Protein AF-0000000080591276 (afdb_homodimer)

Radius of gyration: 22.49 Å; Cα contacts (8 Å, |Δi|>4): 857; chains: 2; bounding box: 49×74×56 Å

Structure (mmCIF, N/CA/C/O backbone):
data_AF-0000000080591276-model_v1
#
loop_
_entity.id
_entity.type
_entity.pdbx_description
1 polymer 'LysR substrate-binding domain-containing protein'
#
loop_
_atom_site.group_PDB
_atom_site.id
_atom_site.type_symbol
_atom_site.label_atom_id
_atom_site.label_alt_id
_atom_site.label_comp_id
_atom_site.label_asym_id
_atom_site.label_entity_id
_atom_site.label_seq_id
_atom_site.pdbx_PDB_ins_code
_atom_site.Cartn_x
_atom_site.Cartn_y
_atom_site.Cartn_z
_atom_site.occupancy
_atom_site.B_iso_or_equiv
_atom_site.auth_seq_id
_atom_site.auth_comp_id
_atom_site.auth_asym_id
_atom_site.auth_atom_id
_atom_site.pdbx_PDB_model_num
ATOM 1 N N . MET A 1 1 ? 21.453 -31.016 -29.891 1 27.06 1 MET A N 1
ATOM 2 C CA . MET A 1 1 ? 20.25 -30.438 -30.469 1 27.06 1 MET A CA 1
ATOM 3 C C . MET A 1 1 ? 19.031 -30.781 -29.609 1 27.06 1 MET A C 1
ATOM 5 O O . MET A 1 1 ? 17.984 -30.141 -29.734 1 27.06 1 MET A O 1
ATOM 9 N N . HIS A 1 2 ? 18.906 -32.062 -28.938 1 30.5 2 HIS A N 1
ATOM 10 C CA . HIS A 1 2 ? 17.75 -32.781 -28.391 1 30.5 2 HIS A CA 1
ATOM 11 C C . HIS A 1 2 ? 17.281 -32.125 -27.109 1 30.5 2 HIS A C 1
ATOM 13 O O . HIS A 1 2 ? 16.094 -32.25 -26.75 1 30.5 2 HIS A O 1
ATOM 19 N N . ALA A 1 3 ? 18.156 -31.688 -26.234 1 31.67 3 ALA A N 1
ATOM 20 C CA . ALA A 1 3 ? 17.844 -31.484 -24.828 1 31.67 3 ALA A CA 1
ATOM 21 C C . ALA A 1 3 ? 16.922 -30.281 -24.641 1 31.67 3 ALA A C 1
ATOM 23 O O . ALA A 1 3 ? 16.656 -29.875 -23.5 1 31.67 3 ALA A O 1
ATOM 24 N N . LEU A 1 4 ? 16.703 -29.516 -25.75 1 29.95 4 LEU A N 1
ATOM 25 C CA . LEU A 1 4 ? 16.109 -28.188 -25.625 1 29.95 4 LEU A CA 1
ATOM 26 C C . LEU A 1 4 ? 14.656 -28.266 -25.188 1 29.95 4 LEU A C 1
ATOM 28 O O . LEU A 1 4 ? 14.07 -27.266 -24.766 1 29.95 4 LEU A O 1
ATOM 32 N N . LEU A 1 5 ? 13.93 -29.312 -25.734 1 32.25 5 LEU A N 1
ATOM 33 C CA . LEU A 1 5 ? 12.469 -29.297 -25.828 1 32.25 5 LEU A CA 1
ATOM 34 C C . LEU A 1 5 ? 11.836 -29.547 -24.469 1 32.25 5 LEU A C 1
ATOM 36 O O . LEU A 1 5 ? 10.617 -29.609 -24.344 1 32.25 5 LEU A O 1
ATOM 40 N N . ASN A 1 6 ? 12.562 -30.234 -23.562 1 34.38 6 ASN A N 1
ATOM 41 C CA . ASN A 1 6 ? 11.781 -30.797 -22.469 1 34.38 6 ASN A CA 1
ATOM 42 C C . ASN A 1 6 ? 11.195 -29.703 -21.578 1 34.38 6 ASN A C 1
ATOM 44 O O . ASN A 1 6 ? 10.75 -29.969 -20.469 1 34.38 6 ASN A O 1
ATOM 48 N N . VAL A 1 7 ? 11.523 -28.469 -21.844 1 35.28 7 VAL A N 1
ATOM 49 C CA . VAL A 1 7 ? 11.242 -27.5 -20.781 1 35.28 7 VAL A CA 1
ATOM 50 C C . VAL A 1 7 ? 9.734 -27.391 -20.562 1 35.28 7 VAL A C 1
ATOM 52 O O . VAL A 1 7 ? 9.289 -27.062 -19.469 1 35.28 7 VAL A O 1
ATOM 55 N N . ALA A 1 8 ? 8.992 -27.234 -21.688 1 40.03 8 ALA A N 1
ATOM 56 C CA . ALA A 1 8 ? 7.652 -26.672 -21.531 1 40.03 8 ALA A CA 1
ATOM 57 C C . ALA A 1 8 ? 6.699 -27.703 -20.938 1 40.03 8 ALA A C 1
ATOM 59 O O . ALA A 1 8 ? 5.719 -28.094 -21.562 1 40.03 8 ALA A O 1
ATOM 60 N N . ARG A 1 9 ? 7.035 -28.844 -20.484 1 42.91 9 ARG A N 1
ATOM 61 C CA . ARG A 1 9 ? 5.988 -29.688 -19.938 1 42.91 9 ARG A CA 1
ATOM 62 C C . ARG A 1 9 ? 5.113 -28.906 -18.953 1 42.91 9 ARG A C 1
ATOM 64 O O . ARG A 1 9 ? 5.555 -28.562 -17.859 1 42.91 9 ARG A O 1
ATOM 71 N N . GLY A 1 10 ? 4.32 -27.938 -19.281 1 44.28 10 GLY A N 1
ATOM 72 C CA . GLY A 1 10 ? 3.246 -27.188 -18.656 1 44.28 10 GLY A CA 1
ATOM 73 C C . GLY A 1 10 ? 2.523 -27.969 -17.578 1 44.28 10 GLY A C 1
ATOM 74 O O . GLY A 1 10 ? 2.26 -29.156 -17.734 1 44.28 10 GLY A O 1
ATOM 75 N N . ALA A 1 11 ? 2.736 -27.719 -16.172 1 50.25 11 ALA A N 1
ATOM 76 C CA . ALA A 1 11 ? 2.252 -28.297 -14.922 1 50.25 11 ALA A CA 1
ATOM 77 C C . ALA A 1 11 ? 0.77 -28.641 -15.016 1 50.25 11 ALA A C 1
ATOM 79 O O . ALA A 1 11 ? -0.084 -27.859 -14.57 1 50.25 11 ALA A O 1
ATOM 80 N N . THR A 1 12 ? 0.236 -29.078 -15.992 1 57.47 12 THR A N 1
ATOM 81 C CA . THR A 1 12 ? -1.148 -29.516 -16.172 1 57.47 12 THR A CA 1
ATOM 82 C C . THR A 1 12 ? -1.621 -30.328 -14.969 1 57.47 12 THR A C 1
ATOM 84 O O . THR A 1 12 ? -2.822 -30.422 -14.703 1 57.47 12 THR A O 1
ATOM 87 N N . GLY A 1 13 ? -0.803 -30.469 -13.953 1 77.5 13 GLY A N 1
ATOM 88 C CA . GLY A 1 13 ? -1.211 -31.297 -12.828 1 77.5 13 GLY A CA 1
ATOM 89 C C . GLY A 1 13 ? -0.917 -30.641 -11.484 1 77.5 13 GLY A C 1
ATOM 90 O O . GLY A 1 13 ? -1.394 -31.109 -10.445 1 77.5 13 GLY A O 1
ATOM 91 N N . VAL A 1 14 ? -0.357 -29.5 -11.492 1 87.69 14 VAL A N 1
ATOM 92 C CA . VAL A 1 14 ? 0.043 -28.891 -10.227 1 87.69 14 VAL A CA 1
ATOM 93 C C . VAL A 1 14 ? -1.098 -28.047 -9.68 1 87.69 14 VAL A C 1
ATOM 95 O O . VAL A 1 14 ? -1.644 -27.188 -10.383 1 87.69 14 VAL A O 1
ATOM 98 N N . ALA A 1 15 ? -1.523 -28.438 -8.531 1 90.75 15 ALA A N 1
ATOM 99 C CA . ALA A 1 15 ? -2.623 -27.703 -7.898 1 90.75 15 ALA A CA 1
ATOM 100 C C . ALA A 1 15 ? -2.357 -27.484 -6.414 1 90.75 15 ALA A C 1
ATOM 102 O O . ALA A 1 15 ? -1.621 -28.25 -5.789 1 90.75 15 ALA A O 1
ATOM 103 N N . GLY A 1 16 ? -2.842 -26.391 -5.879 1 91.69 16 GLY A N 1
ATOM 104 C CA . GLY A 1 16 ? -2.721 -26.078 -4.461 1 91.69 16 GLY A CA 1
ATOM 105 C C . GLY A 1 16 ? -2.592 -24.594 -4.176 1 91.69 16 GLY A C 1
ATOM 106 O O . GLY A 1 16 ? -2.564 -23.781 -5.102 1 91.69 16 GLY A O 1
ATOM 107 N N . VAL A 1 17 ? -2.572 -24.266 -2.957 1 91.81 17 VAL A N 1
ATOM 108 C CA . VAL A 1 17 ? -2.418 -22.875 -2.51 1 91.81 17 VAL A CA 1
ATOM 109 C C . VAL A 1 17 ? -0.953 -22.609 -2.178 1 91.81 17 VAL A C 1
ATOM 111 O O . VAL A 1 17 ? -0.3 -23.406 -1.509 1 91.81 17 VAL A O 1
ATOM 114 N N . VAL A 1 18 ? -0.468 -21.547 -2.752 1 93.12 18 VAL A N 1
ATOM 115 C CA . VAL A 1 18 ? 0.885 -21.125 -2.414 1 93.12 18 VAL A CA 1
ATOM 116 C C . VAL A 1 18 ? 0.835 -19.766 -1.711 1 93.12 18 VAL A C 1
ATOM 118 O O . VAL A 1 18 ? 0.332 -18.797 -2.27 1 93.12 18 VAL A O 1
ATOM 121 N N . ARG A 1 19 ? 1.356 -19.719 -0.489 1 92.94 19 ARG A N 1
ATOM 122 C CA . ARG A 1 19 ? 1.413 -18.484 0.296 1 92.94 19 ARG A CA 1
ATOM 123 C C . ARG A 1 19 ? 2.762 -17.797 0.132 1 92.94 19 ARG A C 1
ATOM 125 O O . ARG A 1 19 ? 3.807 -18.375 0.428 1 92.94 19 ARG A O 1
ATOM 132 N N . ILE A 1 20 ? 2.652 -16.562 -0.371 1 93.38 20 ILE A N 1
ATOM 133 C CA . ILE A 1 20 ? 3.85 -15.758 -0.596 1 93.38 20 ILE A CA 1
ATOM 134 C C . ILE A 1 20 ? 3.826 -14.531 0.315 1 93.38 20 ILE A C 1
ATOM 136 O O . ILE A 1 20 ? 2.842 -13.789 0.342 1 93.38 20 ILE A O 1
ATOM 140 N N . SER A 1 21 ? 4.867 -14.32 1.095 1 93 21 SER A N 1
ATOM 141 C CA . SER A 1 21 ? 4.984 -13.148 1.953 1 93 21 SER A CA 1
ATOM 142 C C . SER A 1 21 ? 6.094 -12.219 1.472 1 93 21 SER A C 1
ATOM 144 O O . SER A 1 21 ? 7.195 -12.68 1.149 1 93 21 SER A O 1
ATOM 146 N N . ALA A 1 22 ? 5.816 -10.984 1.364 1 93.5 22 ALA A N 1
ATOM 147 C CA . ALA A 1 22 ? 6.77 -9.953 0.949 1 93.5 22 ALA A CA 1
ATOM 148 C C . ALA A 1 22 ? 6.359 -8.586 1.479 1 93.5 22 ALA A C 1
ATOM 150 O O . ALA A 1 22 ? 5.207 -8.375 1.854 1 93.5 22 ALA A O 1
ATOM 151 N N . PRO A 1 23 ? 7.324 -7.68 1.527 1 92.5 23 PRO A N 1
ATOM 152 C CA . PRO A 1 23 ? 6.938 -6.32 1.9 1 92.5 23 PRO A CA 1
ATOM 153 C C . PRO A 1 23 ? 5.816 -5.762 1.024 1 92.5 23 PRO A C 1
ATOM 155 O O . PRO A 1 23 ? 5.742 -6.086 -0.164 1 92.5 23 PRO A O 1
ATOM 158 N N . PRO A 1 24 ? 5.023 -4.871 1.563 1 93.31 24 PRO A N 1
ATOM 159 C CA . PRO A 1 24 ? 3.836 -4.379 0.859 1 93.31 24 PRO A CA 1
ATOM 160 C C . PRO A 1 24 ? 4.172 -3.734 -0.484 1 93.31 24 PRO A C 1
ATOM 162 O O . PRO A 1 24 ? 3.486 -3.982 -1.48 1 93.31 24 PRO A O 1
ATOM 165 N N . ALA A 1 25 ? 5.18 -2.977 -0.542 1 94.88 25 ALA A N 1
ATOM 166 C CA . ALA A 1 25 ? 5.539 -2.322 -1.798 1 94.88 25 ALA A CA 1
ATOM 167 C C . ALA A 1 25 ? 5.934 -3.348 -2.857 1 94.88 25 ALA A C 1
ATOM 169 O O . ALA A 1 25 ? 5.66 -3.16 -4.043 1 94.88 25 ALA A O 1
ATOM 170 N N . LEU A 1 26 ? 6.566 -4.426 -2.457 1 95 26 LEU A N 1
ATOM 171 C CA . LEU A 1 26 ? 6.961 -5.477 -3.389 1 95 26 LEU A CA 1
ATOM 172 C C . LEU A 1 26 ? 5.746 -6.234 -3.904 1 95 26 LEU A C 1
ATOM 174 O O . LEU A 1 26 ? 5.637 -6.5 -5.105 1 95 26 LEU A O 1
ATOM 178 N N . THR A 1 27 ? 4.852 -6.578 -2.979 1 95.94 27 THR A N 1
ATOM 179 C CA . THR A 1 27 ? 3.662 -7.316 -3.393 1 95.94 27 THR A CA 1
ATOM 180 C C . THR A 1 27 ? 2.826 -6.492 -4.367 1 95.94 27 THR A C 1
ATOM 182 O O . THR A 1 27 ? 2.418 -6.988 -5.418 1 95.94 27 THR A O 1
ATOM 185 N N . ALA A 1 28 ? 2.68 -5.23 -4.102 1 96.12 28 ALA A N 1
ATOM 186 C CA . ALA A 1 28 ? 1.771 -4.395 -4.879 1 96.12 28 ALA A CA 1
ATOM 187 C C . ALA A 1 28 ? 2.42 -3.947 -6.184 1 96.12 28 ALA A C 1
ATOM 189 O O . ALA A 1 28 ? 1.781 -3.963 -7.238 1 96.12 28 ALA A O 1
ATOM 190 N N . CYS A 1 29 ? 3.701 -3.633 -6.172 1 95 29 CYS A N 1
ATOM 191 C CA . CYS A 1 29 ? 4.309 -2.951 -7.309 1 95 29 CYS A CA 1
ATOM 192 C C . CYS A 1 29 ? 5.02 -3.941 -8.219 1 95 29 CYS A C 1
ATOM 194 O O . CYS A 1 29 ? 5.227 -3.664 -9.406 1 95 29 CYS A O 1
ATOM 196 N N . LEU A 1 30 ? 5.422 -5.043 -7.656 1 93.94 30 LEU A N 1
ATOM 197 C CA . LEU A 1 30 ? 6.258 -5.922 -8.469 1 93.94 30 LEU A CA 1
ATOM 198 C C . LEU A 1 30 ? 5.559 -7.254 -8.719 1 93.94 30 LEU A C 1
ATOM 200 O O . LEU A 1 30 ? 5.43 -7.68 -9.867 1 93.94 30 LEU A O 1
ATOM 204 N N . LEU A 1 31 ? 4.992 -7.922 -7.715 1 96.44 31 LEU A N 1
ATOM 205 C CA . LEU A 1 31 ? 4.469 -9.273 -7.852 1 96.44 31 LEU A CA 1
ATOM 206 C C . LEU A 1 31 ? 3.064 -9.258 -8.445 1 96.44 31 LEU A C 1
ATOM 208 O O . LEU A 1 31 ? 2.82 -9.859 -9.492 1 96.44 31 LEU A O 1
ATOM 212 N N . ALA A 1 32 ? 2.195 -8.5 -7.883 1 96.94 32 ALA A N 1
ATOM 213 C CA . ALA A 1 32 ? 0.774 -8.547 -8.219 1 96.94 32 ALA A CA 1
ATOM 214 C C . ALA A 1 32 ? 0.545 -8.195 -9.688 1 96.94 32 ALA A C 1
ATOM 216 O O . ALA A 1 32 ? -0.157 -8.914 -10.398 1 96.94 32 ALA A O 1
ATOM 217 N N . PRO A 1 33 ? 1.196 -7.172 -10.203 1 94 33 PRO A N 1
ATOM 218 C CA . PRO A 1 33 ? 0.93 -6.793 -11.586 1 94 33 PRO A CA 1
ATOM 219 C C . PRO A 1 33 ? 1.429 -7.836 -12.586 1 94 33 PRO A C 1
ATOM 221 O O . PRO A 1 33 ? 1.057 -7.797 -13.766 1 94 33 PRO A O 1
ATOM 224 N N . ARG A 1 34 ? 2.252 -8.75 -12.125 1 94.12 34 ARG A N 1
ATOM 225 C CA . ARG A 1 34 ? 2.91 -9.68 -13.031 1 94.12 34 ARG A CA 1
ATOM 226 C C . ARG A 1 34 ? 2.375 -11.102 -12.852 1 94.12 34 ARG A C 1
ATOM 228 O O . ARG A 1 34 ? 2.936 -12.055 -13.391 1 94.12 34 ARG A O 1
ATOM 235 N N . LEU A 1 35 ? 1.322 -11.258 -12.125 1 96.19 35 LEU A N 1
ATOM 236 C CA . LEU A 1 35 ? 0.866 -12.586 -11.734 1 96.19 35 LEU A CA 1
ATOM 237 C C . LEU A 1 35 ? 0.011 -13.211 -12.836 1 96.19 35 LEU A C 1
ATOM 239 O O . LEU A 1 35 ? -0.238 -14.414 -12.82 1 96.19 35 LEU A O 1
ATOM 243 N N . ARG A 1 36 ? -0.411 -12.469 -13.773 1 94 36 ARG A N 1
ATOM 244 C CA . ARG A 1 36 ? -1.352 -12.977 -14.766 1 94 36 ARG A CA 1
ATOM 245 C C . ARG A 1 36 ? -0.753 -14.148 -15.531 1 94 36 ARG A C 1
ATOM 247 O O . ARG A 1 36 ? -1.368 -15.219 -15.633 1 94 36 ARG A O 1
ATOM 254 N N . ALA A 1 37 ? 0.475 -13.977 -16.078 1 93.25 37 ALA A N 1
ATOM 255 C CA . ALA A 1 37 ? 1.102 -15.008 -16.906 1 93.25 37 ALA A CA 1
ATOM 256 C C . ALA A 1 37 ? 1.361 -16.281 -16.094 1 93.25 37 ALA A C 1
ATOM 258 O O . ALA A 1 37 ? 0.974 -17.375 -16.5 1 93.25 37 ALA A O 1
ATOM 259 N N . PRO A 1 38 ? 1.932 -16.156 -14.906 1 93.88 38 PRO A N 1
ATOM 260 C CA . PRO A 1 38 ? 2.105 -17.344 -14.07 1 93.88 38 PRO A CA 1
ATOM 261 C C . PRO A 1 38 ? 0.787 -18.062 -13.789 1 93.88 38 PRO A C 1
ATOM 263 O O . PRO A 1 38 ? 0.737 -19.297 -13.789 1 93.88 38 PRO A O 1
ATOM 266 N N . LEU A 1 39 ? -0.26 -17.328 -13.508 1 91.81 39 LEU A N 1
ATOM 267 C CA . LEU A 1 39 ? -1.552 -17.922 -13.18 1 91.81 39 LEU A CA 1
ATOM 268 C C . LEU A 1 39 ? -2.127 -18.656 -14.383 1 91.81 39 LEU A C 1
ATOM 270 O O . LEU A 1 39 ? -2.814 -19.672 -14.227 1 91.81 39 LEU A O 1
ATOM 274 N N . LEU A 1 40 ? -1.864 -18.203 -15.562 1 91.25 40 LEU A N 1
ATOM 275 C CA . LEU A 1 40 ? -2.311 -18.875 -16.781 1 91.25 40 LEU A CA 1
ATOM 276 C C . LEU A 1 40 ? -1.552 -20.172 -17 1 91.25 40 LEU A C 1
ATOM 278 O O . LEU A 1 40 ? -2.121 -21.156 -17.469 1 91.25 40 LEU A O 1
ATOM 282 N N . ARG A 1 41 ? -0.291 -20.156 -16.578 1 93.88 41 ARG A N 1
ATOM 283 C CA . ARG A 1 41 ? 0.559 -21.328 -16.75 1 93.88 41 ARG A CA 1
ATOM 284 C C . ARG A 1 41 ? 0.298 -22.375 -15.672 1 93.88 41 ARG A C 1
ATOM 286 O O . ARG A 1 41 ? 0.617 -23.547 -15.844 1 93.88 41 ARG A O 1
ATOM 293 N N . LEU A 1 42 ? -0.245 -21.922 -14.57 1 94.12 42 LEU A N 1
ATOM 294 C CA . LEU A 1 42 ? -0.529 -22.781 -13.438 1 94.12 42 LEU A CA 1
ATOM 295 C C . LEU A 1 42 ? -1.99 -22.672 -13.016 1 94.12 42 LEU A C 1
ATOM 297 O O . LEU A 1 42 ? -2.287 -22.234 -11.898 1 94.12 42 LEU A O 1
ATOM 301 N N . PRO A 1 43 ? -2.93 -23.125 -13.758 1 90 43 PRO A N 1
ATOM 302 C CA . PRO A 1 43 ? -4.355 -22.891 -13.539 1 90 43 PRO A CA 1
ATOM 303 C C . PRO A 1 43 ? -4.879 -23.547 -12.258 1 90 43 PRO A C 1
ATOM 305 O O . PRO A 1 43 ? -5.93 -23.156 -11.75 1 90 43 PRO A O 1
ATOM 308 N N . GLY A 1 44 ? -4.195 -24.5 -11.789 1 90 44 GLY A N 1
ATOM 309 C CA . GLY A 1 44 ? -4.633 -25.172 -10.57 1 90 44 GLY A CA 1
ATOM 310 C C . GLY A 1 44 ? -4.09 -24.531 -9.312 1 90 44 GLY A C 1
ATOM 311 O O . GLY A 1 44 ? -4.422 -24.969 -8.203 1 90 44 GLY A O 1
ATOM 312 N N . VAL A 1 45 ? -3.311 -23.484 -9.453 1 93.25 45 VAL A N 1
ATOM 313 C CA . VAL A 1 45 ? -2.623 -22.875 -8.312 1 93.25 45 VAL A CA 1
ATOM 314 C C . VAL A 1 45 ? -3.357 -21.609 -7.875 1 93.25 45 VAL A C 1
ATOM 316 O O . VAL A 1 45 ? -3.762 -20.797 -8.711 1 93.25 45 VAL A O 1
ATOM 319 N N . ASP A 1 46 ? -3.605 -21.531 -6.57 1 92.19 46 ASP A N 1
ATOM 320 C CA . ASP A 1 46 ? -4.098 -20.297 -5.945 1 92.19 46 ASP A CA 1
ATOM 321 C C . ASP A 1 46 ? -2.98 -19.578 -5.195 1 92.19 46 ASP A C 1
ATOM 323 O O . ASP A 1 46 ? -2.234 -20.203 -4.434 1 92.19 46 ASP A O 1
ATOM 327 N N . ILE A 1 47 ? -2.918 -18.281 -5.449 1 95.62 47 ILE A N 1
ATOM 328 C CA . ILE A 1 47 ? -1.845 -17.516 -4.82 1 95.62 47 ILE A CA 1
ATOM 329 C C . ILE A 1 47 ? -2.404 -16.703 -3.658 1 95.62 47 ILE A C 1
ATOM 331 O O . ILE A 1 47 ? -3.408 -16 -3.811 1 95.62 47 ILE A O 1
ATOM 335 N N . ASP A 1 48 ? -1.831 -16.844 -2.51 1 94.19 48 ASP A N 1
ATOM 336 C CA . ASP A 1 48 ? -2.07 -15.992 -1.351 1 94.19 48 ASP A CA 1
ATOM 337 C C . ASP A 1 48 ? -0.888 -15.062 -1.102 1 94.19 48 ASP A C 1
ATOM 339 O O . ASP A 1 48 ? 0.136 -15.484 -0.559 1 94.19 48 ASP A O 1
ATOM 343 N N . LEU A 1 49 ? -1.068 -13.812 -1.529 1 94.88 49 LEU A N 1
ATOM 344 C CA . LEU A 1 49 ? -0.009 -12.812 -1.433 1 94.88 49 LEU A CA 1
ATOM 345 C C . LEU A 1 49 ? -0.159 -11.984 -0.162 1 94.88 49 LEU A C 1
ATOM 347 O O . LEU A 1 49 ? -1.05 -11.133 -0.072 1 94.88 49 LEU A O 1
ATOM 351 N N . ARG A 1 50 ? 0.752 -12.156 0.746 1 92.44 50 ARG A N 1
ATOM 352 C CA . ARG A 1 50 ? 0.702 -11.461 2.029 1 92.44 50 ARG A CA 1
ATOM 353 C C . ARG A 1 50 ? 1.687 -10.297 2.059 1 92.44 50 ARG A C 1
ATOM 355 O O . ARG A 1 50 ? 2.896 -10.5 1.938 1 92.44 50 ARG A O 1
ATOM 362 N N . ALA A 1 51 ? 1.116 -9.125 2.229 1 91.94 51 ALA A N 1
ATOM 363 C CA . ALA A 1 51 ? 1.926 -7.914 2.307 1 91.94 51 ALA A CA 1
ATOM 364 C C . ALA A 1 51 ? 2.43 -7.684 3.727 1 91.94 51 ALA A C 1
ATOM 366 O O . ALA A 1 51 ? 1.805 -6.957 4.504 1 91.94 51 ALA A O 1
ATOM 367 N N . GLU A 1 52 ? 3.561 -8.211 4.012 1 86.5 52 GLU A N 1
ATOM 368 C CA . GLU A 1 52 ? 4.164 -8.148 5.34 1 86.5 52 GLU A CA 1
ATOM 369 C C . GLU A 1 52 ? 5.672 -7.953 5.25 1 86.5 52 GLU A C 1
ATOM 371 O O . GLU A 1 52 ? 6.352 -8.656 4.496 1 86.5 52 GLU A O 1
ATOM 376 N N . ALA A 1 53 ? 6.129 -6.992 6.043 1 75.5 53 ALA A N 1
ATOM 377 C CA . ALA A 1 53 ? 7.555 -6.68 5.984 1 75.5 53 ALA A CA 1
ATOM 378 C C . ALA A 1 53 ? 8.359 -7.621 6.879 1 75.5 53 ALA A C 1
ATOM 380 O O . ALA A 1 53 ? 9.531 -7.891 6.609 1 75.5 53 ALA A O 1
ATOM 381 N N . ARG A 1 54 ? 7.777 -7.973 8.023 1 66.94 54 ARG A N 1
ATOM 382 C CA . ARG A 1 54 ? 8.578 -8.664 9.023 1 66.94 54 ARG A CA 1
ATOM 383 C C . ARG A 1 54 ? 8.711 -10.148 8.695 1 66.94 54 ARG A C 1
ATOM 385 O O . ARG A 1 54 ? 7.797 -10.742 8.117 1 66.94 54 ARG A O 1
ATOM 392 N N . THR A 1 55 ? 9.945 -10.609 8.812 1 56.81 55 THR A N 1
ATOM 393 C CA . THR A 1 55 ? 10.32 -12 8.602 1 56.81 55 THR A CA 1
ATOM 394 C C . THR A 1 55 ? 9.672 -12.898 9.648 1 56.81 55 THR A C 1
ATOM 396 O O . THR A 1 55 ? 9.617 -14.125 9.484 1 56.81 55 THR A O 1
ATOM 399 N N . THR A 1 56 ? 9.328 -12.211 10.727 1 51.88 56 THR A N 1
ATOM 400 C CA . THR A 1 56 ? 8.852 -13.031 11.836 1 51.88 56 THR A CA 1
ATOM 401 C C . THR A 1 56 ? 7.836 -14.055 11.344 1 51.88 56 THR A C 1
ATOM 403 O O . THR A 1 56 ? 7.77 -15.172 11.867 1 51.88 56 THR A O 1
ATOM 406 N N . ASP A 1 57 ? 7.094 -13.703 10.391 1 52.22 57 ASP A N 1
ATOM 407 C CA . ASP A 1 57 ? 6.055 -14.609 9.914 1 52.22 57 ASP A CA 1
ATOM 408 C C . ASP A 1 57 ? 6.664 -15.82 9.211 1 52.22 57 ASP A C 1
ATOM 410 O O . ASP A 1 57 ? 6.129 -16.922 9.289 1 52.22 57 ASP A O 1
ATOM 414 N N . LEU A 1 58 ? 7.789 -15.656 8.453 1 52.44 58 LEU A N 1
ATOM 415 C CA . LEU A 1 58 ? 8.375 -16.797 7.766 1 52.44 58 LEU A CA 1
ATOM 416 C C . LEU A 1 58 ? 8.719 -17.906 8.75 1 52.44 58 LEU A C 1
ATOM 418 O O . LEU A 1 58 ? 8.508 -19.094 8.461 1 52.44 58 LEU A O 1
ATOM 422 N N . MET A 1 59 ? 9.133 -17.391 9.914 1 53.94 59 MET A N 1
ATOM 423 C CA . MET A 1 59 ? 9.625 -18.359 10.883 1 53.94 59 MET A CA 1
ATOM 424 C C . MET A 1 59 ? 8.477 -19.219 11.406 1 53.94 59 MET A C 1
ATOM 426 O O . MET A 1 59 ? 8.672 -20.391 11.734 1 53.94 59 MET A O 1
ATOM 430 N N . ARG A 1 60 ? 7.359 -18.656 11.359 1 55.28 60 ARG A N 1
ATOM 431 C CA . ARG A 1 60 ? 6.266 -19.406 11.969 1 55.28 60 ARG A CA 1
ATOM 432 C C . ARG A 1 60 ? 5.492 -20.188 10.922 1 55.28 60 ARG A C 1
ATOM 434 O O . ARG A 1 60 ? 4.371 -20.641 11.18 1 55.28 60 ARG A O 1
ATOM 441 N N . ARG A 1 61 ? 6.219 -20.516 9.812 1 58.56 61 ARG A N 1
ATOM 442 C CA . ARG A 1 61 ? 5.676 -21.359 8.742 1 58.56 61 ARG A CA 1
ATOM 443 C C . ARG A 1 61 ? 4.355 -20.797 8.227 1 58.56 61 ARG A C 1
ATOM 445 O O . ARG A 1 61 ? 3.42 -21.547 7.953 1 58.56 61 ARG A O 1
ATOM 452 N N . GLN A 1 62 ? 4.402 -19.422 8.219 1 72.19 62 GLN A N 1
ATOM 453 C CA . GLN A 1 62 ? 3.16 -18.766 7.812 1 72.19 62 GLN A CA 1
ATOM 454 C C . GLN A 1 62 ? 3.199 -18.375 6.344 1 72.19 62 GLN A C 1
ATOM 456 O O . GLN A 1 62 ? 2.193 -17.922 5.789 1 72.19 62 GLN A O 1
ATOM 461 N N . ALA A 1 63 ? 4.344 -18.672 5.66 1 86.94 63 ALA A N 1
ATOM 462 C CA . ALA A 1 63 ? 4.477 -18.469 4.219 1 86.94 63 ALA A CA 1
ATOM 463 C C . ALA A 1 63 ? 5.27 -19.594 3.576 1 86.94 63 ALA A C 1
ATOM 465 O O . ALA A 1 63 ? 6.172 -20.156 4.199 1 86.94 63 ALA A O 1
ATOM 466 N N . ASP A 1 64 ? 4.867 -20.016 2.412 1 90.5 64 ASP A N 1
ATOM 467 C CA . ASP A 1 64 ? 5.602 -21.016 1.642 1 90.5 64 ASP A CA 1
ATOM 468 C C . ASP A 1 64 ? 6.844 -20.406 0.993 1 90.5 64 ASP A C 1
ATOM 470 O O . ASP A 1 64 ? 7.887 -21.062 0.908 1 90.5 64 ASP A O 1
ATOM 474 N N . ILE A 1 65 ? 6.66 -19.25 0.501 1 92.12 65 ILE A N 1
ATOM 475 C CA . ILE A 1 65 ? 7.723 -18.469 -0.122 1 92.12 65 ILE A CA 1
ATOM 476 C C . ILE A 1 65 ? 7.758 -17.062 0.492 1 92.12 65 ILE A C 1
ATOM 478 O O . ILE A 1 65 ? 6.715 -16.453 0.735 1 92.12 65 ILE A O 1
ATOM 482 N N . ALA A 1 66 ? 8.945 -16.594 0.733 1 92.06 66 ALA A N 1
ATOM 483 C CA . ALA A 1 66 ? 9.094 -15.219 1.215 1 92.06 66 ALA A CA 1
ATOM 484 C C . ALA A 1 66 ? 10.102 -14.445 0.363 1 92.06 66 ALA A C 1
ATOM 486 O O . ALA A 1 66 ? 11.094 -15.008 -0.098 1 92.06 66 ALA A O 1
ATOM 487 N N . LEU A 1 67 ? 9.812 -13.227 0.087 1 93.56 67 LEU A N 1
ATOM 488 C CA . LEU A 1 67 ? 10.781 -12.281 -0.451 1 93.56 67 LEU A CA 1
ATOM 489 C C . LEU A 1 67 ? 11.234 -11.289 0.62 1 93.56 67 LEU A C 1
ATOM 491 O O . LEU A 1 67 ? 10.398 -10.672 1.285 1 93.56 67 LEU A O 1
ATOM 495 N N . ARG A 1 68 ? 12.57 -11.211 0.792 1 91.62 68 ARG A N 1
ATOM 496 C CA . ARG A 1 68 ? 13.109 -10.391 1.879 1 91.62 68 ARG A CA 1
ATOM 497 C C . ARG A 1 68 ? 14.375 -9.672 1.444 1 91.62 68 ARG A C 1
ATOM 499 O O . ARG A 1 68 ? 15.109 -10.156 0.583 1 91.62 68 ARG A O 1
ATOM 506 N N . PHE A 1 69 ? 14.578 -8.57 2.133 1 91.12 69 PHE A N 1
ATOM 507 C CA . PHE A 1 69 ? 15.789 -7.805 1.884 1 91.12 69 PHE A CA 1
ATOM 508 C C . PHE A 1 69 ? 16.906 -8.234 2.834 1 91.12 69 PHE A C 1
ATOM 510 O O . PHE A 1 69 ? 18 -7.68 2.797 1 91.12 69 PHE A O 1
ATOM 517 N N . ALA A 1 70 ? 16.609 -9.109 3.682 1 83.81 70 ALA A N 1
ATOM 518 C CA . ALA A 1 70 ? 17.641 -9.703 4.543 1 83.81 70 ALA A CA 1
ATOM 519 C C . ALA A 1 70 ? 17.781 -11.203 4.277 1 83.81 70 ALA A C 1
ATOM 521 O O . ALA A 1 70 ? 16.781 -11.898 4.074 1 83.81 70 ALA A O 1
ATOM 522 N N . ARG A 1 71 ? 18.969 -11.641 4.207 1 77.75 71 ARG A N 1
ATOM 523 C CA . ARG A 1 71 ? 19.188 -13.07 4.047 1 77.75 71 ARG A CA 1
ATOM 524 C C . ARG A 1 71 ? 18.844 -13.828 5.328 1 77.75 71 ARG A C 1
ATOM 526 O O . ARG A 1 71 ? 19.297 -13.461 6.414 1 77.75 71 ARG A O 1
ATOM 533 N N . PRO A 1 72 ? 17.953 -14.742 5.168 1 73.38 72 PRO A N 1
ATOM 534 C CA . PRO A 1 72 ? 17.609 -15.477 6.391 1 73.38 72 PRO A CA 1
ATOM 535 C C . PRO A 1 72 ? 18.797 -16.281 6.949 1 73.38 72 PRO A C 1
ATOM 537 O O . PRO A 1 72 ? 19.641 -16.75 6.191 1 73.38 72 PRO A O 1
ATOM 540 N N . THR A 1 73 ? 18.844 -16.312 8.195 1 73 73 THR A N 1
ATOM 541 C CA . THR A 1 73 ? 19.953 -17.016 8.836 1 73 73 THR A CA 1
ATOM 542 C C . THR A 1 73 ? 19.438 -18.281 9.531 1 73 73 THR A C 1
ATOM 544 O O . THR A 1 73 ? 20.234 -19.062 10.062 1 73 73 THR A O 1
ATOM 547 N N . SER A 1 74 ? 18.172 -18.469 9.43 1 73.88 74 SER A N 1
ATOM 548 C CA . SER A 1 74 ? 17.641 -19.594 10.195 1 73.88 74 SER A CA 1
ATOM 549 C C . SER A 1 74 ? 17.906 -20.922 9.477 1 73.88 74 SER A C 1
ATOM 551 O O . SER A 1 74 ? 17.781 -21 8.25 1 73.88 74 SER A O 1
ATOM 553 N N . PRO A 1 75 ? 18.234 -21.938 10.273 1 74.31 75 PRO A N 1
ATOM 554 C CA . PRO A 1 75 ? 18.422 -23.266 9.672 1 74.31 75 PRO A CA 1
ATOM 555 C C . PRO A 1 75 ? 17.172 -23.781 8.977 1 74.31 75 PRO A C 1
ATOM 557 O O . PRO A 1 75 ? 16.047 -23.484 9.422 1 74.31 75 PRO A O 1
ATOM 560 N N . GLY A 1 76 ? 17.297 -24.5 7.902 1 79.19 76 GLY A N 1
ATOM 561 C CA . GLY A 1 76 ? 16.188 -25.125 7.215 1 79.19 76 GLY A CA 1
ATOM 562 C C . GLY A 1 76 ? 15.602 -24.266 6.109 1 79.19 76 GLY A C 1
ATOM 563 O O . GLY A 1 76 ? 14.727 -24.703 5.359 1 79.19 76 GLY A O 1
ATOM 564 N N . LEU A 1 77 ? 16.188 -23.047 6.109 1 83.12 77 LEU A N 1
ATOM 565 C CA . LEU A 1 77 ? 15.734 -22.156 5.051 1 83.12 77 LEU A CA 1
ATOM 566 C C . LEU A 1 77 ? 16.734 -22.109 3.902 1 83.12 77 LEU A C 1
ATOM 568 O O . LEU A 1 77 ? 17.953 -22.141 4.129 1 83.12 77 LEU A O 1
ATOM 572 N N . VAL A 1 78 ? 16.219 -22.188 2.738 1 85.5 78 VAL A N 1
ATOM 573 C CA . VAL A 1 78 ? 17.031 -21.953 1.544 1 85.5 78 VAL A CA 1
ATOM 574 C C . VAL A 1 78 ? 16.734 -20.562 0.976 1 85.5 78 VAL A C 1
ATOM 576 O O . VAL A 1 78 ? 15.586 -20.109 0.998 1 85.5 78 VAL A O 1
ATOM 579 N N . ALA A 1 79 ? 17.75 -19.969 0.482 1 90.5 79 ALA A N 1
ATOM 580 C CA . ALA A 1 79 ? 17.625 -18.609 -0.042 1 90.5 79 ALA A CA 1
ATOM 581 C C . ALA A 1 79 ? 18.281 -18.484 -1.413 1 90.5 79 ALA A C 1
ATOM 583 O O . ALA A 1 79 ? 19.344 -19.062 -1.651 1 90.5 79 ALA A O 1
ATOM 584 N N . LYS A 1 80 ? 17.656 -17.812 -2.299 1 91.88 80 LYS A N 1
ATOM 585 C CA . LYS A 1 80 ? 18.172 -17.484 -3.619 1 91.88 80 LYS A CA 1
ATOM 586 C C . LYS A 1 80 ? 18.141 -15.969 -3.852 1 91.88 80 LYS A C 1
ATOM 588 O O . LYS A 1 80 ? 17.125 -15.32 -3.59 1 91.88 80 LYS A O 1
ATOM 593 N N . LEU A 1 81 ? 19.25 -15.477 -4.352 1 94.31 81 LEU A N 1
ATOM 594 C CA . LEU A 1 81 ? 19.297 -14.062 -4.723 1 94.31 81 LEU A CA 1
ATOM 595 C C . LEU A 1 81 ? 18.469 -13.812 -5.977 1 94.31 81 LEU A C 1
ATOM 597 O O . LEU A 1 81 ? 18.719 -14.414 -7.023 1 94.31 81 LEU A O 1
ATOM 601 N N . LEU A 1 82 ? 17.453 -12.969 -5.824 1 94.69 82 LEU A N 1
ATOM 602 C CA . LEU A 1 82 ? 16.562 -12.695 -6.941 1 94.69 82 LEU A CA 1
ATOM 603 C C . LEU A 1 82 ? 17.031 -11.492 -7.742 1 94.69 82 LEU A C 1
ATOM 605 O O . LEU A 1 82 ? 17 -11.5 -8.977 1 94.69 82 LEU A O 1
ATOM 609 N N . ALA A 1 83 ? 17.438 -10.422 -7.023 1 94.81 83 ALA A N 1
ATOM 610 C CA . ALA A 1 83 ? 17.75 -9.164 -7.695 1 94.81 83 ALA A CA 1
ATOM 611 C C . ALA A 1 83 ? 18.5 -8.219 -6.766 1 94.81 83 ALA A C 1
ATOM 613 O O . ALA A 1 83 ? 18.531 -8.43 -5.551 1 94.81 83 ALA A O 1
ATOM 614 N N . HIS A 1 84 ? 19.172 -7.309 -7.426 1 95.62 84 HIS A N 1
ATOM 615 C CA . HIS A 1 84 ? 19.656 -6.117 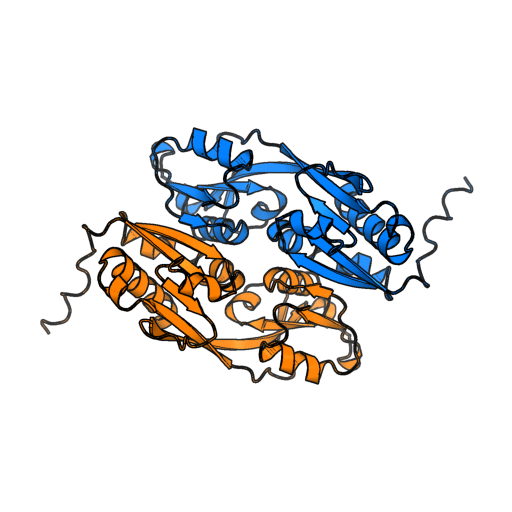-6.738 1 95.62 84 HIS A CA 1
ATOM 616 C C . HIS A 1 84 ? 18.703 -4.941 -6.934 1 95.62 84 HIS A C 1
ATOM 618 O O . HIS A 1 84 ? 18.375 -4.59 -8.07 1 95.62 84 HIS A O 1
ATOM 624 N N . VAL A 1 85 ? 18.281 -4.398 -5.781 1 95.56 85 VAL A N 1
ATOM 625 C CA . VAL A 1 85 ? 17.312 -3.303 -5.82 1 95.56 85 VAL A CA 1
ATOM 626 C C . VAL A 1 85 ? 18.031 -1.976 -5.574 1 95.56 85 VAL A C 1
ATOM 628 O O . VAL A 1 85 ? 18.625 -1.77 -4.516 1 95.56 85 VAL A O 1
ATOM 631 N N . ASP A 1 86 ? 17.906 -1.118 -6.594 1 96.94 86 ASP A N 1
ATOM 632 C CA . ASP A 1 86 ? 18.531 0.204 -6.512 1 96.94 86 ASP A CA 1
ATOM 633 C C . ASP A 1 86 ? 17.531 1.242 -6.008 1 96.94 86 ASP A C 1
ATOM 635 O O . ASP A 1 86 ? 16.312 1.116 -6.242 1 96.94 86 ASP A O 1
ATOM 639 N N . TYR A 1 87 ? 18.078 2.213 -5.324 1 97.56 87 TYR A N 1
ATOM 640 C CA . TYR A 1 87 ? 17.297 3.322 -4.777 1 97.56 87 TYR A CA 1
ATOM 641 C C . TYR A 1 87 ? 17.766 4.652 -5.359 1 97.56 87 TYR A C 1
ATOM 643 O O . TYR A 1 87 ? 18.891 4.754 -5.871 1 97.56 87 TYR A O 1
ATOM 651 N N . ALA A 1 88 ? 16.953 5.637 -5.312 1 98.12 88 ALA A N 1
ATOM 652 C CA . ALA A 1 88 ? 17.312 6.996 -5.707 1 98.12 88 ALA A CA 1
ATOM 653 C C . ALA A 1 88 ? 16.5 8.023 -4.926 1 98.12 88 ALA A C 1
ATOM 655 O O . ALA A 1 88 ? 15.523 7.676 -4.258 1 98.12 88 ALA A O 1
ATOM 656 N N . LEU A 1 89 ? 17 9.188 -5.004 1 97.88 89 LEU A N 1
ATOM 657 C CA . LEU A 1 89 ? 16.266 10.336 -4.477 1 97.88 89 LEU A CA 1
ATOM 658 C C . LEU A 1 89 ? 15.219 10.82 -5.469 1 97.88 89 LEU A C 1
ATOM 660 O O . LEU A 1 89 ? 15.508 11 -6.652 1 97.88 89 LEU A O 1
ATOM 664 N N . TYR A 1 90 ? 13.992 10.992 -4.938 1 98.38 90 TYR A N 1
ATOM 665 C CA . TYR A 1 90 ? 12.898 11.398 -5.812 1 98.38 90 TYR A CA 1
ATOM 666 C C . TYR A 1 90 ? 12.117 12.562 -5.211 1 98.38 90 TYR A C 1
ATOM 668 O O . TYR A 1 90 ? 12.016 12.68 -3.988 1 98.38 90 TYR A O 1
ATOM 676 N N . ALA A 1 91 ? 11.562 13.344 -6.055 1 98.06 91 ALA A N 1
ATOM 677 C CA . ALA A 1 91 ? 10.523 14.312 -5.727 1 98.06 91 ALA A CA 1
ATOM 678 C C . ALA A 1 91 ? 9.68 14.648 -6.949 1 98.06 91 ALA A C 1
ATOM 680 O O . ALA A 1 91 ? 10.062 14.336 -8.078 1 98.06 91 ALA A O 1
ATOM 681 N N . HIS A 1 92 ? 8.492 15.164 -6.637 1 98 92 HIS A N 1
ATOM 682 C CA . HIS A 1 92 ? 7.699 15.656 -7.754 1 98 92 HIS A CA 1
ATOM 683 C C . HIS A 1 92 ? 8.398 16.812 -8.461 1 98 92 HIS A C 1
ATOM 685 O O . HIS A 1 92 ? 8.992 17.672 -7.801 1 98 92 HIS A O 1
ATOM 691 N N . ALA A 1 93 ? 8.258 16.938 -9.711 1 97.69 93 ALA A N 1
ATOM 692 C CA . ALA A 1 93 ? 8.898 17.984 -10.508 1 97.69 93 ALA A CA 1
ATOM 693 C C . ALA A 1 93 ? 8.461 19.359 -10.047 1 97.69 93 ALA A C 1
ATOM 695 O O . ALA A 1 93 ? 9.281 20.281 -9.977 1 97.69 93 ALA A O 1
ATOM 696 N N . ASP A 1 94 ? 7.246 19.5 -9.664 1 95.25 94 ASP A N 1
ATOM 697 C CA . ASP A 1 94 ? 6.707 20.781 -9.219 1 95.25 94 ASP A CA 1
ATOM 698 C C . ASP A 1 94 ? 7.281 21.172 -7.863 1 95.25 94 ASP A C 1
ATOM 700 O O . ASP A 1 94 ? 7.34 22.359 -7.535 1 95.25 94 ASP A O 1
ATOM 704 N N . TYR A 1 95 ? 7.594 20.234 -7.098 1 95.56 95 TYR A N 1
ATOM 705 C CA . TYR A 1 95 ? 8.172 20.531 -5.793 1 95.56 95 TYR A CA 1
ATOM 706 C C . TYR A 1 95 ? 9.57 21.109 -5.93 1 95.56 95 TYR A C 1
ATOM 708 O O . TYR A 1 95 ? 9.922 22.078 -5.25 1 95.56 95 TYR A O 1
ATOM 716 N N . VAL A 1 96 ? 10.297 20.547 -6.777 1 94.94 96 VAL A N 1
ATOM 717 C CA . VAL A 1 96 ? 11.711 20.922 -6.836 1 94.94 96 VAL A CA 1
ATOM 718 C C . VAL A 1 96 ? 11.898 22.078 -7.812 1 94.94 96 VAL A C 1
ATOM 720 O O . VAL A 1 96 ? 12.938 22.734 -7.801 1 94.94 96 VAL A O 1
ATOM 723 N N . GLY A 1 97 ? 10.836 22.172 -8.617 1 91.12 97 GLY A N 1
ATOM 724 C CA . GLY A 1 97 ? 10.938 23.297 -9.531 1 91.12 97 GLY A CA 1
ATOM 725 C C . GLY A 1 97 ? 11.141 24.625 -8.828 1 91.12 97 GLY A C 1
ATOM 726 O O . GLY A 1 97 ? 10.258 25.094 -8.094 1 91.12 97 GLY A O 1
ATOM 727 N N . GLY A 1 98 ? 12.375 25.172 -8.82 1 87.44 98 GLY A N 1
ATOM 728 C CA . GLY A 1 98 ? 12.664 26.484 -8.281 1 87.44 98 GLY A CA 1
ATOM 729 C C . GLY A 1 98 ? 13.133 26.453 -6.844 1 87.44 98 GLY A C 1
ATOM 730 O O . GLY A 1 98 ? 13.328 27.5 -6.223 1 87.44 98 GLY A O 1
ATOM 731 N N . ARG A 1 99 ? 13.086 25.406 -6.188 1 91.94 99 ARG A N 1
ATOM 732 C CA . ARG A 1 99 ? 13.586 25.266 -4.824 1 91.94 99 ARG A CA 1
ATOM 733 C C . ARG A 1 99 ? 15.062 24.891 -4.82 1 91.94 99 ARG A C 1
ATOM 735 O O . ARG A 1 99 ? 15.484 24.016 -5.574 1 91.94 99 ARG A O 1
ATOM 742 N N . GLN A 1 100 ? 15.75 25.547 -4.027 1 93.38 100 GLN A N 1
ATOM 743 C CA . GLN A 1 100 ? 17.125 25.141 -3.785 1 93.38 100 GLN A CA 1
ATOM 744 C C . GLN A 1 100 ? 17.172 23.906 -2.875 1 93.38 100 GLN A C 1
ATOM 746 O O . GLN A 1 100 ? 16.344 23.75 -1.99 1 93.38 100 GLN A O 1
ATOM 751 N N . PRO A 1 101 ? 18.141 23.062 -3.07 1 92.88 101 PRO A N 1
ATOM 752 C CA . PRO A 1 101 ? 18.266 21.844 -2.256 1 92.88 101 PRO A CA 1
ATOM 753 C C . PRO A 1 101 ? 18.25 22.141 -0.758 1 92.88 101 PRO A C 1
ATOM 755 O O . PRO A 1 101 ? 17.719 21.344 0.027 1 92.88 101 PRO A O 1
ATOM 758 N N . ALA A 1 102 ? 18.781 23.266 -0.385 1 93.06 102 ALA A N 1
ATOM 759 C CA . ALA A 1 102 ? 18.844 23.641 1.026 1 93.06 102 ALA A CA 1
ATOM 760 C C . ALA A 1 102 ? 17.438 23.844 1.6 1 93.06 102 ALA A C 1
ATOM 762 O O . ALA A 1 102 ? 17.25 23.828 2.818 1 93.06 102 ALA A O 1
ATOM 763 N N . GLN A 1 103 ? 16.469 23.969 0.711 1 92.31 103 GLN A N 1
ATOM 764 C CA . GLN A 1 103 ? 15.109 24.25 1.125 1 92.31 103 GLN A CA 1
ATOM 765 C C . GLN A 1 103 ? 14.258 22.984 1.134 1 92.31 103 GLN A C 1
ATOM 767 O O . GLN A 1 103 ? 13.086 23.031 1.511 1 92.31 103 GLN A O 1
ATOM 772 N N . TRP A 1 104 ? 14.891 21.922 0.778 1 94.81 104 TRP A N 1
ATOM 773 C CA . TRP A 1 104 ? 14.125 20.688 0.683 1 94.81 104 TRP A CA 1
ATOM 774 C C . TRP A 1 104 ? 13.664 20.219 2.061 1 94.81 104 TRP A C 1
ATOM 776 O O . TRP A 1 104 ? 14.406 20.328 3.039 1 94.81 104 TRP A O 1
ATOM 786 N N . GLU A 1 105 ? 12.43 19.781 2.068 1 94.12 105 GLU A N 1
ATOM 787 C CA . GLU A 1 105 ? 11.945 18.953 3.168 1 94.12 105 GLU A CA 1
ATOM 788 C C . GLU A 1 105 ? 11.891 17.484 2.764 1 94.12 105 GLU A C 1
ATOM 790 O O . GLU A 1 105 ? 11.898 17.156 1.573 1 94.12 105 GLU A O 1
ATOM 795 N N . PHE A 1 106 ? 11.852 16.625 3.805 1 96.56 106 PHE A N 1
ATOM 796 C CA . PHE A 1 106 ? 12.086 15.234 3.469 1 96.56 106 PHE A CA 1
ATOM 797 C C . PHE A 1 106 ? 10.93 14.359 3.92 1 96.56 106 PHE A C 1
ATOM 799 O O . PHE A 1 106 ? 10.125 14.773 4.758 1 96.56 106 PHE A O 1
ATOM 806 N N . LEU A 1 107 ? 10.789 13.281 3.227 1 96.94 107 LEU A N 1
ATOM 807 C CA . LEU A 1 107 ? 9.867 12.195 3.545 1 96.94 107 LEU A CA 1
ATOM 808 C C . LEU A 1 107 ? 10.617 10.961 4.02 1 96.94 107 LEU A C 1
ATOM 810 O O . LEU A 1 107 ? 11.562 10.508 3.361 1 96.94 107 LEU A O 1
ATOM 814 N N . GLY A 1 108 ? 10.227 10.453 5.133 1 95.44 108 GLY A N 1
ATOM 815 C CA . GLY A 1 108 ? 10.992 9.328 5.633 1 95.44 108 GLY A CA 1
ATOM 816 C C . GLY A 1 108 ? 10.188 8.398 6.523 1 95.44 108 GLY A C 1
ATOM 817 O O . GLY A 1 108 ? 9.031 8.688 6.832 1 95.44 108 GLY A O 1
ATOM 818 N N . TYR A 1 109 ? 10.797 7.32 6.859 1 92.44 109 TYR A N 1
ATOM 819 C CA . TYR A 1 109 ? 10.164 6.324 7.719 1 92.44 109 TYR A CA 1
ATOM 820 C C . TYR A 1 109 ? 10.102 6.809 9.164 1 92.44 109 TYR A C 1
ATOM 822 O O . TYR A 1 109 ? 10.953 7.59 9.594 1 92.44 109 TYR A O 1
ATOM 830 N N . ASP A 1 110 ? 9.125 6.41 9.836 1 84.75 110 ASP A N 1
ATOM 831 C CA . ASP A 1 110 ? 9.047 6.711 11.258 1 84.75 110 ASP A CA 1
ATOM 832 C C . ASP A 1 110 ? 9.805 5.672 12.086 1 84.75 110 ASP A C 1
ATOM 834 O O . ASP A 1 110 ? 10.969 5.383 11.812 1 84.75 110 ASP A O 1
ATOM 838 N N . ASP A 1 111 ? 9.242 4.613 12.844 1 67.31 111 ASP A N 1
ATOM 839 C CA . ASP A 1 111 ? 9.93 3.727 13.781 1 67.31 111 ASP A CA 1
ATOM 840 C C . ASP A 1 111 ? 10.141 2.342 13.172 1 67.31 111 ASP A C 1
ATOM 842 O O . ASP A 1 111 ? 11.023 1.599 13.586 1 67.31 111 ASP A O 1
ATOM 846 N N . LEU A 1 112 ? 9.469 1.892 12.219 1 58.22 112 LEU A N 1
ATOM 847 C CA . LEU A 1 112 ? 9.492 0.478 11.859 1 58.22 112 LEU A CA 1
ATOM 848 C C . LEU A 1 112 ? 10.641 0.183 10.898 1 58.22 112 LEU A C 1
ATOM 850 O O . LEU A 1 112 ? 11.117 -0.954 10.82 1 58.22 112 LEU A O 1
ATOM 854 N N . GLN A 1 113 ? 11.109 1.262 10.312 1 63.47 113 GLN A N 1
ATOM 855 C CA . GLN A 1 113 ? 12.125 0.902 9.328 1 63.47 113 GLN A CA 1
ATOM 856 C C . GLN A 1 113 ? 13.336 1.817 9.43 1 63.47 113 GLN A C 1
ATOM 858 O O . GLN A 1 113 ? 13.906 2.227 8.406 1 63.47 113 GLN A O 1
ATOM 863 N N . GLN A 1 114 ? 13.625 2.051 10.672 1 63.12 114 GLN A N 1
ATOM 864 C CA . GLN A 1 114 ? 14.711 2.998 10.867 1 63.12 114 GLN A CA 1
ATOM 865 C C . GLN A 1 114 ? 16.062 2.361 10.539 1 63.12 114 GLN A C 1
ATOM 867 O O . GLN A 1 114 ? 17.031 3.062 10.227 1 63.12 114 GLN A O 1
ATOM 872 N N . ASP A 1 115 ? 16 1.068 10.398 1 77.5 115 ASP A N 1
ATOM 873 C CA . ASP A 1 115 ? 17.297 0.44 10.195 1 77.5 115 ASP A CA 1
ATOM 874 C C . ASP A 1 115 ? 17.516 0.076 8.727 1 77.5 115 ASP A C 1
ATOM 876 O O . ASP A 1 115 ? 18.484 -0.6 8.391 1 77.5 115 ASP A O 1
ATOM 880 N N . ALA A 1 116 ? 16.734 0.555 7.945 1 87.25 116 ALA A N 1
ATOM 881 C CA . ALA A 1 116 ? 16.938 0.315 6.52 1 87.25 116 ALA A CA 1
ATOM 882 C C . ALA A 1 116 ? 18.078 1.163 5.98 1 87.25 116 ALA A C 1
ATOM 884 O O . ALA A 1 116 ? 18.156 2.367 6.242 1 87.25 116 ALA A O 1
ATOM 885 N N . PRO A 1 117 ? 18.984 0.585 5.172 1 92.38 117 PRO A N 1
ATOM 886 C CA . PRO A 1 117 ? 20.172 1.304 4.691 1 92.38 117 PRO A CA 1
ATOM 887 C C . PRO A 1 117 ? 19.812 2.586 3.941 1 92.38 117 PRO A C 1
ATOM 889 O O . PRO A 1 117 ? 20.5 3.6 4.09 1 92.38 117 PRO A O 1
ATOM 892 N N . GLN A 1 118 ? 18.797 2.596 3.162 1 93.88 118 GLN A N 1
ATOM 893 C CA . GLN A 1 118 ? 18.438 3.791 2.41 1 93.88 118 GLN A CA 1
ATOM 894 C C . GLN A 1 118 ? 17.906 4.887 3.336 1 93.88 118 GLN A C 1
ATOM 896 O O . GLN A 1 118 ? 18.078 6.074 3.055 1 93.88 118 GLN A O 1
ATOM 901 N N . GLN A 1 119 ? 17.219 4.488 4.406 1 94 119 GLN A N 1
ATOM 902 C CA . GLN A 1 119 ? 16.766 5.461 5.395 1 94 119 GLN A CA 1
ATOM 903 C C . GLN A 1 119 ? 17.953 6.109 6.109 1 94 119 GLN A C 1
ATOM 905 O O . GLN A 1 119 ? 17.953 7.316 6.352 1 94 119 GLN A O 1
ATOM 910 N N . GLU A 1 120 ? 18.922 5.254 6.441 1 93.81 120 GLU A N 1
ATOM 911 C CA . GLU A 1 120 ? 20.125 5.777 7.07 1 93.81 120 GLU A CA 1
ATOM 912 C C . GLU A 1 120 ? 20.828 6.793 6.168 1 93.81 120 GLU A C 1
ATOM 914 O O . GLU A 1 120 ? 21.266 7.84 6.637 1 93.81 120 GLU A O 1
ATOM 919 N N . TRP A 1 121 ? 20.938 6.484 4.93 1 96.56 121 TRP A N 1
ATOM 920 C CA . TRP A 1 121 ? 21.547 7.391 3.955 1 96.56 121 TRP A CA 1
ATOM 921 C C . TRP A 1 121 ? 20.766 8.703 3.871 1 96.56 121 TRP A C 1
ATOM 923 O O . TRP A 1 121 ? 21.359 9.781 3.863 1 96.56 121 TRP A O 1
ATOM 933 N N . LEU A 1 122 ? 19.484 8.609 3.848 1 96.25 122 LEU A N 1
ATOM 934 C CA . LEU A 1 122 ? 18.625 9.789 3.785 1 96.25 122 LEU A CA 1
ATOM 935 C C . LEU A 1 122 ? 18.812 10.664 5.023 1 96.25 122 LEU A C 1
ATOM 937 O O . LEU A 1 122 ? 18.844 11.891 4.922 1 96.25 122 LEU A O 1
ATOM 941 N N . ASP A 1 123 ? 18.906 10.031 6.164 1 94.44 123 ASP A N 1
ATOM 942 C CA . ASP A 1 123 ? 19.094 10.758 7.418 1 94.44 123 ASP A CA 1
ATOM 943 C C . ASP A 1 123 ? 20.391 11.578 7.387 1 94.44 123 ASP A C 1
ATOM 945 O O . ASP A 1 123 ? 20.422 12.711 7.867 1 94.44 123 ASP A O 1
ATOM 949 N N . LYS A 1 124 ? 21.375 10.977 6.828 1 95.5 124 LYS A N 1
ATOM 950 C CA . LYS A 1 124 ? 22.656 11.688 6.703 1 95.5 124 LYS A CA 1
ATOM 951 C C . LYS A 1 124 ? 22.531 12.859 5.742 1 95.5 124 LYS A C 1
ATOM 953 O O . LYS A 1 124 ? 23.062 13.945 6.008 1 95.5 124 LYS A O 1
ATOM 958 N N . LEU A 1 125 ? 21.875 12.672 4.652 1 95.69 125 LEU A N 1
ATOM 959 C CA . LEU A 1 125 ? 21.688 13.711 3.641 1 95.69 125 LEU A CA 1
ATOM 960 C C . LEU A 1 125 ? 20.844 14.859 4.18 1 95.69 125 LEU A C 1
ATOM 962 O O . LEU A 1 125 ? 21.156 16.031 3.939 1 95.69 125 LEU A O 1
ATOM 966 N N . ARG A 1 126 ? 19.75 14.5 4.816 1 94.5 126 ARG A N 1
ATOM 967 C CA . ARG A 1 126 ? 18.797 15.477 5.328 1 94.5 126 ARG A CA 1
ATOM 968 C C . ARG A 1 126 ? 19.438 16.359 6.391 1 94.5 126 ARG A C 1
ATOM 970 O O . ARG A 1 126 ? 19.125 17.547 6.488 1 94.5 126 ARG A O 1
ATOM 977 N N . GLY A 1 127 ? 20.297 15.789 7.242 1 93.69 127 GLY A N 1
ATOM 978 C CA . GLY A 1 127 ? 20.875 16.516 8.367 1 93.69 127 GLY A CA 1
ATOM 979 C C . GLY A 1 127 ? 19.844 16.922 9.398 1 93.69 127 GLY A C 1
ATOM 980 O O . GLY A 1 127 ? 19.078 16.078 9.891 1 93.69 127 GLY A O 1
ATOM 981 N N . ALA A 1 128 ? 19.734 18.266 9.672 1 92.19 128 ALA A N 1
ATOM 982 C CA . ALA A 1 128 ? 18.859 18.766 10.727 1 92.19 128 ALA A CA 1
ATOM 983 C C . ALA A 1 128 ? 17.5 19.188 10.156 1 92.19 128 ALA A C 1
ATOM 985 O O . ALA A 1 128 ? 16.625 19.625 10.898 1 92.19 128 ALA A O 1
ATOM 986 N N . ARG A 1 129 ? 17.391 19.031 8.867 1 91.25 129 ARG A N 1
ATOM 987 C CA . ARG A 1 129 ? 16.141 19.438 8.234 1 91.25 129 ARG A CA 1
ATOM 988 C C . ARG A 1 129 ? 15.008 18.5 8.625 1 91.25 129 ARG A C 1
ATOM 990 O O . ARG A 1 129 ? 15.234 17.344 8.984 1 91.25 129 ARG A O 1
ATOM 997 N N . ARG A 1 130 ? 13.93 19 8.539 1 87.56 130 ARG A N 1
ATOM 998 C CA . ARG A 1 130 ? 12.766 18.297 9.086 1 87.56 130 ARG A CA 1
ATOM 999 C C . ARG A 1 130 ? 12.18 17.328 8.07 1 87.56 130 ARG A C 1
ATOM 1001 O O . ARG A 1 130 ? 12.32 17.531 6.863 1 87.56 130 ARG A O 1
ATOM 1008 N N . TYR A 1 131 ? 11.555 16.266 8.641 1 93.31 131 TYR A N 1
ATOM 1009 C CA . TYR A 1 131 ? 10.609 15.469 7.859 1 93.31 131 TYR A CA 1
ATOM 1010 C C . TYR A 1 131 ? 9.234 16.125 7.84 1 93.31 131 TYR A C 1
ATOM 1012 O O . TYR A 1 131 ? 8.625 16.344 8.891 1 93.31 131 TYR A O 1
ATOM 1020 N N . SER A 1 132 ? 8.805 16.438 6.645 1 93.88 132 SER A N 1
ATOM 1021 C CA . SER A 1 132 ? 7.449 16.969 6.531 1 93.88 132 SER A CA 1
ATOM 1022 C C . SER A 1 132 ? 6.41 15.867 6.738 1 93.88 132 SER A C 1
ATOM 1024 O O . SER A 1 132 ? 5.332 16.109 7.281 1 93.88 132 SER A O 1
ATOM 1026 N N . VAL A 1 133 ? 6.77 14.672 6.281 1 96.62 133 VAL A N 1
ATOM 1027 C CA . VAL A 1 133 ? 5.906 13.508 6.449 1 96.62 133 VAL A CA 1
ATOM 1028 C C . VAL A 1 133 ? 6.742 12.297 6.832 1 96.62 133 VAL A C 1
ATOM 1030 O O . VAL A 1 133 ? 7.797 12.047 6.238 1 96.62 133 VAL A O 1
ATOM 1033 N N . ARG A 1 134 ? 6.289 11.625 7.805 1 95.81 134 ARG A N 1
ATOM 1034 C CA . ARG A 1 134 ? 6.828 10.32 8.172 1 95.81 134 ARG A CA 1
ATOM 1035 C C . ARG A 1 134 ? 5.758 9.242 8.07 1 95.81 134 ARG A C 1
ATOM 1037 O O . ARG A 1 134 ? 4.562 9.531 8.164 1 95.81 134 ARG A O 1
ATOM 1044 N N . SER A 1 135 ? 6.207 8.039 7.801 1 95.12 135 SER A N 1
ATOM 1045 C CA . SER A 1 135 ? 5.277 6.918 7.715 1 95.12 135 SER A CA 1
ATOM 1046 C C . SER A 1 135 ? 5.992 5.586 7.914 1 95.12 135 SER A C 1
ATOM 1048 O O . SER A 1 135 ? 7.211 5.496 7.742 1 95.12 135 SER A O 1
ATOM 1050 N N . ASN A 1 136 ? 5.234 4.617 8.297 1 91 136 ASN A N 1
ATOM 1051 C CA . ASN A 1 136 ? 5.766 3.26 8.359 1 91 136 ASN A CA 1
ATOM 1052 C C . ASN A 1 136 ? 5.574 2.518 7.039 1 91 136 ASN A C 1
ATOM 1054 O O . ASN A 1 136 ? 5.91 1.338 6.934 1 91 136 ASN A O 1
ATOM 1058 N N . ASP A 1 137 ? 5.094 3.203 6.07 1 92.69 137 ASP A N 1
ATOM 1059 C CA . ASP A 1 137 ? 4.691 2.545 4.832 1 92.69 137 ASP A CA 1
ATOM 1060 C C . ASP A 1 137 ? 5.305 3.24 3.617 1 92.69 137 ASP A C 1
ATOM 1062 O O . ASP A 1 137 ? 5.082 4.434 3.402 1 92.69 137 ASP A O 1
ATOM 1066 N N . LEU A 1 138 ? 5.969 2.461 2.809 1 94.75 138 LEU A N 1
ATOM 1067 C CA . LEU A 1 138 ? 6.668 2.996 1.644 1 94.75 138 LEU A CA 1
ATOM 1068 C C . LEU A 1 138 ? 5.68 3.592 0.645 1 94.75 138 LEU A C 1
ATOM 1070 O O . LEU A 1 138 ? 5.934 4.652 0.073 1 94.75 138 LEU A O 1
ATOM 1074 N N . LEU A 1 139 ? 4.605 2.947 0.451 1 95.81 139 LEU A N 1
ATOM 1075 C CA . LEU A 1 139 ? 3.654 3.406 -0.555 1 95.81 139 LEU A CA 1
ATOM 1076 C C . LEU A 1 139 ? 3.014 4.727 -0.135 1 95.81 139 LEU A C 1
ATOM 1078 O O . LEU A 1 139 ? 2.75 5.586 -0.976 1 95.81 139 LEU A O 1
ATOM 1082 N N . THR A 1 140 ? 2.76 4.844 1.125 1 96.31 140 THR A N 1
ATOM 1083 C CA . THR A 1 140 ? 2.271 6.117 1.646 1 96.31 140 THR A CA 1
ATOM 1084 C C . THR A 1 140 ? 3.277 7.234 1.38 1 96.31 140 THR A C 1
ATOM 1086 O O . THR A 1 140 ? 2.908 8.305 0.893 1 96.31 140 THR A O 1
ATOM 1089 N N . LEU A 1 141 ? 4.5 6.988 1.639 1 97.12 141 LEU A N 1
ATOM 1090 C CA . LEU A 1 141 ? 5.543 7.984 1.408 1 97.12 141 LEU A CA 1
ATOM 1091 C C . LEU A 1 141 ? 5.68 8.297 -0.078 1 97.12 141 LEU A C 1
ATOM 1093 O O . LEU A 1 141 ? 5.875 9.453 -0.459 1 97.12 141 LEU A O 1
ATOM 1097 N N . LEU A 1 142 ? 5.613 7.266 -0.858 1 97.69 142 LEU A N 1
ATOM 1098 C CA . LEU A 1 142 ? 5.703 7.449 -2.303 1 97.69 142 LEU A CA 1
ATOM 1099 C C . LEU A 1 142 ? 4.59 8.359 -2.807 1 97.69 142 LEU A C 1
ATOM 1101 O O . LEU A 1 142 ? 4.84 9.273 -3.596 1 97.69 142 LEU A O 1
ATOM 1105 N N . GLN A 1 143 ? 3.41 8.195 -2.305 1 96.88 143 GLN A N 1
ATOM 1106 C CA . GLN A 1 143 ? 2.277 9 -2.74 1 96.88 143 GLN A CA 1
ATOM 1107 C C . GLN A 1 143 ? 2.375 10.43 -2.199 1 96.88 143 GLN A C 1
ATOM 1109 O O . GLN A 1 143 ? 1.933 11.375 -2.85 1 96.88 143 GLN A O 1
ATOM 1114 N N . ALA A 1 144 ? 2.975 10.555 -1.031 1 97.75 144 ALA A N 1
ATOM 1115 C CA . ALA A 1 144 ? 3.266 11.898 -0.54 1 97.75 144 ALA A CA 1
ATOM 1116 C C . ALA A 1 144 ? 4.227 12.625 -1.472 1 97.75 144 ALA A C 1
ATOM 1118 O O . ALA A 1 144 ? 4.062 13.82 -1.735 1 97.75 144 ALA A O 1
ATOM 1119 N N . ALA A 1 145 ? 5.215 11.922 -1.988 1 98.12 145 ALA A N 1
ATOM 1120 C CA . ALA A 1 145 ? 6.152 12.508 -2.941 1 98.12 145 ALA A CA 1
ATOM 1121 C C . ALA A 1 145 ? 5.445 12.898 -4.234 1 98.12 145 ALA A C 1
ATOM 1123 O O . ALA A 1 145 ? 5.672 13.992 -4.766 1 98.12 145 ALA A O 1
ATOM 1124 N N . VAL A 1 146 ? 4.586 12.023 -4.68 1 97.12 146 VAL A N 1
ATOM 1125 C CA . VAL A 1 146 ? 3.807 12.289 -5.883 1 97.12 146 VAL A CA 1
ATOM 1126 C C . VAL A 1 146 ? 2.943 13.531 -5.672 1 97.12 146 VAL A C 1
ATOM 1128 O O . VAL A 1 146 ? 2.771 14.344 -6.59 1 97.12 146 VAL A O 1
ATOM 1131 N N . GLY A 1 147 ? 2.441 13.688 -4.477 1 96.38 147 GLY A N 1
ATOM 1132 C CA . GLY A 1 147 ? 1.623 14.836 -4.129 1 96.38 147 GLY A CA 1
ATOM 1133 C C . GLY A 1 147 ? 2.43 16.109 -3.936 1 96.38 147 GLY A C 1
ATOM 1134 O O . GLY A 1 147 ? 1.866 17.172 -3.668 1 96.38 147 GLY A O 1
ATOM 1135 N N . GLY A 1 148 ? 3.729 15.992 -3.992 1 96.62 148 GLY A N 1
ATOM 1136 C CA . GLY A 1 148 ? 4.578 17.172 -3.898 1 96.62 148 GLY A CA 1
ATOM 1137 C C . GLY A 1 148 ? 4.855 17.594 -2.469 1 96.62 148 GLY A C 1
ATOM 1138 O O . GLY A 1 148 ? 4.977 18.781 -2.182 1 96.62 148 GLY A O 1
ATOM 1139 N N . CYS A 1 149 ? 4.977 16.625 -1.593 1 96.19 149 CYS A N 1
ATOM 1140 C CA . CYS A 1 149 ? 5.113 16.969 -0.179 1 96.19 149 CYS A CA 1
ATOM 1141 C C . CYS A 1 149 ? 6.582 17.078 0.216 1 96.19 149 CYS A C 1
ATOM 1143 O O . CYS A 1 149 ? 6.902 17.531 1.312 1 96.19 149 CYS A O 1
ATOM 1145 N N . GLY A 1 150 ? 7.469 16.578 -0.617 1 96.69 150 GLY A N 1
ATOM 1146 C CA . GLY A 1 150 ? 8.875 16.609 -0.243 1 96.69 150 GLY A CA 1
ATOM 1147 C C . GLY A 1 150 ? 9.727 15.648 -1.055 1 96.69 150 GLY A C 1
ATOM 1148 O O . GLY A 1 150 ? 9.312 15.195 -2.123 1 96.69 150 GLY A O 1
ATOM 1149 N N . VAL A 1 151 ? 10.961 15.414 -0.57 1 97.75 151 VAL A N 1
ATOM 1150 C CA . VAL A 1 151 ? 11.977 14.57 -1.188 1 97.75 151 VAL A CA 1
ATOM 1151 C C . VAL A 1 151 ? 12.094 13.258 -0.421 1 97.75 151 VAL A C 1
ATOM 1153 O O . VAL A 1 151 ? 12.18 13.25 0.81 1 97.75 151 VAL A O 1
ATOM 1156 N N . GLY A 1 152 ? 12 12.141 -1.101 1 97.62 152 GLY A N 1
ATOM 1157 C CA . GLY A 1 152 ? 12.141 10.836 -0.48 1 97.62 152 GLY A CA 1
ATOM 1158 C C . GLY A 1 152 ? 13.078 9.914 -1.243 1 97.62 152 GLY A C 1
ATOM 1159 O O . GLY A 1 152 ? 13.477 10.219 -2.369 1 97.62 152 GLY A O 1
ATOM 1160 N N . VAL A 1 153 ? 13.484 8.828 -0.628 1 97.69 153 VAL A N 1
ATOM 1161 C CA . VAL A 1 153 ? 14.297 7.793 -1.253 1 97.69 153 VAL A CA 1
ATOM 1162 C C . VAL A 1 153 ? 13.461 6.539 -1.473 1 97.69 153 VAL A C 1
ATOM 1164 O O . VAL A 1 153 ? 12.844 6.023 -0.537 1 97.69 153 VAL A O 1
ATOM 1167 N N . PHE A 1 154 ? 13.383 6.109 -2.689 1 97.75 154 PHE A N 1
ATOM 1168 C CA . PHE A 1 154 ? 12.516 4.992 -3.049 1 97.75 154 PHE A CA 1
ATOM 1169 C C . PHE A 1 154 ? 13.242 4.023 -3.98 1 97.75 154 PHE A C 1
ATOM 1171 O O . PHE A 1 154 ? 14.125 4.43 -4.734 1 97.75 154 PHE A O 1
ATOM 1178 N N . PRO A 1 155 ? 12.852 2.738 -3.863 1 97.06 155 PRO A N 1
ATOM 1179 C CA . PRO A 1 155 ? 13.375 1.811 -4.867 1 97.06 155 PRO A CA 1
ATOM 1180 C C . PRO A 1 155 ? 12.852 2.102 -6.273 1 97.06 155 PRO A C 1
ATOM 1182 O O . PRO A 1 155 ? 11.695 2.502 -6.434 1 97.06 155 PRO A O 1
ATOM 1185 N N . HIS A 1 156 ? 13.656 1.817 -7.258 1 96.06 156 HIS A N 1
ATOM 1186 C CA . HIS A 1 156 ? 13.32 2.107 -8.648 1 96.06 156 HIS A CA 1
ATOM 1187 C C . HIS A 1 156 ? 12.023 1.419 -9.055 1 96.06 156 HIS A C 1
ATOM 1189 O O . HIS A 1 156 ? 11.18 2.023 -9.719 1 96.06 156 HIS A O 1
ATOM 1195 N N . TYR A 1 157 ? 11.797 0.227 -8.578 1 94.31 157 TYR A N 1
ATOM 1196 C CA . TYR A 1 157 ? 10.648 -0.548 -9.039 1 94.31 157 TYR A CA 1
ATOM 1197 C C . TYR A 1 157 ? 9.344 0.115 -8.625 1 94.31 157 TYR A C 1
ATOM 1199 O O . TYR A 1 157 ? 8.312 -0.065 -9.281 1 94.31 157 TYR A O 1
ATOM 1207 N N . ALA A 1 158 ? 9.398 0.875 -7.52 1 95.56 158 ALA A N 1
ATOM 1208 C CA . ALA A 1 158 ? 8.18 1.512 -7.012 1 95.56 158 ALA A CA 1
ATOM 1209 C C . ALA A 1 158 ? 8.016 2.916 -7.586 1 95.56 158 ALA A C 1
ATOM 1211 O O . ALA A 1 158 ? 6.902 3.338 -7.902 1 95.56 158 ALA A O 1
ATOM 1212 N N . ALA A 1 159 ? 9.109 3.619 -7.766 1 96.31 159 ALA A N 1
ATOM 1213 C CA . ALA A 1 159 ? 9.062 5.043 -8.094 1 96.31 159 ALA A CA 1
ATOM 1214 C C . ALA A 1 159 ? 9.078 5.258 -9.609 1 96.31 159 ALA A C 1
ATOM 1216 O O . ALA A 1 159 ? 8.641 6.301 -10.094 1 96.31 159 ALA A O 1
ATOM 1217 N N . ALA A 1 160 ? 9.539 4.316 -10.398 1 86.25 160 ALA A N 1
ATOM 1218 C CA . ALA A 1 160 ? 9.766 4.512 -11.828 1 86.25 160 ALA A CA 1
ATOM 1219 C C . ALA A 1 160 ? 8.453 4.742 -12.57 1 86.25 160 ALA A C 1
ATOM 1221 O O . ALA A 1 160 ? 8.414 5.469 -13.562 1 86.25 160 ALA A O 1
ATOM 1222 N N . ARG A 1 161 ? 7.371 4.273 -12.008 1 81.5 161 ARG A N 1
ATOM 1223 C CA . ARG A 1 161 ? 6.098 4.414 -12.711 1 81.5 161 ARG A CA 1
ATOM 1224 C C . ARG A 1 161 ? 5.191 5.418 -12 1 81.5 161 ARG A C 1
ATOM 1226 O O . ARG A 1 161 ? 4.051 5.633 -12.422 1 81.5 161 ARG A O 1
ATOM 1233 N N . ALA A 1 162 ? 5.715 6.012 -10.969 1 91.25 162 ALA A N 1
ATOM 1234 C CA . ALA A 1 162 ? 4.918 6.996 -10.242 1 91.25 162 ALA A CA 1
ATOM 1235 C C . ALA A 1 162 ? 4.852 8.312 -11.008 1 91.25 162 ALA A C 1
ATOM 1237 O O . ALA A 1 162 ? 5.871 8.82 -11.484 1 91.25 162 ALA A O 1
ATOM 1238 N N . PRO A 1 163 ? 3.725 8.867 -11.156 1 92.56 163 PRO A N 1
ATOM 1239 C CA . PRO A 1 163 ? 3.566 10.047 -12 1 92.56 163 PRO A CA 1
ATOM 1240 C C . PRO A 1 163 ? 4.277 11.273 -11.438 1 92.56 163 PRO A C 1
ATOM 1242 O O . PRO A 1 163 ? 4.168 11.562 -10.242 1 92.56 163 PRO A O 1
ATOM 1245 N N . GLY A 1 164 ? 5.051 11.953 -12.289 1 96.19 164 GLY A N 1
ATOM 1246 C CA . GLY A 1 164 ? 5.543 13.289 -12.008 1 96.19 164 GLY A CA 1
ATOM 1247 C C . GLY A 1 164 ? 6.828 13.297 -11.195 1 96.19 164 GLY A C 1
ATOM 1248 O O . GLY A 1 164 ? 7.387 14.359 -10.914 1 96.19 164 GLY A O 1
ATOM 1249 N N . LEU A 1 165 ? 7.32 12.133 -10.852 1 97.56 165 LEU A N 1
ATOM 1250 C CA . LEU A 1 165 ? 8.523 12.078 -10.031 1 97.56 165 LEU A CA 1
ATOM 1251 C C . LEU A 1 165 ? 9.781 12.188 -10.898 1 97.56 165 LEU A C 1
ATOM 1253 O O . LEU A 1 165 ? 9.828 11.641 -12 1 97.56 165 LEU A O 1
ATOM 1257 N N . VAL A 1 166 ? 10.766 12.883 -10.414 1 97.44 166 VAL A N 1
ATOM 1258 C CA . VAL A 1 166 ? 12.062 12.992 -11.062 1 97.44 166 VAL A CA 1
ATOM 1259 C C . VAL A 1 166 ? 13.164 12.547 -10.109 1 97.44 166 VAL A C 1
ATOM 1261 O O . VAL A 1 166 ? 13.023 12.664 -8.891 1 97.44 166 VAL A O 1
ATOM 1264 N N . VAL A 1 167 ? 14.211 12.016 -10.688 1 97.75 167 VAL A N 1
ATOM 1265 C CA . VAL A 1 167 ? 15.383 11.617 -9.906 1 97.75 167 VAL A CA 1
ATOM 1266 C C . VAL A 1 167 ? 16.219 12.844 -9.578 1 97.75 167 VAL A C 1
ATOM 1268 O O . VAL A 1 167 ? 16.422 13.719 -10.43 1 97.75 167 VAL A O 1
ATOM 1271 N N . LEU A 1 168 ? 16.656 12.883 -8.344 1 97.62 168 LEU A N 1
ATOM 1272 C CA . LEU A 1 168 ? 17.438 14.023 -7.895 1 97.62 168 LEU A CA 1
ATOM 1273 C C . LEU A 1 168 ? 18.875 13.609 -7.574 1 97.62 168 LEU A C 1
ATOM 1275 O O . LEU A 1 168 ? 19.156 12.414 -7.441 1 97.62 168 LEU A O 1
ATOM 1279 N N . ASP A 1 169 ? 19.703 14.711 -7.539 1 96.5 169 ASP A N 1
ATOM 1280 C CA . ASP A 1 169 ? 21.062 14.539 -7.023 1 96.5 169 ASP A CA 1
ATOM 1281 C C . ASP A 1 169 ? 21.109 14.789 -5.52 1 96.5 169 ASP A C 1
ATOM 1283 O O . ASP A 1 169 ? 20.328 15.578 -4.988 1 96.5 169 ASP A O 1
ATOM 1287 N N . PRO A 1 170 ? 21.984 14.055 -4.844 1 97.25 170 PRO A N 1
ATOM 1288 C CA . PRO A 1 170 ? 22.984 13.094 -5.309 1 97.25 170 PRO A CA 1
ATOM 1289 C C . PRO A 1 170 ? 22.406 11.695 -5.535 1 97.25 170 PRO A C 1
ATOM 1291 O O . PRO A 1 170 ? 21.328 11.375 -5.008 1 97.25 170 PRO A O 1
ATOM 1294 N N . ALA A 1 171 ? 23.125 10.93 -6.281 1 97.81 171 ALA A N 1
ATOM 1295 C CA . ALA A 1 171 ? 22.75 9.531 -6.477 1 97.81 171 ALA A CA 1
ATOM 1296 C C . ALA A 1 171 ? 22.828 8.758 -5.164 1 97.81 171 ALA A C 1
ATOM 1298 O O . ALA A 1 171 ? 23.75 8.938 -4.375 1 97.81 171 ALA A O 1
ATOM 1299 N N . CYS A 1 172 ? 21.781 8.016 -4.922 1 97.69 172 CYS A N 1
ATOM 1300 C CA . CYS A 1 172 ? 21.781 7.141 -3.754 1 97.69 172 CYS A CA 1
ATOM 1301 C C . CYS A 1 172 ? 22.672 5.93 -3.975 1 97.69 172 CYS A C 1
ATOM 1303 O O . CYS A 1 172 ? 22.469 5.172 -4.926 1 97.69 172 CYS A O 1
ATOM 1305 N N . PRO A 1 173 ? 23.547 5.668 -3.129 1 97.5 173 PRO A N 1
ATOM 1306 C CA . PRO A 1 173 ? 24.484 4.562 -3.326 1 97.5 173 PRO A CA 1
ATOM 1307 C C . PRO A 1 173 ? 23.938 3.225 -2.836 1 97.5 173 PRO A C 1
ATOM 1309 O O . PRO A 1 173 ? 24.578 2.189 -2.99 1 97.5 173 PRO A O 1
ATOM 1312 N N . VAL A 1 174 ? 22.797 3.223 -2.326 1 96.62 174 VAL A N 1
ATOM 1313 C CA . VAL A 1 174 ? 22.266 2.029 -1.668 1 96.62 174 VAL A CA 1
ATOM 1314 C C . VAL A 1 174 ? 21.766 1.04 -2.715 1 96.62 174 VAL A C 1
ATOM 1316 O O . VAL A 1 174 ? 21.031 1.414 -3.627 1 96.62 174 VAL A O 1
ATOM 1319 N N . ARG A 1 175 ? 22.25 -0.134 -2.637 1 96.19 175 ARG A N 1
ATOM 1320 C CA . ARG A 1 175 ? 21.797 -1.303 -3.385 1 96.19 175 ARG A CA 1
ATOM 1321 C C . ARG A 1 175 ? 21.484 -2.465 -2.449 1 96.19 175 ARG A C 1
ATOM 1323 O O . ARG A 1 175 ? 22.328 -2.867 -1.647 1 96.19 175 ARG A O 1
ATOM 1330 N N . ARG A 1 176 ? 20.219 -2.908 -2.486 1 94.88 176 ARG A N 1
ATOM 1331 C CA . ARG A 1 176 ? 19.828 -3.973 -1.566 1 94.88 176 ARG A CA 1
ATOM 1332 C C . ARG A 1 176 ? 19.578 -5.277 -2.312 1 94.88 176 ARG A C 1
ATOM 1334 O O . ARG A 1 176 ? 19.047 -5.273 -3.42 1 94.88 176 ARG A O 1
ATOM 1341 N N . LYS A 1 177 ? 19.953 -6.328 -1.681 1 94.44 177 LYS A N 1
ATOM 1342 C CA . LYS A 1 177 ? 19.703 -7.656 -2.24 1 94.44 177 LYS A CA 1
ATOM 1343 C C . LYS A 1 177 ? 18.312 -8.156 -1.873 1 94.44 177 LYS A C 1
ATOM 1345 O O . LYS A 1 177 ? 17.906 -8.102 -0.708 1 94.44 177 LYS A O 1
ATOM 1350 N N . LEU A 1 178 ? 17.594 -8.562 -2.826 1 94.81 178 LEU A N 1
ATOM 1351 C CA . LEU A 1 178 ? 16.297 -9.195 -2.639 1 94.81 178 LEU A CA 1
ATOM 1352 C C . LEU A 1 178 ? 16.406 -10.719 -2.748 1 94.81 178 LEU A C 1
ATOM 1354 O O . LEU A 1 178 ? 16.906 -11.234 -3.754 1 94.81 178 LEU A O 1
ATOM 1358 N N . TRP A 1 179 ? 15.906 -11.375 -1.716 1 93.25 179 TRP A N 1
ATOM 1359 C CA . TRP A 1 179 ? 16.062 -12.82 -1.629 1 93.25 179 TRP A CA 1
ATOM 1360 C C . TRP A 1 179 ? 14.703 -13.523 -1.7 1 93.25 179 TRP A C 1
ATOM 1362 O O . TRP A 1 179 ? 13.719 -13.039 -1.141 1 93.25 179 TRP A O 1
ATOM 1372 N N . LEU A 1 180 ? 14.719 -14.578 -2.416 1 93.62 180 LEU A N 1
ATOM 1373 C CA . LEU A 1 180 ? 13.648 -15.562 -2.293 1 93.62 180 LEU A CA 1
ATOM 1374 C C . LEU A 1 180 ? 14 -16.625 -1.254 1 93.62 180 LEU A C 1
ATOM 1376 O O . LEU A 1 180 ? 15.055 -17.25 -1.339 1 93.62 180 LEU A O 1
ATOM 1380 N N . VAL A 1 181 ? 13.156 -16.75 -0.248 1 90.81 181 VAL A N 1
ATOM 1381 C CA . VAL A 1 181 ? 13.422 -17.656 0.874 1 90.81 181 VAL A CA 1
ATOM 1382 C C . VAL A 1 181 ? 12.305 -18.688 0.972 1 90.81 181 VAL A C 1
ATOM 1384 O O . VAL A 1 181 ? 11.125 -18.375 0.819 1 90.81 181 VAL A O 1
ATOM 1387 N N . MET A 1 182 ? 12.664 -19.875 1.178 1 89.06 182 MET A N 1
ATOM 1388 C CA . MET A 1 182 ? 11.68 -20.922 1.43 1 89.06 182 MET A CA 1
ATOM 1389 C C . MET A 1 182 ? 12.258 -22.016 2.318 1 89.06 182 MET A C 1
ATOM 1391 O O . MET A 1 182 ? 13.477 -22.094 2.494 1 89.06 182 MET A O 1
ATOM 1395 N N . HIS A 1 183 ? 11.359 -22.719 2.98 1 83.5 183 HIS A N 1
ATOM 1396 C CA . HIS A 1 183 ? 11.82 -23.859 3.756 1 83.5 183 HIS A CA 1
ATOM 1397 C C . HIS A 1 183 ? 12.352 -24.969 2.846 1 83.5 183 HIS A C 1
ATOM 1399 O O . HIS A 1 183 ? 11.812 -25.203 1.762 1 83.5 183 HIS A O 1
ATOM 1405 N N . ASP A 1 184 ? 13.289 -25.656 3.309 1 77.31 184 ASP A N 1
ATOM 1406 C CA . ASP A 1 184 ? 13.938 -26.719 2.547 1 77.31 184 ASP A CA 1
ATOM 1407 C C . ASP A 1 184 ? 12.969 -27.859 2.254 1 77.31 184 ASP A C 1
ATOM 1409 O O . ASP A 1 184 ? 13.031 -28.484 1.19 1 77.31 184 ASP A O 1
ATOM 1413 N N . ASP A 1 185 ? 12.109 -28.109 3.242 1 71.75 185 ASP A N 1
ATOM 1414 C CA . ASP A 1 185 ? 11.18 -29.219 3.104 1 71.75 185 ASP A CA 1
ATOM 1415 C C . ASP A 1 185 ? 10.047 -28.875 2.135 1 71.75 185 ASP A C 1
ATOM 1417 O O . ASP A 1 185 ? 9.43 -29.766 1.553 1 71.75 185 ASP A O 1
ATOM 1421 N N . VAL A 1 186 ? 9.695 -27.688 2.084 1 61.53 186 VAL A N 1
ATOM 1422 C CA . VAL A 1 186 ? 8.594 -27.266 1.229 1 61.53 186 VAL A CA 1
ATOM 1423 C C . VAL A 1 186 ? 9.008 -27.359 -0.238 1 61.53 186 VAL A C 1
ATOM 1425 O O . VAL A 1 186 ? 8.164 -27.516 -1.12 1 61.53 186 VAL A O 1
ATOM 1428 N N . ARG A 1 187 ? 10.336 -27.328 -0.427 1 63.78 187 ARG A N 1
ATOM 1429 C CA . ARG A 1 187 ? 10.805 -27.562 -1.791 1 63.78 187 ARG A CA 1
ATOM 1430 C C . ARG A 1 187 ? 10.203 -28.844 -2.365 1 63.78 187 ARG A C 1
ATOM 1432 O O . ARG A 1 187 ? 10.109 -29 -3.584 1 63.78 187 ARG A O 1
ATOM 1439 N N . ARG A 1 188 ? 9.484 -29.422 -1.455 1 66.25 188 ARG A N 1
ATOM 1440 C CA . ARG A 1 188 ? 9.055 -30.734 -1.91 1 66.25 188 ARG A CA 1
ATOM 1441 C C . ARG A 1 188 ? 7.648 -30.672 -2.5 1 66.25 188 ARG A C 1
ATOM 1443 O O . ARG A 1 188 ? 7.285 -31.516 -3.332 1 66.25 188 ARG A O 1
ATOM 1450 N N . ALA A 1 189 ? 6.938 -29.562 -2.172 1 84.62 189 ALA A N 1
ATOM 1451 C CA . ALA A 1 189 ? 5.613 -29.531 -2.789 1 84.62 189 ALA A CA 1
ATOM 1452 C C . ALA A 1 189 ? 5.684 -28.984 -4.211 1 84.62 189 ALA A C 1
ATOM 1454 O O . ALA A 1 189 ? 6.172 -27.875 -4.434 1 84.62 189 ALA A O 1
ATOM 1455 N N . PRO A 1 190 ? 5.254 -29.734 -5.141 1 89.62 190 PRO A N 1
ATOM 1456 C CA . PRO A 1 190 ? 5.398 -29.359 -6.551 1 89.62 190 PRO A CA 1
ATOM 1457 C C . PRO A 1 190 ? 4.805 -27.984 -6.863 1 89.62 190 PRO A C 1
ATOM 1459 O O . PRO A 1 190 ? 5.371 -27.234 -7.656 1 89.62 190 PRO A O 1
ATOM 1462 N N . HIS A 1 191 ? 3.641 -27.609 -6.262 1 91.75 191 HIS A N 1
ATOM 1463 C CA . HIS A 1 191 ? 3.008 -26.328 -6.559 1 91.75 191 HIS A CA 1
ATOM 1464 C C . HIS A 1 191 ? 3.836 -25.172 -6.016 1 91.75 191 HIS A C 1
ATOM 1466 O O . HIS A 1 191 ? 3.914 -24.109 -6.645 1 91.75 191 HIS A O 1
ATOM 1472 N N . VAL A 1 192 ? 4.52 -25.359 -4.914 1 93 192 VAL A N 1
ATOM 1473 C CA . VAL A 1 192 ? 5.367 -24.312 -4.336 1 93 192 VAL A CA 1
ATOM 1474 C C . VAL A 1 192 ? 6.59 -24.094 -5.223 1 93 192 VAL A C 1
ATOM 1476 O O . VAL A 1 192 ? 6.945 -22.953 -5.527 1 93 192 VAL A O 1
ATOM 1479 N N . ARG A 1 193 ? 7.16 -25.188 -5.68 1 92.38 193 ARG A N 1
ATOM 1480 C CA . ARG A 1 193 ? 8.32 -25.094 -6.562 1 92.38 193 ARG A CA 1
ATOM 1481 C C . ARG A 1 193 ? 7.957 -24.422 -7.883 1 92.38 193 ARG A C 1
ATOM 1483 O O . ARG A 1 193 ? 8.719 -23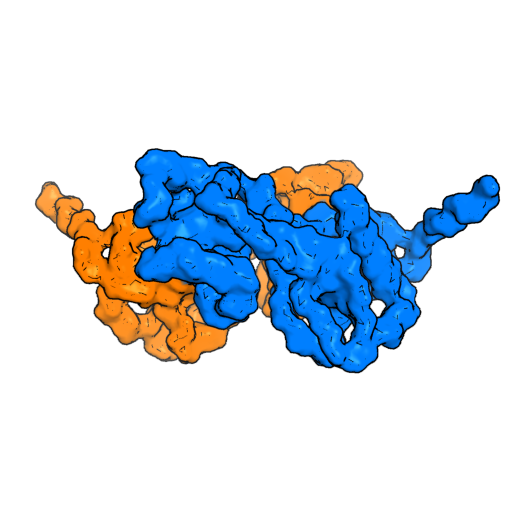.609 -8.391 1 92.38 193 ARG A O 1
ATOM 1490 N N . ALA A 1 194 ? 6.867 -24.797 -8.375 1 93.69 194 ALA A N 1
ATOM 1491 C CA . ALA A 1 194 ? 6.426 -24.219 -9.633 1 93.69 194 ALA A CA 1
ATOM 1492 C C . ALA A 1 194 ? 6.25 -22.703 -9.508 1 93.69 194 ALA A C 1
ATOM 1494 O O . ALA A 1 194 ? 6.668 -21.938 -10.383 1 93.69 194 ALA A O 1
ATOM 1495 N N . VAL A 1 195 ? 5.645 -22.281 -8.414 1 94.81 195 VAL A N 1
ATOM 1496 C CA . VAL A 1 195 ? 5.418 -20.844 -8.195 1 94.81 195 VAL A CA 1
ATOM 1497 C C . VAL A 1 195 ? 6.75 -20.141 -7.965 1 94.81 195 VAL A C 1
ATOM 1499 O O . VAL A 1 195 ? 6.969 -19.047 -8.469 1 94.81 195 VAL A O 1
ATOM 1502 N N . ALA A 1 196 ? 7.633 -20.766 -7.234 1 94.25 196 ALA A N 1
ATOM 1503 C CA . ALA A 1 196 ? 8.969 -20.203 -7.027 1 94.25 196 ALA A CA 1
ATOM 1504 C C . ALA A 1 196 ? 9.68 -19.984 -8.359 1 94.25 196 ALA A C 1
ATOM 1506 O O . ALA A 1 196 ? 10.297 -18.938 -8.562 1 94.25 196 ALA A O 1
ATOM 1507 N N . ASP A 1 197 ? 9.57 -20.922 -9.211 1 93.62 197 ASP A N 1
ATOM 1508 C CA . ASP A 1 197 ? 10.195 -20.828 -10.523 1 93.62 197 ASP A CA 1
ATOM 1509 C C . ASP A 1 197 ? 9.602 -19.656 -11.32 1 93.62 197 ASP A C 1
ATOM 1511 O O . ASP A 1 197 ? 10.328 -18.938 -12.008 1 93.62 197 ASP A O 1
ATOM 1515 N N . GLU A 1 198 ? 8.281 -19.469 -11.266 1 95.06 198 GLU A N 1
ATOM 1516 C CA . GLU A 1 198 ? 7.637 -18.344 -11.93 1 95.06 198 GLU A CA 1
ATOM 1517 C C . GLU A 1 198 ? 8.148 -17.016 -11.391 1 95.06 198 GLU A C 1
ATOM 1519 O O . GLU A 1 198 ? 8.391 -16.078 -12.148 1 95.06 198 GLU A O 1
ATOM 1524 N N . ILE A 1 199 ? 8.305 -16.891 -10.062 1 95.56 199 ILE A N 1
ATOM 1525 C CA . ILE A 1 199 ? 8.781 -15.664 -9.43 1 95.56 199 ILE A CA 1
ATOM 1526 C C . ILE A 1 199 ? 10.219 -15.383 -9.867 1 95.56 199 ILE A C 1
ATOM 1528 O O . ILE A 1 199 ? 10.547 -14.25 -10.219 1 95.56 199 ILE A O 1
ATOM 1532 N N . ILE A 1 200 ? 11.016 -16.422 -9.867 1 94.75 200 ILE A N 1
ATOM 1533 C CA . ILE A 1 200 ? 12.406 -16.281 -10.273 1 94.75 200 ILE A CA 1
ATOM 1534 C C . ILE A 1 200 ? 12.477 -15.773 -11.711 1 94.75 200 ILE A C 1
ATOM 1536 O O . ILE A 1 200 ? 13.25 -14.867 -12.016 1 94.75 200 ILE A O 1
ATOM 1540 N N . ALA A 1 201 ? 11.641 -16.25 -12.547 1 93.69 201 ALA A N 1
ATOM 1541 C CA . ALA A 1 201 ? 11.609 -15.875 -13.961 1 93.69 201 ALA A CA 1
ATOM 1542 C C . ALA A 1 201 ? 11.234 -14.406 -14.125 1 93.69 201 ALA A C 1
ATOM 1544 O O . ALA A 1 201 ? 11.695 -13.734 -15.047 1 93.69 201 ALA A O 1
ATOM 1545 N N . MET A 1 202 ? 10.383 -13.844 -13.203 1 91.31 202 MET A N 1
ATOM 1546 C CA . MET A 1 202 ? 9.977 -12.445 -13.234 1 91.31 202 MET A CA 1
ATOM 1547 C C . MET A 1 202 ? 11.188 -11.523 -13.109 1 91.31 202 MET A C 1
ATOM 1549 O O . MET A 1 202 ? 11.188 -10.414 -13.641 1 91.31 202 MET A O 1
ATOM 1553 N N . PHE A 1 203 ? 12.164 -11.938 -12.398 1 90.06 203 PHE A N 1
ATOM 1554 C CA . PHE A 1 203 ? 13.289 -11.086 -12.062 1 90.06 203 PHE A CA 1
ATOM 1555 C C . PHE A 1 203 ? 14.469 -11.352 -12.992 1 90.06 203 PHE A C 1
ATOM 1557 O O . PHE A 1 203 ? 15.438 -10.594 -13.008 1 90.06 203 PHE A O 1
ATOM 1564 N N . GLU A 1 204 ? 14.492 -12.492 -13.68 1 82.81 204 GLU A N 1
ATOM 1565 C CA . GLU A 1 204 ? 15.539 -12.781 -14.656 1 82.81 204 GLU A CA 1
ATOM 1566 C C . GLU A 1 204 ? 15.305 -12.031 -15.961 1 82.81 204 GLU A C 1
ATOM 1568 O O . GLU A 1 204 ? 16.25 -11.734 -16.688 1 82.81 204 GLU A O 1
ATOM 1573 N N . GLN A 1 205 ? 14.102 -11.766 -16.375 1 61.53 205 GLN A N 1
ATOM 1574 C CA . GLN A 1 205 ? 13.82 -11.055 -17.609 1 61.53 205 GLN A CA 1
ATOM 1575 C C . GLN A 1 205 ? 14.102 -9.555 -17.453 1 61.53 205 GLN A C 1
ATOM 1577 O O . GLN A 1 205 ? 14.227 -8.836 -18.453 1 61.53 205 GLN A O 1
ATOM 1582 N N . GLU A 1 206 ? 14.344 -9.047 -16.266 1 53.16 206 GLU A N 1
ATOM 1583 C CA . GLU A 1 206 ? 14.68 -7.633 -16.156 1 53.16 206 GLU A CA 1
ATOM 1584 C C . GLU A 1 206 ? 16.188 -7.414 -16.281 1 53.16 206 GLU A C 1
ATOM 1586 O O . GLU A 1 206 ? 16.984 -8.266 -15.883 1 53.16 206 GLU A O 1
ATOM 1591 N N . MET B 1 1 ? -22.516 40.906 6.906 1 27.55 1 MET B N 1
ATOM 1592 C CA . MET B 1 1 ? -21.359 41.156 6.051 1 27.55 1 MET B CA 1
ATOM 1593 C C . MET B 1 1 ? -20.062 40.812 6.77 1 27.55 1 MET B C 1
ATOM 1595 O O . MET B 1 1 ? -19.031 40.656 6.133 1 27.55 1 MET B O 1
ATOM 1599 N N . HIS B 1 2 ? -19.906 41.094 8.203 1 32.31 2 HIS B N 1
ATOM 1600 C CA . HIS B 1 2 ? -18.688 41.094 9.016 1 32.31 2 HIS B CA 1
ATOM 1601 C C . HIS B 1 2 ? -18.156 39.688 9.219 1 32.31 2 HIS B C 1
ATOM 1603 O O . HIS B 1 2 ? -16.984 39.531 9.594 1 32.31 2 HIS B O 1
ATOM 1609 N N . ALA B 1 3 ? -19 38.719 9.352 1 35.47 3 ALA B N 1
ATOM 1610 C CA . ALA B 1 3 ? -18.625 37.438 9.984 1 35.47 3 ALA B CA 1
ATOM 1611 C C . ALA B 1 3 ? -17.672 36.656 9.109 1 35.47 3 ALA B C 1
ATOM 1613 O O . ALA B 1 3 ? -17.406 35.469 9.367 1 35.47 3 ALA B O 1
ATOM 1614 N N . LEU B 1 4 ? -17.453 37.125 7.855 1 31.2 4 LEU B N 1
ATOM 1615 C CA . LEU B 1 4 ? -16.828 36.312 6.812 1 31.2 4 LEU B CA 1
ATOM 1616 C C . LEU B 1 4 ? -15.344 36.094 7.117 1 31.2 4 LEU B C 1
ATOM 1618 O O . LEU B 1 4 ? -14.695 35.25 6.48 1 31.2 4 LEU B O 1
ATOM 1622 N N . LEU B 1 5 ? -14.648 37.188 7.645 1 32.62 5 LEU B N 1
ATOM 1623 C CA . LEU B 1 5 ? -13.203 37.344 7.547 1 32.62 5 LEU B CA 1
ATOM 1624 C C . LEU B 1 5 ? -12.484 36.406 8.523 1 32.62 5 LEU B C 1
ATOM 1626 O O . LEU B 1 5 ? -11.258 36.438 8.617 1 32.62 5 LEU B O 1
ATOM 1630 N N . ASN B 1 6 ? -13.164 36.031 9.602 1 34.28 6 ASN B N 1
ATOM 1631 C CA . ASN B 1 6 ? -12.32 35.531 10.688 1 34.28 6 ASN B CA 1
ATOM 1632 C C . ASN B 1 6 ? -11.625 34.219 10.297 1 34.28 6 ASN B C 1
ATOM 1634 O O . ASN B 1 6 ? -11.062 33.531 11.156 1 34.28 6 ASN B O 1
ATOM 1638 N N . VAL B 1 7 ? -12 33.625 9.195 1 35.06 7 VAL B N 1
ATOM 1639 C CA . VAL B 1 7 ? -11.633 32.219 9.133 1 35.06 7 VAL B CA 1
ATOM 1640 C C . VAL B 1 7 ? -10.109 32.094 9.055 1 35.06 7 VAL B C 1
ATOM 1642 O O . VAL B 1 7 ? -9.539 31.109 9.539 1 35.06 7 VAL B O 1
ATOM 1645 N N . ALA B 1 8 ? -9.508 32.844 8.078 1 39.94 8 ALA B N 1
ATOM 1646 C CA . ALA B 1 8 ? -8.195 32.375 7.617 1 39.94 8 ALA B CA 1
ATOM 1647 C C . ALA B 1 8 ? -7.117 32.656 8.656 1 39.94 8 ALA B C 1
ATOM 1649 O O . ALA B 1 8 ? -6.305 33.562 8.492 1 39.94 8 ALA B O 1
ATOM 1650 N N . ARG B 1 9 ? -7.34 33.031 9.852 1 42.22 9 ARG B N 1
ATOM 1651 C CA . ARG B 1 9 ? -6.188 33.219 10.734 1 42.22 9 ARG B CA 1
ATOM 1652 C C . ARG B 1 9 ? -5.23 32.031 10.625 1 42.22 9 ARG B C 1
ATOM 1654 O O . ARG B 1 9 ? -5.547 30.922 11.086 1 42.22 9 ARG B O 1
ATOM 1661 N N . GLY B 1 10 ? -4.543 31.734 9.555 1 44.16 10 GLY B N 1
ATOM 1662 C CA . GLY B 1 10 ? -3.406 30.859 9.305 1 44.16 10 GLY B CA 1
ATOM 1663 C C . GLY B 1 10 ? -2.539 30.641 10.523 1 44.16 10 GLY B C 1
ATOM 1664 O O . GLY B 1 10 ? -2.205 31.594 11.234 1 44.16 10 GLY B O 1
ATOM 1665 N N . ALA B 1 11 ? -2.662 29.516 11.359 1 49.72 11 ALA B N 1
ATOM 1666 C CA . ALA B 1 11 ? -2.039 29.062 12.602 1 49.72 11 ALA B CA 1
ATOM 1667 C C . ALA B 1 11 ? -0.549 29.391 12.617 1 49.72 11 ALA B C 1
ATOM 1669 O O . ALA B 1 11 ? 0.283 28.562 12.242 1 49.72 11 ALA B O 1
ATOM 1670 N N . THR B 1 12 ? -0.068 30.438 12.273 1 57.47 12 THR B N 1
ATOM 1671 C CA . THR B 1 12 ? 1.303 30.938 12.336 1 57.47 12 THR B CA 1
ATOM 1672 C C . THR B 1 12 ? 1.964 30.547 13.656 1 57.47 12 THR B C 1
ATOM 1674 O O . THR B 1 12 ? 3.191 30.484 13.742 1 57.47 12 THR B O 1
ATOM 1677 N N . GLY B 1 13 ? 1.31 29.75 14.469 1 77.31 13 GLY B N 1
ATOM 1678 C CA . GLY B 1 13 ? 1.896 29.406 15.75 1 77.31 13 GLY B CA 1
ATOM 1679 C C . GLY B 1 13 ? 1.733 27.938 16.109 1 77.31 13 GLY B C 1
ATOM 1680 O O . GLY B 1 13 ? 2.363 27.453 17.047 1 77.31 13 GLY B O 1
ATOM 1681 N N . VAL B 1 14 ? 1.118 27.188 15.266 1 87.62 14 VAL B N 1
ATOM 1682 C CA . VAL B 1 14 ? 0.843 25.812 15.641 1 87.62 14 VAL B CA 1
ATOM 1683 C C . VAL B 1 14 ? 1.994 24.922 15.188 1 87.62 14 VAL B C 1
ATOM 1685 O O . VAL B 1 14 ? 2.398 24.953 14.023 1 87.62 14 VAL B O 1
ATOM 1688 N N . ALA B 1 15 ? 2.578 24.312 16.141 1 90.75 15 ALA B N 1
ATOM 1689 C CA . ALA B 1 15 ? 3.705 23.438 15.844 1 90.75 15 ALA B CA 1
ATOM 1690 C C . ALA B 1 15 ? 3.615 22.141 16.641 1 90.75 15 ALA B C 1
ATOM 1692 O O . ALA B 1 15 ? 3.02 22.094 17.719 1 90.75 15 ALA B O 1
ATOM 1693 N N . GLY B 1 16 ? 4.094 21.062 16.062 1 91.62 16 GLY B N 1
ATOM 1694 C CA . GLY B 1 16 ? 4.133 19.766 16.734 1 91.62 16 GLY B CA 1
ATOM 1695 C C . GLY B 1 16 ? 3.953 18.594 15.789 1 91.62 16 GLY B C 1
ATOM 1696 O O . GLY B 1 16 ? 3.754 18.797 14.586 1 91.62 16 GLY B O 1
ATOM 1697 N N . VAL B 1 17 ? 4.074 17.453 16.297 1 91.75 17 VAL B N 1
ATOM 1698 C CA . VAL B 1 17 ? 3.893 16.219 15.523 1 91.75 17 VAL B CA 1
ATOM 1699 C C . VAL B 1 17 ? 2.467 15.695 15.703 1 91.75 17 VAL B C 1
ATOM 1701 O O . VAL B 1 17 ? 1.95 15.664 16.828 1 91.75 17 VAL B O 1
ATOM 1704 N N . VAL B 1 18 ? 1.863 15.445 14.594 1 93.06 18 VAL B N 1
ATOM 1705 C CA . VAL B 1 18 ? 0.541 14.828 14.641 1 93.06 18 VAL B CA 1
ATOM 1706 C C . VAL B 1 18 ? 0.599 13.43 14.031 1 93.06 18 VAL B C 1
ATOM 1708 O O . VAL B 1 18 ? 0.974 13.266 12.867 1 93.06 18 VAL B O 1
ATOM 1711 N N . ARG B 1 19 ? 0.215 12.43 14.82 1 93 19 ARG B N 1
ATOM 1712 C CA . ARG B 1 19 ? 0.181 11.039 14.375 1 93 19 ARG B CA 1
ATOM 1713 C C . ARG B 1 19 ? -1.217 10.648 13.906 1 93 19 ARG B C 1
ATOM 1715 O O . ARG B 1 19 ? -2.18 10.734 14.672 1 93 19 ARG B O 1
ATOM 1722 N N . ILE B 1 20 ? -1.235 10.25 12.625 1 93.44 20 ILE B N 1
ATOM 1723 C CA . ILE B 1 20 ? -2.494 9.844 12.008 1 93.44 20 ILE B CA 1
ATOM 1724 C C . ILE B 1 20 ? -2.43 8.367 11.633 1 93.44 20 ILE B C 1
ATOM 1726 O O . ILE B 1 20 ? -1.491 7.93 10.961 1 93.44 20 ILE B O 1
ATOM 1730 N N . SER B 1 21 ? -3.383 7.582 12.094 1 93.12 21 SER B N 1
ATOM 1731 C CA . SER B 1 21 ? -3.461 6.168 11.734 1 93.12 21 SER B CA 1
ATOM 1732 C C . SER B 1 21 ? -4.676 5.887 10.852 1 93.12 21 SER B C 1
ATOM 1734 O O . SER B 1 21 ? -5.777 6.367 11.133 1 93.12 21 SER B O 1
ATOM 1736 N N . ALA B 1 22 ? -4.477 5.195 9.805 1 93.56 22 ALA B N 1
ATOM 1737 C CA . ALA B 1 22 ? -5.531 4.805 8.875 1 93.56 22 ALA B CA 1
ATOM 1738 C C . ALA B 1 22 ? -5.145 3.549 8.102 1 93.56 22 ALA B C 1
ATOM 1740 O O . ALA B 1 22 ? -3.967 3.191 8.039 1 93.56 22 ALA B O 1
ATOM 1741 N N . PRO B 1 23 ? -6.152 2.883 7.543 1 92.56 23 PRO B N 1
ATOM 1742 C CA . PRO B 1 23 ? -5.801 1.754 6.68 1 92.56 23 PRO B CA 1
ATOM 1743 C C . PRO B 1 23 ? -4.832 2.143 5.562 1 92.56 23 PRO B C 1
ATOM 1745 O O . PRO B 1 23 ? -4.891 3.266 5.055 1 92.56 23 PRO B O 1
ATOM 1748 N N . PRO B 1 24 ? -4.023 1.201 5.117 1 93.38 24 PRO B N 1
ATOM 1749 C CA . PRO B 1 24 ? -2.965 1.504 4.152 1 93.38 24 PRO B CA 1
ATOM 1750 C C . PRO B 1 24 ? -3.5 2.105 2.855 1 93.38 24 PRO B C 1
ATOM 1752 O O . PRO B 1 24 ? -2.932 3.068 2.336 1 93.38 24 PRO B O 1
ATOM 1755 N N . ALA B 1 25 ? -4.559 1.609 2.363 1 94.88 25 ALA B N 1
ATOM 1756 C CA . ALA B 1 25 ? -5.109 2.137 1.118 1 94.88 25 ALA B CA 1
ATOM 1757 C C . ALA B 1 25 ? -5.57 3.582 1.292 1 94.88 25 ALA B C 1
ATOM 1759 O O . ALA B 1 25 ? -5.461 4.391 0.367 1 94.88 25 ALA B O 1
ATOM 1760 N N . LEU B 1 26 ? -6.074 3.922 2.455 1 95.06 26 LEU B N 1
ATOM 1761 C CA . LEU B 1 26 ? -6.523 5.281 2.729 1 95.06 26 LEU B CA 1
ATOM 1762 C C . LEU B 1 26 ? -5.336 6.234 2.834 1 95.06 26 LEU B C 1
ATOM 1764 O O . LEU B 1 26 ? -5.363 7.332 2.275 1 95.06 26 LEU B O 1
ATOM 1768 N N . THR B 1 27 ? -4.312 5.793 3.568 1 96.06 27 THR B N 1
ATOM 1769 C CA . THR B 1 27 ? -3.143 6.648 3.729 1 96.06 27 THR B CA 1
ATOM 1770 C C . THR B 1 27 ? -2.484 6.922 2.379 1 96.06 27 THR B C 1
ATOM 1772 O O . THR B 1 27 ? -2.184 8.07 2.049 1 96.06 27 THR B O 1
ATOM 1775 N N . ALA B 1 28 ? -2.379 5.914 1.562 1 96.12 28 ALA B N 1
ATOM 1776 C CA . ALA B 1 28 ? -1.623 6.035 0.318 1 96.12 28 ALA B CA 1
ATOM 1777 C C . ALA B 1 28 ? -2.453 6.719 -0.766 1 96.12 28 ALA B C 1
ATOM 1779 O O . ALA B 1 28 ? -1.95 7.574 -1.497 1 96.12 28 ALA B O 1
ATOM 1780 N N . CYS B 1 29 ? -3.74 6.441 -0.833 1 95.06 29 CYS B N 1
ATOM 1781 C CA . CYS B 1 29 ? -4.523 6.848 -1.992 1 95.06 29 CYS B CA 1
ATOM 1782 C C . CYS B 1 29 ? -5.277 8.141 -1.712 1 95.06 29 CYS B C 1
ATOM 1784 O O . CYS B 1 29 ? -5.629 8.875 -2.639 1 95.06 29 CYS B O 1
ATOM 1786 N N . LEU B 1 30 ? -5.559 8.375 -0.462 1 94 30 LEU B N 1
ATOM 1787 C CA . LEU B 1 30 ? -6.434 9.508 -0.189 1 94 30 LEU B CA 1
ATOM 1788 C C . LEU B 1 30 ? -5.699 10.594 0.592 1 94 30 LEU B C 1
ATOM 1790 O O . LEU B 1 30 ? -5.691 11.758 0.19 1 94 30 LEU B O 1
ATOM 1794 N N . LEU B 1 31 ? -4.969 10.281 1.656 1 96.5 31 LEU B N 1
ATOM 1795 C CA . LEU B 1 31 ? -4.387 11.281 2.547 1 96.5 31 LEU B CA 1
ATOM 1796 C C . LEU B 1 31 ? -3.07 11.805 1.986 1 96.5 31 LEU B C 1
ATOM 1798 O O . LEU B 1 31 ? -2.924 13.008 1.769 1 96.5 31 LEU B O 1
ATOM 1802 N N . ALA B 1 32 ? -2.184 10.938 1.653 1 97 32 ALA B N 1
ATOM 1803 C CA . ALA B 1 32 ? -0.813 11.305 1.307 1 97 32 ALA B CA 1
ATOM 1804 C C . ALA B 1 32 ? -0.784 12.227 0.089 1 97 32 ALA B C 1
ATOM 1806 O O . ALA B 1 32 ? -0.135 13.273 0.109 1 97 32 ALA B O 1
ATOM 1807 N N . PRO B 1 33 ? -1.548 11.938 -0.938 1 94.12 33 PRO B N 1
ATOM 1808 C CA . PRO B 1 33 ? -1.472 12.781 -2.131 1 94.12 33 PRO B CA 1
ATOM 1809 C C . PRO B 1 33 ? -2.031 14.188 -1.896 1 94.12 33 PRO B C 1
ATOM 1811 O O . PRO B 1 33 ? -1.812 15.086 -2.711 1 94.12 33 PRO B O 1
ATOM 1814 N N . ARG B 1 34 ? -2.73 14.359 -0.797 1 94.25 34 ARG B N 1
ATOM 1815 C CA . ARG B 1 34 ? -3.443 15.617 -0.571 1 94.25 34 ARG B CA 1
ATOM 1816 C C . ARG B 1 34 ? -2.811 16.406 0.568 1 94.25 34 ARG B C 1
ATOM 1818 O O . ARG B 1 34 ? -3.375 17.406 1.03 1 94.25 34 ARG B O 1
ATOM 1825 N N . LEU B 1 35 ? -1.673 16.016 1.012 1 96.31 35 LEU B N 1
ATOM 1826 C CA . LEU B 1 35 ? -1.098 16.594 2.223 1 96.31 35 LEU B CA 1
ATOM 1827 C C . LEU B 1 35 ? -0.348 17.875 1.91 1 96.31 35 LEU B C 1
ATOM 1829 O O . LEU B 1 35 ? -0.031 18.656 2.816 1 96.31 35 LEU B O 1
ATOM 1833 N N . ARG B 1 36 ? -0.088 18.156 0.698 1 94.06 36 ARG B N 1
ATOM 1834 C CA . ARG B 1 36 ? 0.752 19.297 0.353 1 94.06 36 ARG B CA 1
ATOM 1835 C C . ARG B 1 36 ? 0.134 20.594 0.847 1 94.06 36 ARG B C 1
ATOM 1837 O O . ARG B 1 36 ? 0.793 21.391 1.529 1 94.06 36 ARG B O 1
ATOM 1844 N N . ALA B 1 37 ? -1.155 20.828 0.527 1 93.38 37 ALA B N 1
ATOM 1845 C CA . ALA B 1 37 ? -1.818 22.078 0.879 1 93.38 37 ALA B CA 1
ATOM 1846 C C . ALA B 1 37 ? -1.905 22.25 2.393 1 93.38 37 ALA B C 1
ATOM 1848 O O . ALA B 1 37 ? -1.511 23.297 2.934 1 93.38 37 ALA B O 1
ATOM 1849 N N . PRO B 1 38 ? -2.33 21.219 3.102 1 94 38 PRO B N 1
ATOM 1850 C CA . PRO B 1 38 ? -2.334 21.328 4.562 1 94 38 PRO B CA 1
ATOM 1851 C C . PRO B 1 38 ? -0.952 21.641 5.137 1 94 38 PRO B C 1
ATOM 1853 O O . PRO B 1 38 ? -0.833 22.422 6.078 1 94 38 PRO B O 1
ATOM 1856 N N . LEU B 1 39 ? 0.072 21.016 4.633 1 92 39 LEU B N 1
ATOM 1857 C CA . LEU B 1 39 ? 1.425 21.219 5.137 1 92 39 LEU B CA 1
ATOM 1858 C C . LEU B 1 39 ? 1.894 22.641 4.883 1 92 39 LEU B C 1
ATOM 1860 O O . LEU B 1 39 ? 2.652 23.203 5.676 1 92 39 LEU B O 1
ATOM 1864 N N . LEU B 1 40 ? 1.46 23.25 3.818 1 91.38 40 LEU B N 1
ATOM 1865 C CA . LEU B 1 40 ? 1.792 24.625 3.516 1 91.38 40 LEU B CA 1
ATOM 1866 C C . LEU B 1 40 ? 1.09 25.578 4.48 1 91.38 40 LEU B C 1
ATOM 1868 O O . LEU B 1 40 ? 1.655 26.609 4.871 1 91.38 40 LEU B O 1
ATOM 1872 N N . ARG B 1 41 ? -0.112 25.188 4.887 1 93.88 41 ARG B N 1
ATOM 1873 C CA . ARG B 1 41 ? -0.908 26.016 5.777 1 93.88 41 ARG B CA 1
ATOM 1874 C C . ARG B 1 41 ? -0.457 25.859 7.227 1 93.88 41 ARG B C 1
ATOM 1876 O O . ARG B 1 41 ? -0.722 26.734 8.062 1 93.88 41 ARG B O 1
ATOM 1883 N N . LEU B 1 42 ? 0.192 24.75 7.488 1 94.19 42 LEU B N 1
ATOM 1884 C CA . LEU B 1 42 ? 0.662 24.453 8.836 1 94.19 42 LEU B CA 1
ATOM 1885 C C . LEU B 1 42 ? 2.154 24.141 8.836 1 94.19 42 LEU B C 1
ATOM 1887 O O . LEU B 1 42 ? 2.562 23.031 9.164 1 94.19 42 LEU B O 1
ATOM 1891 N N . PRO B 1 43 ? 3.012 25.062 8.602 1 90 43 PRO B N 1
ATOM 1892 C CA . PRO B 1 43 ? 4.438 24.828 8.375 1 90 43 PRO B CA 1
ATOM 1893 C C . PRO B 1 43 ? 5.148 24.281 9.617 1 90 43 PRO B C 1
ATOM 1895 O O . PRO B 1 43 ? 6.234 23.719 9.508 1 90 43 PRO B O 1
ATOM 1898 N N . GLY B 1 44 ? 4.594 24.484 10.75 1 90 44 GLY B N 1
ATOM 1899 C CA . GLY B 1 44 ? 5.215 24 11.969 1 90 44 GLY B CA 1
ATOM 1900 C C . GLY B 1 44 ? 4.797 22.594 12.336 1 90 44 GLY B C 1
ATOM 1901 O O . GLY B 1 44 ? 5.285 22.031 13.32 1 90 44 GLY B O 1
ATOM 1902 N N . VAL B 1 45 ? 3.953 21.984 11.523 1 93.19 45 VAL B N 1
ATOM 1903 C CA . VAL B 1 45 ? 3.377 20.672 11.859 1 93.19 45 VAL B CA 1
ATOM 1904 C C . VAL B 1 45 ? 4.086 19.578 11.078 1 93.19 45 VAL B C 1
ATOM 1906 O O . VAL B 1 45 ? 4.332 19.719 9.875 1 93.19 45 VAL B O 1
ATOM 1909 N N . ASP B 1 46 ? 4.488 18.547 11.797 1 92.12 46 ASP B N 1
ATOM 1910 C CA . ASP B 1 46 ? 4.98 17.312 11.188 1 92.12 46 ASP B CA 1
ATOM 1911 C C . ASP B 1 46 ? 3.924 16.219 11.234 1 92.12 46 ASP B C 1
ATOM 1913 O O . ASP B 1 46 ? 3.316 15.977 12.281 1 92.12 46 ASP B O 1
ATOM 1917 N N . ILE B 1 47 ? 3.766 15.586 10.078 1 95.62 47 ILE B N 1
ATOM 1918 C CA . ILE B 1 47 ? 2.736 14.555 10.016 1 95.62 47 ILE B CA 1
ATOM 1919 C C . ILE B 1 47 ? 3.389 13.172 10.047 1 95.62 47 ILE B C 1
ATOM 1921 O O . ILE B 1 47 ? 4.324 12.906 9.289 1 95.62 47 ILE B O 1
ATOM 1925 N N . ASP B 1 48 ? 2.975 12.352 10.953 1 94.31 48 ASP B N 1
ATOM 1926 C CA . ASP B 1 48 ? 3.305 10.938 10.992 1 94.31 48 ASP B CA 1
ATOM 1927 C C . ASP B 1 48 ? 2.109 10.078 10.578 1 94.31 48 ASP B C 1
ATOM 1929 O O . ASP B 1 48 ? 1.186 9.867 11.359 1 94.31 48 ASP B O 1
ATOM 1933 N N . LEU B 1 49 ? 2.162 9.633 9.328 1 95 49 LEU B N 1
ATOM 193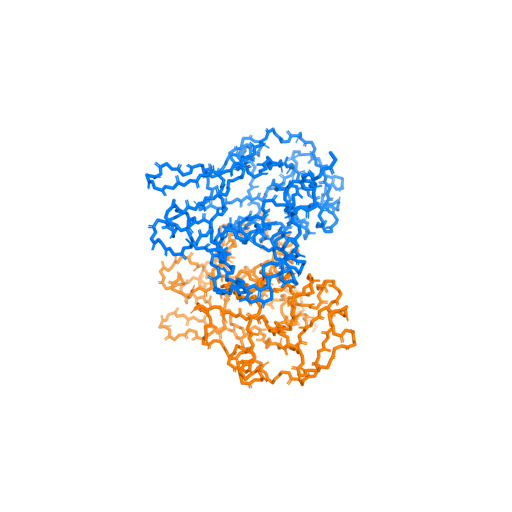4 C CA . LEU B 1 49 ? 1.063 8.867 8.742 1 95 49 LEU B CA 1
ATOM 1935 C C . LEU B 1 49 ? 1.315 7.367 8.875 1 95 49 LEU B C 1
ATOM 1937 O O . LEU B 1 49 ? 2.16 6.812 8.172 1 95 49 LEU B O 1
ATOM 1941 N N . ARG B 1 50 ? 0.532 6.719 9.695 1 92.62 50 ARG B N 1
ATOM 1942 C CA . ARG B 1 50 ? 0.697 5.293 9.961 1 92.62 50 ARG B CA 1
ATOM 1943 C C . ARG B 1 50 ? -0.344 4.473 9.203 1 92.62 50 ARG B C 1
ATOM 1945 O O . ARG B 1 50 ? -1.547 4.629 9.43 1 92.62 50 ARG B O 1
ATOM 1952 N N . ALA B 1 51 ? 0.174 3.633 8.344 1 92.12 51 ALA B N 1
ATOM 1953 C CA . ALA B 1 51 ? -0.689 2.756 7.559 1 92.12 51 ALA B CA 1
ATOM 1954 C C . ALA B 1 51 ? -1.026 1.482 8.328 1 92.12 51 ALA B C 1
ATOM 1956 O O . ALA B 1 51 ? -0.347 0.463 8.18 1 92.12 51 ALA B O 1
ATOM 1957 N N . GLU B 1 52 ? -2.082 1.534 9.047 1 86.69 52 GLU B N 1
ATOM 1958 C CA . GLU B 1 52 ? -2.518 0.435 9.906 1 86.69 52 GLU B CA 1
ATOM 1959 C C . GLU B 1 52 ? -4.035 0.286 9.883 1 86.69 52 GLU B C 1
ATOM 1961 O O . GLU B 1 52 ? -4.766 1.27 10.031 1 86.69 52 GLU B O 1
ATOM 1966 N N . ALA B 1 53 ? -4.453 -0.961 9.703 1 75.56 53 ALA B N 1
ATOM 1967 C CA . ALA B 1 53 ? -5.891 -1.201 9.602 1 75.56 53 ALA B CA 1
ATOM 1968 C C . ALA B 1 53 ? -6.523 -1.312 10.984 1 75.56 53 ALA B C 1
ATOM 1970 O O . ALA B 1 53 ? -7.707 -1.006 11.164 1 75.56 53 ALA B O 1
ATOM 1971 N N . ARG B 1 54 ? -5.777 -1.897 11.922 1 66.75 54 ARG B N 1
ATOM 1972 C CA . ARG B 1 54 ? -6.418 -2.25 13.188 1 66.75 54 ARG B CA 1
ATOM 1973 C C . ARG B 1 54 ? -6.512 -1.039 14.109 1 66.75 54 ARG B C 1
ATOM 1975 O O . ARG B 1 54 ? -5.652 -0.155 14.07 1 66.75 54 ARG B O 1
ATOM 1982 N N . THR B 1 55 ? -7.699 -0.912 14.688 1 56.84 55 THR B N 1
ATOM 1983 C CA . THR B 1 55 ? -8.016 0.13 15.656 1 56.84 55 THR B CA 1
ATOM 1984 C C . THR B 1 55 ? -7.188 -0.037 16.922 1 56.84 55 THR B C 1
ATOM 1986 O O . THR B 1 55 ? -7.051 0.901 17.703 1 56.84 55 THR B O 1
ATOM 1989 N N . THR B 1 56 ? -6.742 -1.278 17.047 1 52 56 THR B N 1
ATOM 1990 C CA . THR B 1 56 ? -6.082 -1.546 18.328 1 52 56 THR B CA 1
ATOM 1991 C C . THR B 1 56 ? -5.059 -0.457 18.641 1 52 56 THR B C 1
ATOM 1993 O O . THR B 1 56 ? -4.859 -0.107 19.797 1 52 56 THR B O 1
ATOM 1996 N N . ASP B 1 57 ? -4.5 0.078 17.672 1 52.28 57 ASP B N 1
ATOM 1997 C CA . ASP B 1 57 ? -3.467 1.08 17.922 1 52.28 57 ASP B CA 1
ATOM 1998 C C . ASP B 1 57 ? -4.066 2.355 18.5 1 52.28 57 ASP B C 1
ATOM 2000 O O . ASP B 1 57 ? -3.436 3.029 19.328 1 52.28 57 ASP B O 1
ATOM 2004 N N . LEU B 1 58 ? -5.309 2.738 18.109 1 51.97 58 LEU B N 1
ATOM 2005 C CA . LEU B 1 58 ? -5.895 3.955 18.656 1 51.97 58 LEU B CA 1
ATOM 2006 C C . LEU B 1 58 ? -6.043 3.85 20.172 1 51.97 58 LEU B C 1
ATOM 2008 O O . LEU B 1 58 ? -5.801 4.82 20.891 1 51.97 58 LEU B O 1
ATOM 2012 N N . MET B 1 59 ? -6.363 2.596 20.531 1 54.22 59 MET B N 1
ATOM 2013 C CA . MET B 1 59 ? -6.664 2.416 21.938 1 54.22 59 MET B CA 1
ATOM 2014 C C . MET B 1 59 ? -5.406 2.598 22.797 1 54.22 59 MET B C 1
ATOM 2016 O O . MET B 1 59 ? -5.484 3.076 23.922 1 54.22 59 MET B O 1
ATOM 2020 N N . ARG B 1 60 ? -4.336 2.344 22.172 1 55 60 ARG B N 1
ATOM 2021 C CA . ARG B 1 60 ? -3.129 2.402 22.984 1 55 60 ARG B CA 1
ATOM 2022 C C . ARG B 1 60 ? -2.434 3.752 22.844 1 55 60 ARG B C 1
ATOM 2024 O O . ARG B 1 60 ? -1.265 3.896 23.203 1 55 60 ARG B O 1
ATOM 2031 N N . ARG B 1 61 ? -3.277 4.773 22.453 1 58.62 61 ARG B N 1
ATOM 2032 C CA . ARG B 1 61 ? -2.826 6.156 22.344 1 58.62 61 ARG B CA 1
ATOM 2033 C C . ARG B 1 61 ? -1.612 6.266 21.438 1 58.62 61 ARG B C 1
ATOM 2035 O O . ARG B 1 61 ? -0.682 7.023 21.719 1 58.62 61 ARG B O 1
ATOM 2042 N N . GLN B 1 62 ? -1.731 5.344 20.406 1 72.38 62 GLN B N 1
ATOM 2043 C CA . GLN B 1 62 ? -0.589 5.309 19.5 1 72.38 62 GLN B CA 1
ATOM 2044 C C . GLN B 1 62 ? -0.823 6.199 18.281 1 72.38 62 GLN B C 1
ATOM 2046 O O . GLN B 1 62 ? 0.091 6.426 17.484 1 72.38 62 GLN B O 1
ATOM 2051 N N . ALA B 1 63 ? -2.035 6.832 18.234 1 87.19 63 ALA B N 1
ATOM 2052 C CA . ALA B 1 63 ? -2.352 7.809 17.203 1 87.19 63 ALA B CA 1
ATOM 2053 C C . ALA B 1 63 ? -3.15 8.977 17.766 1 87.19 63 ALA B C 1
ATOM 2055 O O . ALA B 1 63 ? -3.941 8.805 18.703 1 87.19 63 ALA B O 1
ATOM 2056 N N . ASP B 1 64 ? -2.885 10.172 17.312 1 90.38 64 ASP B N 1
ATOM 2057 C CA . ASP B 1 64 ? -3.652 11.359 17.688 1 90.38 64 ASP B CA 1
ATOM 2058 C C . ASP B 1 64 ? -4.996 11.391 16.953 1 90.38 64 ASP B C 1
ATOM 2060 O O . ASP B 1 64 ? -6.004 11.805 17.531 1 90.38 64 ASP B O 1
ATOM 2064 N N . ILE B 1 65 ? -4.945 11.047 15.734 1 92.12 65 ILE B N 1
ATOM 2065 C CA . ILE B 1 65 ? -6.117 10.977 14.867 1 92.12 65 ILE B CA 1
ATOM 2066 C C . ILE B 1 65 ? -6.16 9.609 14.18 1 92.12 65 ILE B C 1
ATOM 2068 O O . ILE B 1 65 ? -5.133 9.102 13.727 1 92.12 65 ILE B O 1
ATOM 2072 N N . ALA B 1 66 ? -7.34 9.047 14.117 1 92.19 66 ALA B N 1
ATOM 2073 C CA . ALA B 1 66 ? -7.512 7.797 13.383 1 92.19 66 ALA B CA 1
ATOM 2074 C C . ALA B 1 66 ? -8.656 7.902 12.375 1 92.19 66 ALA B C 1
ATOM 2076 O O . ALA B 1 66 ? -9.664 8.555 12.641 1 92.19 66 ALA B O 1
ATOM 2077 N N . LEU B 1 67 ? -8.461 7.367 11.227 1 93.69 67 LEU B N 1
ATOM 2078 C CA . LEU B 1 67 ? -9.547 7.121 10.281 1 93.69 67 LEU B CA 1
ATOM 2079 C C . LEU B 1 67 ? -9.914 5.641 10.25 1 93.69 67 LEU B C 1
ATOM 2081 O O . LEU B 1 67 ? -9.039 4.785 10.086 1 93.69 67 LEU B O 1
ATOM 2085 N N . ARG B 1 68 ? -11.227 5.375 10.445 1 91.81 68 ARG B N 1
ATOM 2086 C CA . ARG B 1 68 ? -11.664 3.988 10.57 1 91.81 68 ARG B CA 1
ATOM 2087 C C . ARG B 1 68 ? -13.023 3.783 9.898 1 91.81 68 ARG B C 1
ATOM 2089 O O . ARG B 1 68 ? -13.828 4.711 9.828 1 91.81 68 ARG B O 1
ATOM 2096 N N . PHE B 1 69 ? -13.195 2.537 9.516 1 91.06 69 PHE B N 1
ATOM 2097 C CA . PHE B 1 69 ? -14.477 2.168 8.922 1 91.06 69 PHE B CA 1
ATOM 2098 C C . PHE B 1 69 ? -15.43 1.639 9.984 1 91.06 69 PHE B C 1
ATOM 2100 O O . PHE B 1 69 ? -16.562 1.252 9.68 1 91.06 69 PHE B O 1
ATOM 2107 N N . ALA B 1 70 ? -14.984 1.561 11.156 1 83.5 70 ALA B N 1
ATOM 2108 C CA . ALA B 1 70 ? -15.852 1.214 12.281 1 83.5 70 ALA B CA 1
ATOM 2109 C C . ALA B 1 70 ? -15.945 2.365 13.281 1 83.5 70 ALA B C 1
ATOM 2111 O O . ALA B 1 70 ? -14.945 3.029 13.562 1 83.5 70 ALA B O 1
ATOM 2112 N N . ARG B 1 71 ? -17.109 2.621 13.727 1 77.19 71 ARG B N 1
ATOM 2113 C CA . ARG B 1 71 ? -17.266 3.645 14.75 1 77.19 71 ARG B CA 1
ATOM 2114 C C . ARG B 1 71 ? -16.719 3.166 16.094 1 77.19 71 ARG B C 1
ATOM 2116 O O . ARG B 1 71 ? -17.047 2.07 16.547 1 77.19 71 ARG B O 1
ATOM 2123 N N . PRO B 1 72 ? -15.812 3.943 16.578 1 73.38 72 PRO B N 1
ATOM 2124 C CA . PRO B 1 72 ? -15.281 3.5 17.875 1 73.38 72 PRO B CA 1
ATOM 2125 C C . PRO B 1 72 ? -16.328 3.49 18.984 1 73.38 72 PRO B C 1
ATOM 2127 O O . PRO B 1 72 ? -17.25 4.316 18.969 1 73.38 72 PRO B O 1
ATOM 2130 N N . THR B 1 73 ? -16.219 2.545 19.781 1 72.81 73 THR B N 1
ATOM 2131 C CA . THR B 1 73 ? -17.188 2.434 20.875 1 72.81 73 THR B CA 1
ATOM 2132 C C . THR B 1 73 ? -16.531 2.73 22.219 1 72.81 73 THR B C 1
ATOM 2134 O O . THR B 1 73 ? -17.203 2.762 23.25 1 72.81 73 THR B O 1
ATOM 2137 N N . SER B 1 74 ? -15.273 3.006 22.125 1 73.88 74 SER B N 1
ATOM 2138 C CA . SER B 1 74 ? -14.594 3.176 23.406 1 73.88 74 SER B CA 1
ATOM 2139 C C . SER B 1 74 ? -14.867 4.555 24 1 73.88 74 SER B C 1
ATOM 2141 O O . SER B 1 74 ? -14.891 5.555 23.281 1 73.88 74 SER B O 1
ATOM 2143 N N . PRO B 1 75 ? -15.047 4.57 25.344 1 74 75 PRO B N 1
ATOM 2144 C CA . PRO B 1 75 ? -15.242 5.867 26 1 74 75 PRO B CA 1
ATOM 2145 C C . PRO B 1 75 ? -14.047 6.801 25.812 1 74 75 PRO B C 1
ATOM 2147 O O . PRO B 1 75 ? -12.906 6.34 25.734 1 74 75 PRO B O 1
ATOM 2150 N N . GLY B 1 76 ? -14.25 8.07 25.688 1 78.94 76 GLY B N 1
ATOM 2151 C CA . GLY B 1 76 ? -13.188 9.062 25.609 1 78.94 76 GLY B CA 1
ATOM 2152 C C . GLY B 1 76 ? -12.797 9.406 24.188 1 78.94 76 GLY B C 1
ATOM 2153 O O . GLY B 1 76 ? -12.008 10.32 23.953 1 78.94 76 GLY B O 1
ATOM 2154 N N . LEU B 1 77 ? -13.461 8.594 23.328 1 83 77 LEU B N 1
ATOM 2155 C CA . LEU B 1 77 ? -13.188 8.875 21.922 1 83 77 LEU B CA 1
ATOM 2156 C C . LEU B 1 77 ? -14.328 9.672 21.297 1 83 77 LEU B C 1
ATOM 2158 O O . LEU B 1 77 ? -15.5 9.438 21.609 1 83 77 LEU B O 1
ATOM 2162 N N . VAL B 1 78 ? -13.969 10.648 20.562 1 85.44 78 VAL B N 1
ATOM 2163 C CA . VAL B 1 78 ? -14.922 11.375 19.734 1 85.44 78 VAL B CA 1
ATOM 2164 C C . VAL B 1 78 ? -14.781 10.945 18.281 1 85.44 78 VAL B C 1
ATOM 2166 O O . VAL B 1 78 ? -13.672 10.695 17.812 1 85.44 78 VAL B O 1
ATOM 2169 N N . ALA B 1 79 ? -15.891 10.891 17.641 1 90.44 79 ALA B N 1
ATOM 2170 C CA . ALA B 1 79 ? -15.914 10.43 16.25 1 90.44 79 ALA B CA 1
ATOM 2171 C C . ALA B 1 79 ? -16.734 11.367 15.375 1 90.44 79 ALA B C 1
ATOM 2173 O O . ALA B 1 79 ? -17.781 11.867 15.805 1 90.44 79 ALA B O 1
ATOM 2174 N N . LYS B 1 80 ? -16.266 11.664 14.234 1 91.81 80 LYS B N 1
ATOM 2175 C CA . LYS B 1 80 ? -16.953 12.43 13.211 1 91.81 80 LYS B CA 1
ATOM 2176 C C . LYS B 1 80 ? -17.047 11.648 11.898 1 91.81 80 LYS B C 1
ATOM 2178 O O . LYS B 1 80 ? -16.047 11.094 11.438 1 91.81 80 LYS B O 1
ATOM 2183 N N . LEU B 1 81 ? -18.234 11.648 11.336 1 94.25 81 LEU B N 1
ATOM 2184 C CA . LEU B 1 81 ? -18.406 11.039 10.023 1 94.25 81 LEU B CA 1
ATOM 2185 C C . LEU B 1 81 ? -17.75 11.891 8.938 1 94.25 81 LEU B C 1
ATOM 2187 O O . LEU B 1 81 ? -18.094 13.062 8.773 1 94.25 81 LEU B O 1
ATOM 2191 N N . LEU B 1 82 ? -16.781 11.297 8.258 1 94.69 82 LEU B N 1
ATOM 2192 C CA . LEU B 1 82 ? -16.047 12.039 7.238 1 94.69 82 LEU B CA 1
ATOM 2193 C C . LEU B 1 82 ? -16.688 11.852 5.867 1 94.69 82 LEU B C 1
ATOM 2195 O O . LEU B 1 82 ? -16.797 12.812 5.098 1 94.69 82 LEU B O 1
ATOM 2199 N N . ALA B 1 83 ? -17.047 10.602 5.547 1 94.88 83 ALA B N 1
ATOM 2200 C CA . ALA B 1 83 ? -17.516 10.297 4.199 1 94.88 83 ALA B CA 1
ATOM 2201 C C . ALA B 1 83 ? -18.203 8.93 4.152 1 94.88 83 ALA B C 1
ATOM 2203 O O . ALA B 1 83 ? -18.078 8.141 5.086 1 94.88 83 ALA B O 1
ATOM 2204 N N . HIS B 1 84 ? -19 8.82 3.119 1 95.62 84 HIS B N 1
ATOM 2205 C CA . HIS B 1 84 ? -19.469 7.508 2.695 1 95.62 84 HIS B CA 1
ATOM 2206 C C . HIS B 1 84 ? -18.625 6.969 1.547 1 95.62 84 HIS B C 1
ATOM 2208 O O . HIS B 1 84 ? -18.453 7.637 0.526 1 95.62 84 HIS B O 1
ATOM 2214 N N . VAL B 1 85 ? -18.094 5.746 1.798 1 95.56 85 VAL B N 1
ATOM 2215 C CA . VAL B 1 85 ? -17.203 5.137 0.812 1 95.56 85 VAL B CA 1
ATOM 2216 C C . VAL B 1 85 ? -17.969 4.062 0.033 1 95.56 85 VAL B C 1
ATOM 2218 O O . VAL B 1 85 ? -18.422 3.08 0.614 1 95.56 85 VAL B O 1
ATOM 2221 N N . ASP B 1 86 ? -18.031 4.324 -1.283 1 96.94 86 ASP B N 1
ATOM 2222 C CA . ASP B 1 86 ? -18.703 3.379 -2.17 1 96.94 86 ASP B CA 1
ATOM 2223 C C . ASP B 1 86 ? -17.703 2.393 -2.777 1 96.94 86 ASP B C 1
ATOM 2225 O O . ASP B 1 86 ? -16.531 2.727 -2.984 1 96.94 86 ASP B O 1
ATOM 2229 N N . TYR B 1 87 ? -18.219 1.207 -3.031 1 97.56 87 TYR B N 1
ATOM 2230 C CA . TYR B 1 87 ? -17.453 0.128 -3.639 1 97.56 87 TYR B CA 1
ATOM 2231 C C . TYR B 1 87 ? -18.062 -0.295 -4.969 1 97.56 87 TYR B C 1
ATOM 2233 O O . TYR B 1 87 ? -19.234 -0.041 -5.227 1 97.56 87 TYR B O 1
ATOM 2241 N N . ALA B 1 88 ? -17.297 -0.902 -5.793 1 98.12 88 ALA B N 1
ATOM 2242 C CA . ALA B 1 88 ? -17.781 -1.484 -7.043 1 98.12 88 ALA B CA 1
ATOM 2243 C C . ALA B 1 88 ? -16.938 -2.689 -7.449 1 98.12 88 ALA B C 1
ATOM 2245 O O . ALA B 1 88 ? -15.867 -2.92 -6.883 1 98.12 88 ALA B O 1
ATOM 2246 N N . LEU B 1 89 ? -17.5 -3.398 -8.344 1 97.88 89 LEU B N 1
ATOM 2247 C CA . LEU B 1 89 ? -16.781 -4.492 -8.984 1 97.88 89 LEU B CA 1
ATOM 2248 C C . LEU B 1 89 ? -15.898 -3.969 -10.109 1 97.88 89 LEU B C 1
ATOM 2250 O O . LEU B 1 89 ? -16.344 -3.189 -10.953 1 97.88 89 LEU B O 1
ATOM 2254 N N . TYR B 1 90 ? -14.625 -4.414 -10.055 1 98.38 90 TYR B N 1
ATOM 2255 C CA . TYR B 1 90 ? -13.68 -3.932 -11.055 1 98.38 90 TYR B CA 1
ATOM 2256 C C . TYR B 1 90 ? -12.898 -5.09 -11.672 1 98.38 90 TYR B C 1
ATOM 2258 O O . TYR B 1 90 ? -12.656 -6.102 -11.008 1 98.38 90 TYR B O 1
ATOM 2266 N N . ALA B 1 91 ? -12.5 -4.914 -12.867 1 98.06 91 ALA B N 1
ATOM 2267 C CA . ALA B 1 91 ? -11.484 -5.719 -13.539 1 98.06 91 ALA B CA 1
ATOM 2268 C C . ALA B 1 91 ? -10.82 -4.938 -14.672 1 98.06 91 ALA B C 1
ATOM 2270 O O . ALA B 1 91 ? -11.32 -3.889 -15.086 1 98.06 91 ALA B O 1
ATOM 2271 N N . HIS B 1 92 ? -9.641 -5.434 -15.016 1 98 92 HIS B N 1
ATOM 2272 C CA . HIS B 1 92 ? -9.023 -4.836 -16.188 1 98 92 HIS B CA 1
ATOM 2273 C C . HIS B 1 92 ? -9.875 -5.066 -17.438 1 98 92 HIS B C 1
ATOM 2275 O O . HIS B 1 92 ? -10.438 -6.148 -17.609 1 98 92 HIS B O 1
ATOM 2281 N N . ALA B 1 93 ? -9.891 -4.16 -18.328 1 97.69 93 ALA B N 1
ATOM 2282 C CA . ALA B 1 93 ? -10.688 -4.242 -19.547 1 97.69 93 ALA B CA 1
ATOM 2283 C C . ALA B 1 93 ? -10.281 -5.453 -20.391 1 97.69 93 ALA B C 1
ATOM 2285 O O . ALA B 1 93 ? -11.141 -6.141 -20.953 1 97.69 93 ALA B O 1
ATOM 2286 N N . ASP B 1 94 ? -9.023 -5.766 -20.391 1 95.31 94 ASP B N 1
ATOM 2287 C CA . ASP B 1 94 ? -8.516 -6.891 -21.172 1 95.31 94 ASP B CA 1
ATOM 2288 C C . ASP B 1 94 ? -8.945 -8.219 -20.562 1 95.31 94 ASP B C 1
ATOM 2290 O O . ASP B 1 94 ? -9.047 -9.227 -21.266 1 95.31 94 ASP B O 1
ATOM 2294 N N . TYR B 1 95 ? -9.102 -8.234 -19.328 1 95.62 95 TYR B N 1
ATOM 2295 C CA . TYR B 1 95 ? -9.531 -9.461 -18.656 1 95.62 95 TYR B CA 1
ATOM 2296 C C . TYR B 1 95 ? -10.969 -9.797 -19.016 1 95.62 95 TYR B C 1
ATOM 2298 O O . TYR B 1 95 ? -11.297 -10.953 -19.297 1 95.62 95 TYR B O 1
ATOM 2306 N N . VAL B 1 96 ? -11.75 -8.82 -19.031 1 94.94 96 VAL B N 1
ATOM 2307 C CA . VAL B 1 96 ? -13.18 -9.094 -19.188 1 94.94 96 VAL B CA 1
ATOM 2308 C C . VAL B 1 96 ? -13.555 -9.086 -20.656 1 94.94 96 VAL B C 1
ATOM 2310 O O . VAL B 1 96 ? -14.617 -9.578 -21.031 1 94.94 96 VAL B O 1
ATOM 2313 N N . GLY B 1 97 ? -12.609 -8.469 -21.375 1 91.19 97 GLY B N 1
ATOM 2314 C CA . GLY B 1 97 ? -12.891 -8.484 -22.812 1 91.19 97 GLY B CA 1
ATOM 2315 C C . GLY B 1 97 ? -13.078 -9.883 -23.359 1 91.19 97 GLY B C 1
ATOM 2316 O O . GLY B 1 97 ? -12.148 -10.695 -23.359 1 91.19 97 GLY B O 1
ATOM 2317 N N . GLY B 1 98 ? -14.328 -10.305 -23.625 1 87.44 98 GLY B N 1
ATOM 2318 C CA . GLY B 1 98 ? -14.625 -11.57 -24.266 1 87.44 98 GLY B CA 1
ATOM 2319 C C . GLY B 1 98 ? -14.914 -12.688 -23.281 1 87.44 98 GLY B C 1
ATOM 2320 O O . GLY B 1 98 ? -15.07 -13.844 -23.672 1 87.44 98 GLY B O 1
ATOM 2321 N N . ARG B 1 99 ? -14.742 -12.531 -22.078 1 91.94 99 ARG B N 1
ATOM 2322 C CA . ARG B 1 99 ? -15.062 -13.523 -21.047 1 91.94 99 ARG B CA 1
ATOM 2323 C C . ARG B 1 99 ? -16.5 -13.367 -20.578 1 91.94 99 ARG B C 1
ATOM 2325 O O . ARG B 1 99 ? -16.969 -12.25 -20.328 1 91.94 99 ARG B O 1
ATOM 2332 N N . GLN B 1 100 ? -17.109 -14.445 -20.484 1 93.31 100 GLN B N 1
ATOM 2333 C CA . GLN B 1 100 ? -18.422 -14.453 -19.844 1 93.31 100 GLN B CA 1
ATOM 2334 C C . GLN B 1 100 ? -18.297 -14.383 -18.328 1 93.31 100 GLN B C 1
ATOM 2336 O O . GLN B 1 100 ? -17.328 -14.906 -17.75 1 93.31 100 GLN B O 1
ATOM 2341 N N . PRO B 1 101 ? -19.219 -13.758 -17.672 1 92.75 101 PRO B N 1
ATOM 2342 C CA . PRO B 1 101 ? -19.172 -13.633 -16.219 1 92.75 101 PRO B CA 1
ATOM 2343 C C . PRO B 1 101 ? -19 -14.969 -15.516 1 92.75 101 PRO B C 1
ATOM 2345 O O . PRO B 1 101 ? -18.328 -15.039 -14.477 1 92.75 101 PRO B O 1
ATOM 2348 N N . ALA B 1 102 ? -19.531 -16 -16.078 1 93.06 102 ALA B N 1
ATOM 2349 C CA . ALA B 1 102 ? -19.422 -17.328 -15.477 1 93.06 102 ALA B CA 1
ATOM 2350 C C . ALA B 1 102 ? -17.984 -17.812 -15.453 1 93.06 102 ALA B C 1
ATOM 2352 O O . ALA B 1 102 ? -17.641 -18.75 -14.711 1 93.06 102 ALA B O 1
ATOM 2353 N N . GLN B 1 103 ? -17.141 -17.156 -16.219 1 92.25 103 GLN B N 1
ATOM 2354 C CA . GLN B 1 103 ? -15.75 -17.578 -16.359 1 92.25 103 GLN B CA 1
ATOM 2355 C C . GLN B 1 103 ? -14.836 -16.719 -15.477 1 92.25 103 GLN B C 1
ATOM 2357 O O . GLN B 1 103 ? -13.625 -16.953 -15.414 1 92.25 103 GLN B O 1
ATOM 2362 N N . TRP B 1 104 ? -15.453 -15.812 -14.797 1 94.75 104 TRP B N 1
ATOM 2363 C CA . TRP B 1 104 ? -14.641 -14.906 -14 1 94.75 104 TRP B CA 1
ATO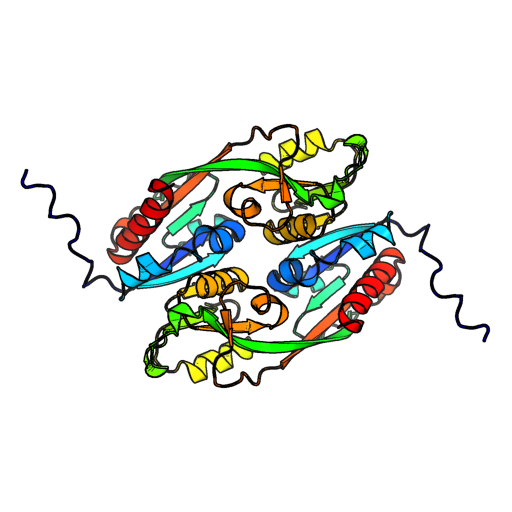M 2364 C C . TRP B 1 104 ? -13.992 -15.641 -12.836 1 94.75 104 TRP B C 1
ATOM 2366 O O . TRP B 1 104 ? -14.609 -16.5 -12.211 1 94.75 104 TRP B O 1
ATOM 2376 N N . GLU B 1 105 ? -12.734 -15.312 -12.648 1 94.06 105 GLU B N 1
ATOM 2377 C CA . GLU B 1 105 ? -12.078 -15.602 -11.375 1 94.06 105 GLU B CA 1
ATOM 2378 C C . GLU B 1 105 ? -11.984 -14.352 -10.508 1 94.06 105 GLU B C 1
ATOM 2380 O O . GLU B 1 105 ? -12.117 -13.227 -11 1 94.06 105 GLU B O 1
ATOM 2385 N N . PHE B 1 106 ? -11.766 -14.602 -9.203 1 96.5 106 PHE B N 1
ATOM 2386 C CA . PHE B 1 106 ? -11.969 -13.469 -8.305 1 96.5 106 PHE B CA 1
ATOM 2387 C C . PHE B 1 106 ? -10.711 -13.195 -7.488 1 96.5 106 PHE B C 1
ATOM 2389 O O . PHE B 1 106 ? -9.836 -14.055 -7.383 1 96.5 106 PHE B O 1
ATOM 2396 N N . LEU B 1 107 ? -10.602 -11.969 -7.105 1 97 107 LEU B N 1
ATOM 2397 C CA . LEU B 1 107 ? -9.578 -11.469 -6.188 1 97 107 LEU B CA 1
ATOM 2398 C C . LEU B 1 107 ? -10.203 -11.094 -4.844 1 97 107 LEU B C 1
ATOM 2400 O O . LEU B 1 107 ? -11.188 -10.359 -4.797 1 97 107 LEU B O 1
ATOM 2404 N N .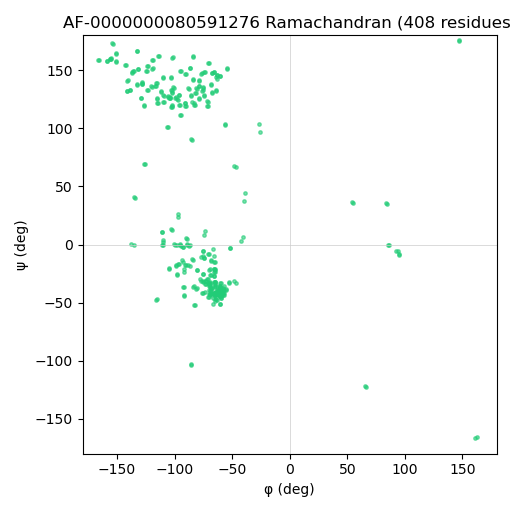 GLY B 1 108 ? -9.641 -11.594 -3.797 1 95.31 108 GLY B N 1
ATOM 2405 C CA . GLY B 1 108 ? -10.273 -11.305 -2.52 1 95.31 108 GLY B CA 1
ATOM 2406 C C . GLY B 1 108 ? -9.312 -11.352 -1.35 1 95.31 108 GLY B C 1
ATOM 2407 O O . GLY B 1 108 ? -8.141 -11.695 -1.519 1 95.31 108 GLY B O 1
ATOM 2408 N N . TYR B 1 109 ? -9.805 -10.977 -0.238 1 92.31 109 TYR B N 1
ATOM 2409 C CA . TYR B 1 109 ? -9.016 -10.969 0.987 1 92.31 109 TYR B CA 1
ATOM 2410 C C . TYR B 1 109 ? -8.805 -12.383 1.517 1 92.31 109 TYR B C 1
ATOM 2412 O O . TYR B 1 109 ? -9.641 -13.266 1.287 1 92.31 109 TYR B O 1
ATOM 2420 N N . ASP B 1 110 ? -7.73 -12.586 2.123 1 84.5 110 ASP B N 1
ATOM 2421 C CA . ASP B 1 110 ? -7.492 -13.867 2.773 1 84.5 110 ASP B CA 1
ATOM 2422 C C . ASP B 1 110 ? -8.07 -13.883 4.188 1 84.5 110 ASP B C 1
ATOM 2424 O O . ASP B 1 110 ? -9.25 -13.57 4.383 1 84.5 110 ASP B O 1
ATOM 2428 N N . ASP B 1 111 ? -7.359 -13.75 5.406 1 67 111 ASP B N 1
ATOM 2429 C CA . ASP B 1 111 ? -7.867 -13.953 6.762 1 67 111 ASP B CA 1
ATOM 2430 C C . ASP B 1 111 ? -8.078 -12.617 7.473 1 67 111 ASP B C 1
ATOM 2432 O O . ASP B 1 111 ? -8.859 -12.539 8.43 1 67 111 ASP B O 1
ATOM 2436 N N . LEU B 1 112 ? -7.523 -11.547 7.133 1 57.84 112 LEU B N 1
ATOM 2437 C CA . LEU B 1 112 ? -7.527 -10.375 8 1 57.84 112 LEU B CA 1
ATOM 2438 C C . LEU B 1 112 ? -8.766 -9.516 7.758 1 57.84 112 LEU B C 1
ATOM 2440 O O . LEU B 1 112 ? -9.172 -8.742 8.625 1 57.84 112 LEU B O 1
ATOM 2444 N N . GLN B 1 113 ? -9.344 -9.789 6.617 1 62.81 113 GLN B N 1
ATOM 2445 C CA . GLN B 1 113 ? -10.445 -8.859 6.391 1 62.81 113 GLN B CA 1
ATOM 2446 C C . GLN B 1 113 ? -11.703 -9.594 5.914 1 62.81 113 GLN B C 1
ATOM 2448 O O . GLN B 1 113 ? -12.406 -9.117 5.027 1 62.81 113 GLN B O 1
ATOM 2453 N N . GLN B 1 114 ? -11.836 -10.719 6.578 1 62.44 114 GLN B N 1
ATOM 2454 C CA . GLN B 1 114 ? -12.953 -11.539 6.117 1 62.44 114 GLN B CA 1
ATOM 2455 C C . GLN B 1 114 ? -14.289 -10.953 6.57 1 62.44 114 GLN B C 1
ATOM 2457 O O . GLN B 1 114 ? -15.328 -11.211 5.957 1 62.44 114 GLN B O 1
ATOM 2462 N N . ASP B 1 115 ? -14.164 -10.008 7.465 1 77.06 115 ASP B N 1
ATOM 2463 C CA . ASP B 1 115 ? -15.438 -9.523 7.98 1 77.06 115 ASP B CA 1
ATOM 2464 C C . ASP B 1 115 ? -15.805 -8.18 7.363 1 77.06 115 ASP B C 1
ATOM 2466 O O . ASP B 1 115 ? -16.766 -7.531 7.797 1 77.06 115 ASP B O 1
ATOM 2470 N N . ALA B 1 116 ? -15.148 -7.852 6.395 1 87.25 116 ALA B N 1
ATOM 2471 C CA . ALA B 1 116 ? -15.508 -6.613 5.707 1 87.25 116 ALA B CA 1
ATOM 2472 C C . ALA B 1 116 ? -16.766 -6.805 4.859 1 87.25 116 ALA B C 1
ATOM 2474 O O . ALA B 1 116 ? -16.875 -7.777 4.109 1 87.25 116 ALA B O 1
ATOM 2475 N N . PRO B 1 117 ? -17.719 -5.871 4.902 1 92.31 117 PRO B N 1
ATOM 2476 C CA . PRO B 1 117 ? -19 -6.027 4.195 1 92.31 117 PRO B CA 1
ATOM 2477 C C . PRO B 1 117 ? -18.812 -6.242 2.695 1 92.31 117 PRO B C 1
ATOM 2479 O O . PRO B 1 117 ? -19.531 -7.047 2.092 1 92.31 117 PRO B O 1
ATOM 2482 N N . GLN B 1 118 ? -17.906 -5.59 2.08 1 93.81 118 GLN B N 1
ATOM 2483 C CA . GLN B 1 118 ? -17.703 -5.754 0.645 1 93.81 118 GLN B CA 1
ATOM 2484 C C . GLN B 1 118 ? -17.141 -7.133 0.321 1 93.81 118 GLN B C 1
ATOM 2486 O O . GLN B 1 118 ? -17.406 -7.684 -0.75 1 93.81 118 GLN B O 1
ATOM 2491 N N . GLN B 1 119 ? -16.297 -7.664 1.205 1 94 119 GLN B N 1
ATOM 2492 C CA . GLN B 1 119 ? -15.789 -9.016 1.019 1 94 119 GLN B CA 1
ATOM 2493 C C . GLN B 1 119 ? -16.906 -10.047 1.113 1 94 119 GLN B C 1
ATOM 2495 O O . GLN B 1 119 ? -16.953 -11 0.332 1 94 119 GLN B O 1
ATOM 2500 N N . GLU B 1 120 ? -17.781 -9.805 2.094 1 93.69 120 GLU B N 1
ATOM 2501 C CA . GLU B 1 120 ? -18.922 -10.695 2.232 1 93.69 120 GLU B CA 1
ATOM 2502 C C . GLU B 1 120 ? -19.781 -10.688 0.974 1 93.69 120 GLU B C 1
ATOM 2504 O O . GLU B 1 120 ? -20.234 -11.742 0.514 1 93.69 120 GLU B O 1
ATOM 2509 N N . TRP B 1 121 ? -20.031 -9.555 0.447 1 96.5 121 TRP B N 1
ATOM 2510 C CA . TRP B 1 121 ? -20.812 -9.414 -0.784 1 96.5 121 TRP B CA 1
ATOM 2511 C C . TRP B 1 121 ? -20.125 -10.141 -1.938 1 96.5 121 TRP B C 1
ATOM 2513 O O . TRP B 1 121 ? -20.781 -10.859 -2.699 1 96.5 121 TRP B O 1
ATOM 2523 N N . LEU B 1 122 ? -18.859 -9.992 -2.045 1 96.19 122 LEU B N 1
ATOM 2524 C CA . LEU B 1 122 ? -18.078 -10.641 -3.096 1 96.19 122 LEU B CA 1
ATOM 2525 C C . LEU B 1 122 ? -18.156 -12.156 -2.969 1 96.19 122 LEU B C 1
ATOM 2527 O O . LEU B 1 122 ? -18.266 -12.867 -3.975 1 96.19 122 LEU B O 1
ATOM 2531 N N . ASP B 1 123 ? -18.078 -12.641 -1.752 1 94.38 123 ASP B 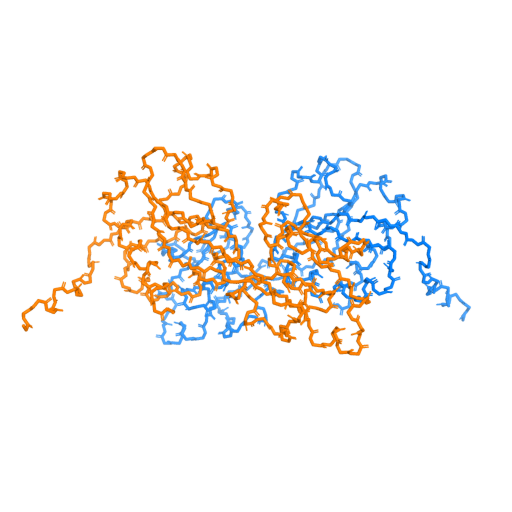N 1
ATOM 2532 C CA . ASP B 1 123 ? -18.156 -14.078 -1.5 1 94.38 123 ASP B CA 1
ATOM 2533 C C . ASP B 1 123 ? -19.484 -14.648 -1.997 1 94.38 123 ASP B C 1
ATOM 2535 O O . ASP B 1 123 ? -19.516 -15.742 -2.57 1 94.38 123 ASP B O 1
ATOM 2539 N N . LYS B 1 124 ? -20.5 -13.898 -1.765 1 95.5 124 LYS B N 1
ATOM 2540 C CA . LYS B 1 124 ? -21.812 -14.328 -2.232 1 95.5 124 LYS B CA 1
ATOM 2541 C C . LYS B 1 124 ? -21.891 -14.328 -3.758 1 95.5 124 LYS B C 1
ATOM 2543 O O . LYS B 1 124 ? -22.438 -15.25 -4.359 1 95.5 124 LYS B O 1
ATOM 2548 N N . LEU B 1 125 ? -21.359 -13.328 -4.375 1 95.62 125 LEU B N 1
ATOM 2549 C CA . LEU B 1 125 ? -21.375 -13.195 -5.828 1 95.62 125 LEU B CA 1
ATOM 2550 C C . LEU B 1 125 ? -20.531 -14.289 -6.477 1 95.62 125 LEU B C 1
ATOM 2552 O O . LEU B 1 125 ? -20.922 -14.867 -7.488 1 95.62 125 LEU B O 1
ATOM 2556 N N . ARG B 1 126 ? -19.344 -14.492 -5.938 1 94.44 126 ARG B N 1
ATOM 2557 C CA . ARG B 1 126 ? -18.391 -15.453 -6.484 1 94.44 126 ARG B CA 1
ATOM 2558 C C . ARG B 1 126 ? -18.953 -16.875 -6.422 1 94.44 126 ARG B C 1
ATOM 2560 O O . ARG B 1 126 ? -18.688 -17.688 -7.312 1 94.44 126 ARG B O 1
ATOM 2567 N N . GLY B 1 127 ? -19.656 -17.219 -5.344 1 93.62 127 GLY B N 1
ATOM 2568 C CA . GLY B 1 127 ? -20.125 -18.578 -5.125 1 93.62 127 GLY B CA 1
ATOM 2569 C C . GLY B 1 127 ? -19 -19.562 -4.91 1 93.62 127 GLY B C 1
ATOM 2570 O O . GLY B 1 127 ? -18.141 -19.359 -4.051 1 93.62 127 GLY B O 1
ATOM 2571 N N . ALA B 1 128 ? -18.953 -20.625 -5.785 1 92.12 128 ALA B N 1
ATOM 2572 C CA . ALA B 1 128 ? -17.984 -21.703 -5.617 1 92.12 128 ALA B CA 1
ATOM 2573 C C . ALA B 1 128 ? -16.734 -21.469 -6.469 1 92.12 128 ALA B C 1
ATOM 2575 O O . ALA B 1 128 ? -15.797 -22.25 -6.441 1 92.12 128 ALA B O 1
ATOM 2576 N N . ARG B 1 129 ? -16.766 -20.359 -7.164 1 91.25 129 ARG B N 1
ATOM 2577 C CA . ARG B 1 129 ? -15.633 -20.062 -8.031 1 91.25 129 ARG B CA 1
ATOM 2578 C C . ARG B 1 129 ? -14.398 -19.703 -7.207 1 91.25 129 ARG B C 1
ATOM 2580 O O . ARG B 1 129 ? -14.516 -19.266 -6.062 1 91.25 129 ARG B O 1
ATOM 2587 N N . ARG B 1 130 ? -13.375 -19.891 -7.777 1 87.38 130 ARG B N 1
ATOM 2588 C CA . ARG B 1 130 ? -12.117 -19.797 -7.039 1 87.38 130 ARG B CA 1
ATOM 2589 C C . ARG B 1 130 ? -11.609 -18.359 -7.008 1 87.38 130 ARG B C 1
ATOM 2591 O O . ARG B 1 130 ? -11.906 -17.578 -7.902 1 87.38 130 ARG B O 1
ATOM 2598 N N . TYR B 1 131 ? -10.859 -18.078 -5.906 1 93.25 131 TYR B N 1
ATOM 2599 C CA . TYR B 1 131 ? -9.977 -16.906 -5.906 1 93.25 131 TYR B CA 1
ATOM 2600 C C . TYR B 1 131 ? -8.648 -17.234 -6.586 1 93.25 131 TYR B C 1
ATOM 2602 O O . TYR B 1 131 ? -7.934 -18.141 -6.164 1 93.25 131 TYR B O 1
ATOM 2610 N N . SER B 1 132 ? -8.383 -16.5 -7.637 1 93.94 132 SER B N 1
ATOM 2611 C CA . SER B 1 132 ? -7.082 -16.672 -8.273 1 93.94 132 SER B CA 1
ATOM 2612 C C . SER B 1 132 ? -5.969 -16.062 -7.43 1 93.94 132 SER B C 1
ATOM 2614 O O . SER B 1 132 ? -4.848 -16.578 -7.414 1 93.94 132 SER B O 1
ATOM 2616 N N . VAL B 1 133 ? -6.305 -14.977 -6.75 1 96.69 133 VAL B N 1
ATOM 2617 C CA . VAL B 1 133 ? -5.363 -14.305 -5.859 1 96.69 133 VAL B CA 1
ATOM 2618 C C . VAL B 1 133 ? -6.078 -13.875 -4.578 1 96.69 133 VAL B C 1
ATOM 2620 O O . VAL B 1 133 ? -7.18 -13.328 -4.629 1 96.69 133 VAL B O 1
ATOM 2623 N N . ARG B 1 134 ? -5.469 -14.164 -3.516 1 95.69 134 ARG B N 1
ATOM 2624 C CA . ARG B 1 134 ? -5.879 -13.648 -2.215 1 95.69 134 ARG B CA 1
ATOM 2625 C C . ARG B 1 134 ? -4.77 -12.82 -1.577 1 95.69 134 ARG B C 1
ATOM 2627 O O . ARG B 1 134 ? -3.592 -13.008 -1.887 1 95.69 134 ARG B O 1
ATOM 2634 N N . SER B 1 135 ? -5.18 -11.867 -0.761 1 95 135 SER B N 1
ATOM 2635 C CA . SER B 1 135 ? -4.203 -11.039 -0.067 1 95 135 SER B CA 1
ATOM 2636 C C . SER B 1 135 ? -4.812 -10.383 1.17 1 95 135 SER B C 1
ATOM 2638 O O . SER B 1 135 ? -6.035 -10.266 1.277 1 95 135 SER B O 1
ATOM 2640 N N . ASN B 1 136 ? -3.959 -10.016 2.066 1 90.88 136 ASN B N 1
ATOM 2641 C CA . ASN B 1 136 ? -4.398 -9.227 3.217 1 90.88 136 ASN B CA 1
ATOM 2642 C C . ASN B 1 136 ? -4.328 -7.73 2.934 1 90.88 136 ASN B C 1
ATOM 2644 O O . ASN B 1 136 ? -4.598 -6.914 3.814 1 90.88 136 ASN B O 1
ATOM 2648 N N . ASP B 1 137 ? -4.004 -7.395 1.735 1 92.62 137 ASP B N 1
ATOM 2649 C CA . ASP B 1 137 ? -3.723 -6 1.414 1 92.62 137 ASP B CA 1
ATOM 2650 C C . ASP B 1 137 ? -4.52 -5.547 0.194 1 92.62 137 ASP B C 1
ATOM 2652 O O . ASP B 1 137 ? -4.395 -6.125 -0.887 1 92.62 137 ASP B O 1
ATOM 2656 N N . LEU B 1 138 ? -5.238 -4.473 0.371 1 94.69 138 LEU B N 1
ATOM 2657 C CA . LEU B 1 138 ? -6.102 -3.955 -0.684 1 94.69 138 LEU B CA 1
ATOM 2658 C C . LEU B 1 138 ? -5.285 -3.506 -1.89 1 94.69 138 LEU B C 1
ATOM 2660 O O . LEU B 1 138 ? -5.672 -3.75 -3.035 1 94.69 138 LEU B O 1
ATOM 2664 N N . LEU B 1 139 ? -4.211 -2.889 -1.657 1 95.75 139 LEU B N 1
ATOM 2665 C CA . LEU B 1 139 ? -3.418 -2.352 -2.758 1 95.75 139 LEU B CA 1
ATOM 2666 C C . LEU B 1 139 ? -2.807 -3.475 -3.588 1 95.75 139 LEU B C 1
ATOM 2668 O O . LEU B 1 139 ? -2.703 -3.361 -4.812 1 95.75 139 LEU B O 1
ATOM 2672 N N . THR B 1 140 ? -2.402 -4.504 -2.918 1 96.31 140 THR B N 1
ATOM 2673 C CA . THR B 1 140 ? -1.928 -5.684 -3.631 1 96.31 140 THR B CA 1
ATOM 2674 C C . THR B 1 140 ? -3.021 -6.25 -4.531 1 96.31 140 THR B C 1
ATOM 2676 O O . THR B 1 140 ? -2.779 -6.527 -5.707 1 96.31 140 THR B O 1
ATOM 2679 N N . LEU B 1 141 ? -4.188 -6.367 -4.031 1 97.12 141 LEU B N 1
ATOM 2680 C CA . LEU B 1 141 ? -5.305 -6.883 -4.816 1 97.12 141 LEU B CA 1
ATOM 2681 C C . LEU B 1 141 ? -5.641 -5.941 -5.969 1 97.12 141 LEU B C 1
ATOM 2683 O O . LEU B 1 141 ? -5.953 -6.395 -7.07 1 97.12 141 LEU B O 1
ATOM 2687 N N . LEU B 1 142 ? -5.617 -4.688 -5.672 1 97.69 142 LEU B N 1
ATOM 2688 C CA . LEU B 1 142 ? -5.898 -3.697 -6.707 1 97.69 142 LEU B CA 1
ATOM 2689 C C . LEU B 1 142 ? -4.91 -3.824 -7.863 1 97.69 142 LEU B C 1
ATOM 2691 O O . LEU B 1 142 ? -5.309 -3.809 -9.031 1 97.69 142 LEU B O 1
ATOM 2695 N N . GLN B 1 143 ? -3.668 -4.027 -7.562 1 96.88 143 GLN B N 1
ATOM 2696 C CA . GLN B 1 143 ? -2.648 -4.141 -8.602 1 96.88 143 GLN B CA 1
ATOM 2697 C C . GLN B 1 143 ? -2.764 -5.465 -9.344 1 96.88 143 GLN B C 1
ATOM 2699 O O . GLN B 1 143 ? -2.461 -5.543 -10.539 1 96.88 143 GLN B O 1
ATOM 2704 N N . ALA B 1 144 ? -3.217 -6.484 -8.641 1 97.75 144 ALA B N 1
ATOM 2705 C CA . ALA B 1 144 ? -3.521 -7.734 -9.336 1 97.75 144 ALA B CA 1
ATOM 2706 C C . ALA B 1 144 ? -4.633 -7.539 -10.359 1 97.75 144 ALA B C 1
ATOM 2708 O O . ALA B 1 144 ? -4.574 -8.086 -11.461 1 97.75 144 ALA B O 1
ATOM 2709 N N . ALA B 1 145 ? -5.641 -6.746 -10.008 1 98.12 145 ALA B N 1
ATOM 2710 C CA . ALA B 1 145 ? -6.723 -6.441 -10.945 1 98.12 145 ALA B CA 1
ATOM 2711 C C . ALA B 1 145 ? -6.211 -5.656 -12.141 1 98.12 145 ALA B C 1
ATOM 2713 O O . ALA B 1 145 ? -6.562 -5.957 -13.289 1 98.12 145 ALA B O 1
ATOM 2714 N N . VAL B 1 146 ? -5.363 -4.703 -11.859 1 97.12 146 VAL B N 1
ATOM 2715 C CA . VAL B 1 146 ? -4.754 -3.9 -12.914 1 97.12 146 VAL B CA 1
ATOM 2716 C C . VAL B 1 146 ? -3.943 -4.801 -13.844 1 97.12 146 VAL B C 1
ATOM 2718 O O . VAL B 1 146 ? -3.936 -4.598 -15.062 1 97.12 146 VAL B O 1
ATOM 2721 N N . GLY B 1 147 ? -3.305 -5.785 -13.273 1 96.38 147 GLY B N 1
ATOM 2722 C CA . GLY B 1 147 ? -2.514 -6.734 -14.039 1 96.38 147 GLY B CA 1
ATOM 2723 C C . GLY B 1 147 ? -3.361 -7.738 -14.797 1 96.38 147 GLY B C 1
ATOM 2724 O O . GLY B 1 147 ? -2.83 -8.594 -15.516 1 96.38 147 GLY B O 1
ATOM 2725 N N . GLY B 1 148 ? -4.645 -7.699 -14.586 1 96.62 148 GLY B N 1
ATOM 2726 C CA . GLY B 1 148 ? -5.543 -8.57 -15.328 1 96.62 148 GLY B CA 1
ATOM 2727 C C . GLY B 1 148 ? -5.664 -9.953 -14.727 1 96.62 148 GLY B C 1
ATOM 2728 O O . GLY B 1 148 ? -5.82 -10.945 -15.453 1 96.62 148 GLY B O 1
ATOM 2729 N N . CYS B 1 149 ? -5.629 -10.031 -13.414 1 96.19 149 CYS B N 1
ATOM 2730 C CA . CYS B 1 149 ? -5.609 -11.344 -12.773 1 96.19 149 CYS B CA 1
ATOM 2731 C C . CYS B 1 149 ? -7.023 -11.797 -12.422 1 96.19 149 CYS B C 1
ATOM 2733 O O . CYS B 1 149 ? -7.23 -12.953 -12.047 1 96.19 149 CYS B O 1
ATOM 2735 N N . GLY B 1 150 ? -7.973 -10.898 -12.469 1 96.69 150 GLY B N 1
ATOM 2736 C CA . GLY B 1 150 ? -9.32 -11.289 -12.078 1 96.69 150 GLY B CA 1
ATOM 2737 C C . GLY B 1 150 ? -10.211 -10.109 -11.742 1 96.69 150 GLY B C 1
ATOM 2738 O O . GLY B 1 150 ? -9.906 -8.969 -12.109 1 96.69 150 GLY B O 1
ATOM 2739 N N . VAL B 1 151 ? -11.359 -10.414 -11.102 1 97.75 151 VAL B N 1
ATOM 2740 C CA . VAL B 1 151 ? -12.398 -9.461 -10.711 1 97.75 151 VAL B CA 1
ATOM 2741 C C . VAL B 1 151 ? -12.336 -9.227 -9.203 1 97.75 151 VAL B C 1
ATOM 2743 O O . VAL B 1 151 ? -12.273 -10.172 -8.422 1 97.75 151 VAL B O 1
ATOM 2746 N N . GLY B 1 152 ? -12.266 -7.988 -8.789 1 97.62 152 GLY B N 1
ATOM 2747 C CA . GLY B 1 152 ? -12.25 -7.645 -7.379 1 97.62 152 GLY B CA 1
ATOM 2748 C C . GLY B 1 152 ? -13.219 -6.527 -7.027 1 97.62 152 GLY B C 1
ATOM 2749 O O . GLY B 1 152 ? -13.773 -5.879 -7.918 1 97.62 152 GLY B O 1
ATOM 2750 N N . VAL B 1 153 ? -13.477 -6.324 -5.75 1 97.69 153 VAL B N 1
ATOM 2751 C CA . VAL B 1 153 ? -14.297 -5.234 -5.246 1 97.69 153 VAL B CA 1
ATOM 2752 C C . VAL B 1 153 ? -13.422 -4.219 -4.516 1 97.69 153 VAL B C 1
ATOM 2754 O O . VAL B 1 153 ? -12.664 -4.578 -3.613 1 97.69 153 VAL B O 1
ATOM 2757 N N . PHE B 1 154 ? -13.469 -3.01 -4.965 1 97.75 154 PHE B N 1
ATOM 2758 C CA . PHE B 1 154 ? -12.594 -1.971 -4.438 1 97.75 154 PHE B CA 1
ATOM 2759 C C . PHE B 1 154 ? -13.367 -0.683 -4.184 1 97.75 154 PHE B C 1
ATOM 2761 O O . PHE B 1 154 ? -14.367 -0.411 -4.855 1 97.75 154 PHE B O 1
ATOM 2768 N N . PRO B 1 155 ? -12.898 0.072 -3.162 1 97.12 155 PRO B N 1
ATOM 2769 C CA . PRO B 1 155 ? -13.484 1.403 -3.01 1 97.12 155 PRO B CA 1
ATOM 2770 C C . PRO B 1 155 ? -13.164 2.332 -4.18 1 97.12 155 PRO B C 1
ATOM 2772 O O . PRO B 1 155 ? -12.062 2.27 -4.73 1 97.12 155 PRO B O 1
ATOM 2775 N N . HIS B 1 156 ? -14.062 3.215 -4.477 1 96.12 156 HIS B N 1
ATOM 2776 C CA . HIS B 1 156 ? -13.922 4.121 -5.609 1 96.12 156 HIS B CA 1
ATOM 2777 C C . HIS B 1 156 ? -12.641 4.949 -5.496 1 96.12 156 HIS B C 1
ATOM 2779 O O . HIS B 1 156 ? -11.922 5.121 -6.48 1 96.12 156 HIS B O 1
ATOM 2785 N N . TYR B 1 157 ? -12.289 5.359 -4.312 1 94.38 157 TYR B N 1
ATOM 2786 C CA . TYR B 1 157 ? -11.164 6.273 -4.145 1 94.38 157 TYR B CA 1
ATOM 2787 C C . TYR B 1 157 ? -9.852 5.609 -4.559 1 94.38 157 TYR B C 1
ATOM 2789 O O . TYR B 1 157 ? -8.906 6.289 -4.953 1 94.38 157 TYR B O 1
ATOM 2797 N N . ALA B 1 158 ? -9.812 4.273 -4.453 1 95.69 158 ALA B N 1
ATOM 2798 C CA . ALA B 1 158 ? -8.586 3.555 -4.777 1 95.69 158 ALA B CA 1
ATOM 2799 C C . ALA B 1 158 ? -8.578 3.113 -6.238 1 95.69 158 ALA B C 1
ATOM 2801 O O . ALA B 1 158 ? -7.543 3.16 -6.906 1 95.69 158 ALA B O 1
ATOM 2802 N N . ALA B 1 159 ? -9.719 2.734 -6.75 1 96.31 159 ALA B N 1
ATOM 2803 C CA . ALA B 1 159 ? -9.805 2.084 -8.055 1 96.31 159 ALA B CA 1
ATOM 2804 C C . ALA B 1 159 ? -10.016 3.107 -9.164 1 96.31 159 ALA B C 1
ATOM 2806 O O . ALA B 1 159 ? -9.695 2.85 -10.328 1 96.31 159 ALA B O 1
ATOM 2807 N N . ALA B 1 160 ? -10.539 4.277 -8.898 1 86.31 160 ALA B N 1
ATOM 2808 C CA . ALA B 1 160 ? -10.953 5.234 -9.914 1 86.31 160 ALA B CA 1
ATOM 2809 C C . ALA B 1 160 ? -9.758 5.746 -10.711 1 86.31 160 ALA B C 1
ATOM 2811 O O . ALA B 1 160 ? -9.875 6.055 -11.898 1 86.31 160 ALA B O 1
ATOM 2812 N N . ARG B 1 161 ? -8.594 5.691 -10.141 1 81.56 161 ARG B N 1
ATOM 2813 C CA . ARG B 1 161 ? -7.43 6.227 -10.836 1 81.56 161 ARG B CA 1
ATOM 2814 C C . ARG B 1 161 ? -6.492 5.109 -11.281 1 81.56 161 ARG B C 1
ATOM 2816 O O . ARG B 1 161 ? -5.43 5.371 -11.852 1 81.56 161 ARG B O 1
ATOM 2823 N N . ALA B 1 162 ? -6.902 3.895 -11.016 1 91.25 162 ALA B N 1
ATOM 2824 C CA . ALA B 1 162 ? -6.078 2.762 -11.422 1 91.25 162 ALA B CA 1
ATOM 2825 C C . ALA B 1 162 ? -6.184 2.514 -12.922 1 91.25 162 ALA B C 1
ATOM 2827 O O . ALA B 1 162 ? -7.285 2.496 -13.477 1 91.25 162 ALA B O 1
ATOM 2828 N N . PRO B 1 163 ? -5.117 2.338 -13.578 1 92.56 163 PRO B N 1
ATOM 2829 C CA . PRO B 1 163 ? -5.137 2.25 -15.039 1 92.56 163 PRO B CA 1
ATOM 2830 C C . PRO B 1 163 ? -5.84 0.994 -15.547 1 92.56 163 PRO B C 1
ATOM 2832 O O . PRO B 1 163 ? -5.598 -0.103 -15.039 1 92.56 163 PRO B O 1
ATOM 2835 N N . GLY B 1 164 ? -6.762 1.18 -16.5 1 96.19 164 GLY B N 1
ATOM 2836 C CA . GLY B 1 164 ? -7.285 0.082 -17.297 1 96.19 164 GLY B CA 1
ATOM 2837 C C . GLY B 1 164 ? -8.453 -0.628 -16.641 1 96.19 164 GLY B C 1
ATOM 2838 O O . GLY B 1 164 ? -9.023 -1.559 -17.203 1 96.19 164 GLY B O 1
ATOM 2839 N N . LEU B 1 165 ? -8.828 -0.182 -15.469 1 97.56 165 LEU B N 1
ATOM 2840 C CA . LEU B 1 165 ? -9.914 -0.854 -14.766 1 97.56 165 LEU B CA 1
ATOM 2841 C C . LEU B 1 165 ? -11.266 -0.336 -15.242 1 97.56 165 LEU B C 1
ATOM 2843 O O . LEU B 1 165 ? -11.422 0.858 -15.5 1 97.56 165 LEU B O 1
ATOM 2847 N N . VAL B 1 166 ? -12.227 -1.215 -15.336 1 97.5 166 VAL B N 1
ATOM 2848 C CA . VAL B 1 166 ? -13.609 -0.866 -15.68 1 97.5 166 VAL B CA 1
ATOM 2849 C C . VAL B 1 166 ? -14.555 -1.382 -14.594 1 97.5 166 VAL B C 1
ATOM 2851 O O . VAL B 1 166 ? -14.266 -2.387 -13.938 1 97.5 166 VAL B O 1
ATOM 2854 N N . VAL B 1 167 ? -15.633 -0.66 -14.422 1 97.75 167 VAL B N 1
ATOM 2855 C CA . VAL B 1 167 ? -16.672 -1.075 -13.484 1 97.75 167 VAL B CA 1
ATOM 2856 C C . VAL B 1 167 ? -17.531 -2.158 -14.117 1 97.75 167 VAL B C 1
ATOM 2858 O O . VAL B 1 167 ? -17.891 -2.068 -15.297 1 97.75 167 VAL B O 1
ATOM 2861 N N . LEU B 1 168 ? -17.812 -3.148 -13.312 1 97.62 168 LEU B N 1
ATOM 2862 C CA . LEU B 1 168 ? -18.594 -4.27 -13.812 1 97.62 168 LEU B CA 1
ATOM 2863 C C . LEU B 1 168 ? -19.953 -4.332 -13.109 1 97.62 168 LEU B C 1
ATOM 2865 O O . LEU B 1 168 ? -20.156 -3.691 -12.078 1 97.62 168 LEU B O 1
ATOM 2869 N N . ASP B 1 169 ? -20.828 -5.121 -13.844 1 96.5 169 ASP B N 1
ATOM 2870 C CA . ASP B 1 169 ? -22.094 -5.488 -13.219 1 96.5 169 ASP B CA 1
ATOM 2871 C C . ASP B 1 169 ? -21.969 -6.809 -12.461 1 96.5 169 ASP B C 1
ATOM 2873 O O . ASP B 1 169 ? -21.172 -7.672 -12.836 1 96.5 169 ASP B O 1
ATOM 2877 N N . PRO B 1 170 ? -22.719 -6.895 -11.359 1 97.25 170 PRO B N 1
ATOM 2878 C CA . PRO B 1 170 ? -23.719 -5.98 -10.781 1 97.25 170 PRO B CA 1
ATOM 2879 C C . PRO B 1 170 ? -23.078 -4.887 -9.93 1 97.25 170 PRO B C 1
ATOM 2881 O O . PRO B 1 170 ? -21.938 -5.027 -9.484 1 97.25 170 PRO B O 1
ATOM 2884 N N . ALA B 1 171 ? -23.844 -3.871 -9.711 1 97.88 171 ALA B N 1
ATOM 2885 C CA . ALA B 1 171 ? -23.422 -2.811 -8.805 1 97.88 171 ALA B CA 1
ATOM 2886 C C . ALA B 1 171 ? -23.281 -3.332 -7.375 1 97.88 171 ALA B C 1
ATOM 2888 O O . ALA B 1 171 ? -24.109 -4.113 -6.91 1 97.88 171 ALA B O 1
ATOM 2889 N N . CYS B 1 172 ? -22.172 -2.988 -6.777 1 97.75 172 CYS B N 1
ATOM 2890 C CA . CYS B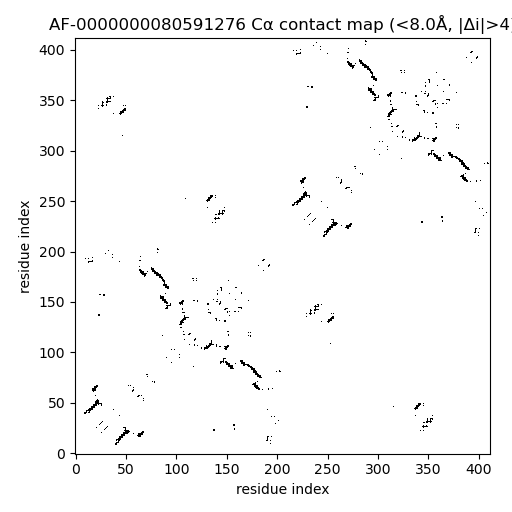 1 172 ? -21.984 -3.338 -5.375 1 97.75 172 CYS B CA 1
ATOM 2891 C C . CYS B 1 172 ? -22.828 -2.455 -4.469 1 97.75 172 CYS B C 1
ATOM 2893 O O . CYS B 1 172 ? -22.719 -1.229 -4.504 1 97.75 172 CYS B O 1
ATOM 2895 N N . PRO B 1 173 ? -23.547 -2.982 -3.627 1 97.5 173 PRO B N 1
ATOM 2896 C CA . PRO B 1 173 ? -24.453 -2.189 -2.781 1 97.5 173 PRO B CA 1
ATOM 2897 C C . PRO B 1 173 ? -23.766 -1.681 -1.514 1 97.5 173 PRO B C 1
ATOM 2899 O O . PRO B 1 173 ? -24.375 -0.95 -0.729 1 97.5 173 PRO B O 1
ATOM 2902 N N . VAL B 1 174 ? -22.578 -2.006 -1.336 1 96.5 174 VAL B N 1
ATOM 2903 C CA . VAL B 1 174 ? -21.906 -1.724 -0.071 1 96.5 174 VAL B CA 1
ATOM 2904 C C . VAL B 1 174 ? -21.484 -0.258 -0.029 1 96.5 174 VAL B C 1
ATOM 2906 O O . VAL B 1 174 ? -20.891 0.248 -0.979 1 96.5 174 VAL B O 1
ATOM 2909 N N . ARG B 1 175 ? -21.891 0.405 0.982 1 96.12 175 ARG B N 1
ATOM 2910 C CA . ARG B 1 175 ? -21.469 1.751 1.356 1 96.12 175 ARG B CA 1
ATOM 2911 C C . ARG B 1 175 ? -20.969 1.79 2.801 1 96.12 175 ARG B C 1
ATOM 2913 O O . ARG B 1 175 ? -21.688 1.382 3.715 1 96.12 175 ARG B O 1
ATOM 2920 N N . ARG B 1 176 ? -19.688 2.168 2.967 1 94.81 176 ARG B N 1
ATOM 2921 C CA . ARG B 1 176 ? -19.141 2.158 4.316 1 94.81 176 ARG B CA 1
ATOM 2922 C C . ARG B 1 176 ? -18.906 3.578 4.824 1 94.81 176 ARG B C 1
ATOM 2924 O O . ARG B 1 176 ? -18.516 4.461 4.059 1 94.81 176 ARG B O 1
ATOM 2931 N N . LYS B 1 177 ? -19.125 3.746 6.07 1 94.38 177 LYS B N 1
ATOM 2932 C CA . LYS B 1 177 ? -18.859 5.035 6.711 1 94.38 177 LYS B CA 1
ATOM 2933 C C . LYS B 1 177 ? -17.406 5.152 7.152 1 94.38 177 LYS B C 1
ATOM 2935 O O . LYS B 1 177 ? -16.875 4.242 7.785 1 94.38 177 LYS B O 1
ATOM 2940 N N . LEU B 1 178 ? -16.797 6.168 6.77 1 94.81 178 LEU B N 1
ATOM 2941 C CA . LEU B 1 178 ? -15.453 6.508 7.223 1 94.81 178 LEU B CA 1
ATOM 2942 C C . LEU B 1 178 ? -15.492 7.551 8.336 1 94.81 178 LEU B C 1
ATOM 2944 O O . LEU B 1 178 ? -16.062 8.625 8.156 1 94.81 178 LEU B O 1
ATOM 2948 N N . TRP B 1 179 ? -14.828 7.211 9.422 1 93.38 179 TRP B N 1
ATOM 2949 C CA . TRP B 1 179 ? -14.891 8.055 10.609 1 93.38 179 TRP B CA 1
ATOM 2950 C C . TRP B 1 179 ? -13.516 8.633 10.938 1 93.38 179 TRP B C 1
ATOM 2952 O O . TRP B 1 179 ? -12.5 7.953 10.797 1 93.38 179 TRP B O 1
ATOM 2962 N N . LEU B 1 180 ? -13.555 9.859 11.305 1 93.69 180 LEU B N 1
ATOM 2963 C CA . LEU B 1 180 ? -12.422 10.453 12.008 1 93.69 180 LEU B CA 1
ATOM 2964 C C . LEU B 1 180 ? -12.586 10.305 13.516 1 93.69 180 LEU B C 1
ATOM 2966 O O . LEU B 1 180 ? -13.602 10.703 14.086 1 93.69 180 LEU B O 1
ATOM 2970 N N . VAL B 1 181 ? -11.617 9.664 14.148 1 90.81 181 VAL B N 1
ATOM 2971 C CA . VAL B 1 181 ? -11.68 9.352 15.57 1 90.81 181 VAL B CA 1
ATOM 2972 C C . VAL B 1 181 ? -10.508 10.016 16.297 1 90.81 181 VAL B C 1
ATOM 2974 O O . VAL B 1 181 ? -9.375 9.992 15.805 1 90.81 181 VAL B O 1
ATOM 2977 N N . MET B 1 182 ? -10.773 10.578 17.359 1 89.06 182 MET B N 1
ATOM 2978 C CA . MET B 1 182 ? -9.703 11.109 18.203 1 89.06 182 MET B CA 1
ATOM 2979 C C . MET B 1 182 ? -10.109 11.086 19.672 1 89.06 182 MET B C 1
ATOM 2981 O O . MET B 1 182 ? -11.289 10.938 20 1 89.06 182 MET B O 1
ATOM 2985 N N . HIS B 1 183 ? -9.086 11.094 20.531 1 83.44 183 HIS B N 1
ATOM 2986 C CA . HIS B 1 183 ? -9.383 11.195 21.953 1 83.44 183 HIS B CA 1
ATOM 2987 C C . HIS B 1 183 ? -9.969 12.555 22.297 1 83.44 183 HIS B C 1
ATOM 2989 O O . HIS B 1 183 ? -9.57 13.578 21.719 1 83.44 183 HIS B O 1
ATOM 2995 N N . ASP B 1 184 ? -10.805 12.578 23.234 1 77.06 184 ASP B N 1
ATOM 2996 C CA . ASP B 1 184 ? -11.5 13.797 23.656 1 77.06 184 ASP B CA 1
ATOM 2997 C C . ASP B 1 184 ? -10.516 14.82 24.234 1 77.06 184 ASP B C 1
ATOM 2999 O O . ASP B 1 184 ? -10.695 16.031 24.047 1 77.06 184 ASP B O 1
ATOM 3003 N N . ASP B 1 185 ? -9.508 14.273 24.922 1 71.06 185 ASP B N 1
ATOM 3004 C CA . ASP B 1 185 ? -8.547 15.164 25.578 1 71.06 185 ASP B CA 1
ATOM 3005 C C . ASP B 1 185 ? -7.594 15.773 24.547 1 71.06 185 ASP B C 1
ATOM 3007 O O . ASP B 1 185 ? -7.012 16.828 24.797 1 71.06 185 ASP B O 1
ATOM 3011 N N . VAL B 1 186 ? -7.316 15.078 23.562 1 61.34 186 VAL B N 1
ATOM 3012 C CA . VAL B 1 186 ? -6.367 15.547 22.562 1 61.34 186 VAL B CA 1
ATOM 3013 C C . VAL B 1 186 ? -6.965 16.719 21.781 1 61.34 186 VAL B C 1
ATOM 3015 O O . VAL B 1 186 ? -6.23 17.547 21.25 1 61.34 186 VAL B O 1
ATOM 3018 N N . ARG B 1 187 ? -8.305 16.781 21.844 1 63.44 187 ARG B N 1
ATOM 3019 C CA . ARG B 1 187 ? -8.922 17.969 21.266 1 63.44 187 ARG B CA 1
ATOM 3020 C C . ARG B 1 187 ? -8.289 19.25 21.828 1 63.44 187 ARG B C 1
ATOM 3022 O O . ARG B 1 187 ? -8.336 20.297 21.188 1 63.44 187 ARG B O 1
ATOM 3029 N N . ARG B 1 188 ? -7.41 18.922 22.734 1 65.44 188 ARG B N 1
ATOM 3030 C CA . ARG B 1 188 ? -6.934 20.125 23.406 1 65.44 188 ARG B CA 1
ATOM 3031 C C . ARG B 1 188 ? -5.621 20.609 22.812 1 65.44 188 ARG B C 1
ATOM 3033 O O . ARG B 1 188 ? -5.297 21.797 22.891 1 65.44 188 ARG B O 1
ATOM 3040 N N . ALA B 1 189 ? -4.953 19.672 22.047 1 84.25 189 ALA B N 1
ATOM 3041 C CA . ALA B 1 189 ? -3.721 20.203 21.469 1 84.25 189 ALA B CA 1
ATOM 3042 C C . ALA B 1 189 ? -4 20.938 20.156 1 84.25 189 ALA B C 1
ATOM 3044 O O . ALA B 1 189 ? -4.578 20.375 19.234 1 84.25 189 ALA B O 1
ATOM 3045 N N . PRO B 1 190 ? -3.635 22.156 20.094 1 89.5 190 PRO B N 1
ATOM 3046 C CA . PRO B 1 190 ? -3.977 23 18.938 1 89.5 190 PRO B CA 1
ATOM 3047 C C . PRO B 1 190 ? -3.508 22.406 17.625 1 89.5 190 PRO B C 1
ATOM 3049 O O . PRO B 1 190 ? -4.215 22.5 16.609 1 89.5 190 PRO B O 1
ATOM 3052 N N . HIS B 1 191 ? -2.312 21.766 17.562 1 91.69 191 HIS B N 1
ATOM 3053 C CA . HIS B 1 191 ? -1.796 21.219 16.312 1 91.69 191 HIS B CA 1
ATOM 3054 C C . HIS B 1 191 ? -2.617 20.016 15.859 1 91.69 191 HIS B C 1
ATOM 3056 O O . HIS B 1 191 ? -2.834 19.812 14.664 1 91.69 191 HIS B O 1
ATOM 3062 N N . VAL B 1 192 ? -3.143 19.234 16.781 1 92.94 192 VAL B N 1
ATOM 3063 C CA . VAL B 1 192 ? -3.969 18.078 16.453 1 92.94 192 VAL B CA 1
ATOM 3064 C C . VAL B 1 192 ? -5.305 18.547 15.867 1 92.94 192 VAL B C 1
ATOM 3066 O O . VAL B 1 192 ? -5.758 18.031 14.844 1 92.94 192 VAL B O 1
ATOM 3069 N N . ARG B 1 193 ? -5.871 19.562 16.5 1 92.31 193 ARG B N 1
ATOM 3070 C CA . ARG B 1 193 ? -7.133 20.125 16.016 1 92.31 193 ARG B CA 1
ATOM 3071 C C . ARG B 1 193 ? -6.977 20.734 14.633 1 92.31 193 ARG B C 1
ATOM 3073 O O . ARG B 1 193 ? -7.84 20.547 13.766 1 92.31 193 ARG B O 1
ATOM 3080 N N . ALA B 1 194 ? -5.926 21.406 14.469 1 93.69 194 ALA B N 1
ATOM 3081 C CA . ALA B 1 194 ? -5.68 22.031 13.172 1 93.69 194 ALA B CA 1
ATOM 3082 C C . ALA B 1 194 ? -5.57 20.984 12.062 1 93.69 194 ALA B C 1
ATOM 3084 O O . ALA B 1 194 ? -6.137 21.141 10.984 1 93.69 194 ALA B O 1
ATOM 3085 N N . VAL B 1 195 ? -4.871 19.906 12.352 1 94.81 195 VAL B N 1
ATOM 3086 C CA . VAL B 1 195 ? -4.699 18.844 11.367 1 94.81 195 VAL B CA 1
ATOM 3087 C C . VAL B 1 195 ? -6.031 18.141 11.133 1 94.81 195 VAL B C 1
ATOM 3089 O O . VAL B 1 195 ? -6.375 17.812 9.992 1 94.81 195 VAL B O 1
ATOM 3092 N N . ALA B 1 196 ? -6.777 17.922 12.18 1 94.25 196 ALA B N 1
ATOM 3093 C CA . ALA B 1 196 ? -8.109 17.328 12.039 1 94.25 196 ALA B CA 1
ATOM 3094 C C . ALA B 1 196 ? -8.984 18.156 11.117 1 94.25 196 ALA B C 1
ATOM 3096 O O . ALA B 1 196 ? -9.688 17.625 10.25 1 94.25 196 ALA B O 1
ATOM 3097 N N . ASP B 1 197 ? -8.93 19.438 11.297 1 93.56 197 ASP B N 1
ATOM 3098 C CA . ASP B 1 197 ? -9.703 20.344 10.461 1 93.56 197 ASP B CA 1
ATOM 3099 C C . ASP B 1 197 ? -9.289 20.234 8.992 1 93.56 197 ASP B C 1
ATOM 3101 O O . ASP B 1 197 ? -10.133 20.281 8.102 1 93.56 197 ASP B O 1
ATOM 3105 N N . GLU B 1 198 ? -7.988 20.156 8.719 1 95.06 198 GLU B N 1
ATOM 3106 C CA . GLU B 1 198 ? -7.492 19.984 7.359 1 95.06 198 GLU B CA 1
ATOM 3107 C C . GLU B 1 198 ? -8.016 18.688 6.738 1 95.06 198 GLU B C 1
ATOM 3109 O O . GLU B 1 198 ? -8.398 18.672 5.566 1 95.06 198 GLU B O 1
ATOM 3114 N N . ILE B 1 199 ? -8.008 17.594 7.508 1 95.56 199 ILE B N 1
ATOM 3115 C CA . ILE B 1 199 ? -8.469 16.297 7.016 1 95.56 199 ILE B CA 1
ATOM 3116 C C . ILE B 1 199 ? -9.961 16.359 6.699 1 95.56 199 ILE B C 1
ATOM 3118 O O . ILE B 1 199 ? -10.398 15.898 5.645 1 95.56 199 ILE B O 1
ATOM 3122 N N . ILE B 1 200 ? -10.695 16.984 7.605 1 94.81 200 ILE B N 1
ATOM 3123 C CA . ILE B 1 200 ? -12.133 17.125 7.406 1 94.81 200 ILE B CA 1
ATOM 3124 C C . ILE B 1 200 ? -12.398 17.906 6.121 1 94.81 200 ILE B C 1
ATOM 3126 O O . ILE B 1 200 ? -13.266 17.516 5.324 1 94.81 200 ILE B O 1
ATOM 3130 N N . ALA B 1 201 ? -11.656 18.906 5.855 1 93.88 201 ALA B N 1
ATOM 3131 C CA . ALA B 1 201 ? -11.82 19.75 4.676 1 93.88 201 ALA B CA 1
ATOM 3132 C C . ALA B 1 201 ? -11.555 18.953 3.396 1 93.88 201 ALA B C 1
ATOM 3134 O O . ALA B 1 201 ? -12.164 19.219 2.357 1 93.88 201 ALA B O 1
ATOM 3135 N N . MET B 1 202 ? -10.633 17.953 3.438 1 91.44 202 MET B N 1
ATOM 3136 C CA . MET B 1 202 ? -10.312 17.094 2.289 1 91.44 202 MET B CA 1
ATOM 3137 C C . MET B 1 202 ? -11.555 16.344 1.812 1 91.44 202 MET B C 1
ATOM 3139 O O . MET B 1 202 ? -11.688 16.047 0.622 1 91.44 202 MET B O 1
ATOM 3143 N N . PHE B 1 203 ? -12.406 16.016 2.697 1 90.19 203 PHE B N 1
ATOM 3144 C CA . PHE B 1 203 ? -13.539 15.141 2.389 1 90.19 203 PHE B CA 1
ATOM 3145 C C . PHE B 1 203 ? -14.805 15.961 2.156 1 90.19 203 PHE B C 1
ATOM 3147 O O . PHE B 1 203 ? -15.812 15.43 1.686 1 90.19 203 PHE B O 1
ATOM 3154 N N . GLU B 1 204 ? -14.836 17.219 2.596 1 83.19 204 GLU B N 1
ATOM 3155 C CA . GLU B 1 204 ? -15.977 18.094 2.344 1 83.19 204 GLU B CA 1
ATOM 3156 C C . GLU B 1 204 ? -15.945 18.641 0.919 1 83.19 204 GLU B C 1
ATOM 3158 O O . GLU B 1 204 ? -16.984 18.953 0.349 1 83.19 204 GLU B O 1
ATOM 3163 N N . GLN B 1 205 ? -14.828 18.828 0.305 1 61.88 205 GLN B N 1
ATOM 3164 C CA . GLN B 1 205 ? -14.734 19.344 -1.058 1 61.88 205 GLN B CA 1
ATOM 3165 C C . GLN B 1 205 ? -15.07 18.266 -2.078 1 61.88 205 GLN B C 1
ATOM 3167 O O . GLN B 1 205 ? -15.336 18.562 -3.242 1 61.88 205 GLN B O 1
ATOM 3172 N N . GLU B 1 206 ? -15.195 17 -1.7 1 53.72 206 GLU B N 1
ATOM 3173 C CA . GLU B 1 206 ? -15.586 15.992 -2.676 1 53.72 206 GLU B CA 1
ATOM 3174 C C . GLU B 1 206 ? -17.109 15.852 -2.748 1 53.72 206 GLU B C 1
ATOM 3176 O O . GLU B 1 206 ? -17.797 16.062 -1.753 1 53.72 206 GLU B O 1
#

Nearest PDB structures (foldseek):
  3hhf-assembly1_A  TM=8.535E-01  e=5.262E-15  Neisseria meningitidis serogroup B
  3hhg-assembly1_D  TM=8.472E-01  e=1.216E-14  Neisseria meningitidis serogroup B
  7xbe-assembly1_A-2  TM=8.159E-01  e=2.070E-13  Staphylococcus aureus
  5mmh-assembly4_D-5  TM=7.695E-01  e=8.401E-14  Pseudomonas aeruginosa PAO1
  3onm-assembly1_A  TM=7.178E-01  e=1.655E-11  Yersinia pseudotuberculosis IP 31758

pLDDT: mean 86.52, std 16.21, range [27.06, 98.38]

Solvent-accessible surface area (backbone atoms only — not comparable to full-atom values): 22085 Å² total; per-residue (Å²): 134,77,84,71,68,71,70,74,72,65,52,86,75,38,53,45,78,38,34,35,31,19,32,49,59,47,33,25,57,55,47,25,41,56,40,32,66,53,40,69,58,27,73,48,42,26,39,36,46,35,54,39,72,66,61,70,47,54,75,68,70,70,33,58,33,34,47,35,73,62,81,82,82,58,87,62,54,43,75,43,84,53,46,75,45,45,38,36,30,32,23,12,51,76,52,52,58,89,50,54,77,91,69,56,37,29,40,45,60,45,82,80,46,58,80,36,69,58,50,49,52,46,50,65,70,53,58,90,52,56,53,44,35,27,18,68,33,67,56,30,47,51,25,19,19,50,34,37,49,26,36,31,74,42,44,48,78,63,48,73,76,42,68,63,52,39,81,42,86,66,80,46,85,48,67,43,53,33,26,42,35,30,47,57,74,52,61,64,41,65,43,48,42,54,51,50,53,50,54,52,51,63,46,65,77,101,133,78,84,72,70,71,71,75,69,66,54,87,75,37,52,45,78,38,34,34,31,18,31,48,60,48,34,24,55,55,48,25,40,58,40,32,64,52,41,68,58,27,72,51,43,26,40,34,45,35,53,38,73,65,62,69,46,52,76,69,68,68,32,58,34,34,46,34,74,59,82,80,80,56,86,63,54,42,75,42,84,52,46,76,45,46,37,33,30,33,26,11,49,76,51,50,59,90,52,55,78,90,71,55,37,27,38,44,60,46,81,81,45,59,81,36,69,60,50,48,52,47,50,63,70,52,58,89,53,55,55,45,36,26,18,69,33,68,56,30,49,50,25,19,19,49,34,37,49,27,36,32,73,42,45,46,78,63,49,73,76,41,67,61,52,39,82,43,87,67,79,45,85,49,68,43,53,33,26,41,35,31,47,57,73,51,62,64,41,64,44,49,42,52,50,50,52,47,56,51,51,64,47,64,78,102

Organism: Ricinus communis (NCBI:txid3988)

InterPro domains:
  IPR005119 LysR, substrate-binding [PF03466] (13-201)
  IPR050176 LysR-type transcriptional regulator [PTHR30579] (10-205)

Secondary structure (DSSP, 8-state):
--TTGGGG---SS-EEEEEEEE-HHHIIIIIGGG-HHHHHH-TEEEEEEEE---THHHHTT--SEEEESS---STTEEEEEEEEEEEEEEEEHHHHTT--GGG--EEEE-STTTT-HHHHHHHHHHTTPPEEEEES-HHHHHHHHHTT--BEEEEHHHHTTSTTEEEESSPP--EEEEEEEEETTGGG-HHHHHHHHHHHHHHH--/--TTTTS----TT-EEEEEEEE-HHHIIIIIGGG-HHHHHH-TEEEEEEEE---THHHHTT--SEEEESS---STTEEEEEEEEEEEEEEEEHHHHTT--GGG--EEEE-STTTT-HHHHHHHHHHTTPPEEEEES-HHHHHHHHHTT--BEEEEHHHHTTSTTEEEESSPP--EEEEEEEEETTGGG-HHHHHHHHH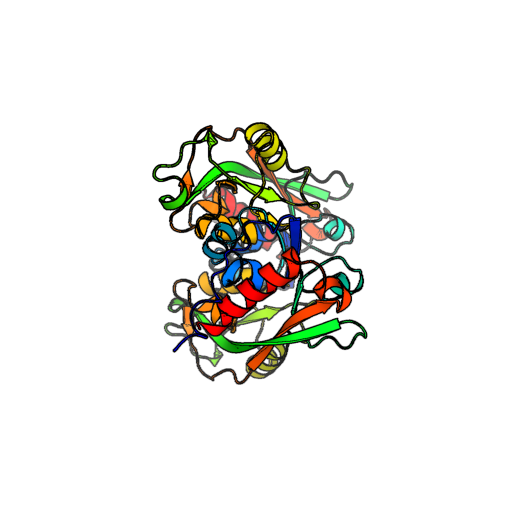HHHHHH--

Foldseek 3Di:
DPPPPPPLPQPPPAADEFEEEEAQLCVVLQPVVQCPVLCVSVVRYHYHYHHDQDCVCVVVVNGQKYKHLDDDPDPQKDKDWQDKWFKFKKAFCVLPVPDDPLPFAEEEEDPPPCPPPQRVVVCVVCPPHYHQYYHNHPVVSLVCRLVNNGMYMDTCSRNVPRPRMDTDPDTDPDITIMMMMGGNVSCPRPNSVSVVVVSSVSRVVD/DPPPPPPLPLPPPAADEFEEEEAQLCVVQQPVVQCPVLCVSVVRYHYHYHHDQDCVCVVVVNGQKYKHLDDDDDPQKDKDWQDKWFKFKKAFPVLPVPDDPVPFAEEEEDPPCCPPPQRVVVCVVCPPHHHQYYHNHPVVSLVCRLVNNGMYMDTCSRNVPRPRMDTDPDTDPDITIMMMMGGNVSCPRPNSVSVVVVSSVSRVVD

Sequence (412 aa):
MHALLNVARGATGVAGVVRISAPPALTACLLAPRLRAPLLRLPGVDIDLRAEARTTDLMRRQADIALRFARPTSPGLVAKLLAHVDYALYAHADYVGGRQPAQWEFLGYDDLQQDAPQQEWLDKLRGARRYSVRSNDLLTLLQAAVGGCGVGVFPHYAAARAPGLVVLDPACPVRRKLWLVMHDDVRRAPHVRAVADEIIAMFEQEMHALLNVARGATGVAGVVRISAPPALTACLLAPRLRAPLLRLPGVDIDLRAEARTTDLMRRQADIALRFARPTSPGLVAKLLAHVDYALYAHADYVGGRQPAQWEFLGYDDLQQDAPQQEWLDKLRGARRYSVRSNDLLTLLQAAVGGCGVGVFPHYAAARAPGLVVLDPACPVRRKLWLVMHDDVRRAPHVRAVADEIIAMFEQE